Protein AF-A0AA39IAA6-F1 (afdb_monomer_lite)

Secondary structure (DSSP, 8-state):
-----HHHHHHHHHHHHH-GGGGGS---HHHHHHHHHHHHHHHHSTTTS-GGG--B-TTS-B-HHHHHHHT--HHHHHHHHHTT--S-HHHHHHHS-HHHHHHHHHHHHH-SSSHHHHHHHHHTT----TT-HHHHHHHHHHHHTT-HHHHHHHHHHHHTTGGGS-GGG-HHHHHHHHHHHHHHHHHHHHHHHHTT------------------------------------PPS-PPPPP---TTSS-TTS---PPPPPHHHHHHHHHHHHH---PPTTEEEEEEEEE--TT----EEEEE-TTS-EEEEEE-TTSTTTTT--TTPEEEEETTEE---HHHHHHHHHHHHHHTSEEEEEEEEE-SHHHHHHHHHHHHS------S------HHHHHHHHHHHHHHHHHHHHHHHHHT-

Sequence (4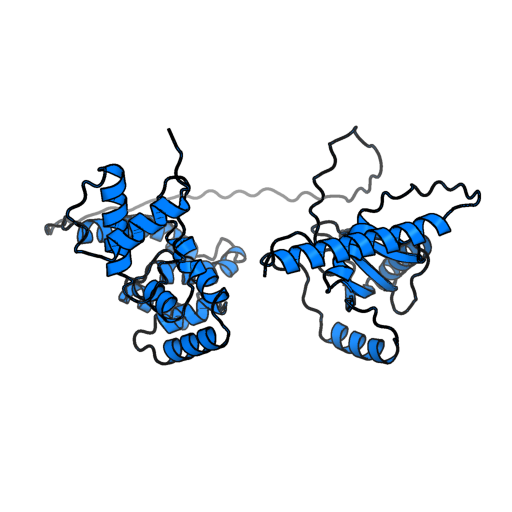19 aa):
MATFPQTLINTCLIKIALNPECHRYCIPPALKKRLDALRAFFKACAGIVDVNKILFHSDGSIDVEQSLISNASVKLLVYVIEQDLDIDRKAMFDRLSVEEKLEFRELAKKDREGLLRICWNLLVGYRYSFSSRTFLDTMQLCSALDASQTFLSVLDKSSAKMARLPKETSYVYRLGRSLRPIQTVLRATVLRQSLGLLKSSDDRSDAMTEDAKSATADIAKSDCSVSTSLQGGDPADPPPAQDSVYGRPEGARSHLTRPTPEETAALEARMKTFKQCQAGFSYHLCTIVWRKGAKLGLMIRPTPDDKIIVTRVAPGSLAYDKLLSGDRIIELQGKPCVNRDETKEDIKQFFSKLRKCSFFIERPESAEAKLWAEIAVNRPGGRSTKDNTGAPAKANKAEMKDAVRRQVQMARHQHALNH

Structure (mmCIF, N/CA/C/O backbone):
data_AF-A0AA39IAA6-F1
#
_entry.id   AF-A0AA39IAA6-F1
#
loop_
_atom_site.group_PDB
_atom_site.id
_atom_site.type_symbol
_atom_site.label_atom_id
_atom_site.label_alt_id
_atom_site.label_comp_id
_atom_site.label_asym_id
_atom_site.label_entity_id
_atom_site.label_seq_id
_atom_site.pdbx_PDB_ins_code
_atom_site.Cartn_x
_atom_site.Cartn_y
_atom_site.Cartn_z
_atom_site.occupancy
_atom_site.B_iso_or_equiv
_atom_site.auth_seq_id
_atom_site.auth_comp_id
_atom_site.auth_asym_id
_atom_site.auth_atom_id
_atom_site.pdbx_PDB_model_num
ATOM 1 N N . MET A 1 1 ? 16.376 -24.028 -41.986 1.00 36.78 1 MET A N 1
ATOM 2 C CA . MET A 1 1 ? 15.552 -22.839 -42.298 1.00 36.78 1 MET A CA 1
ATOM 3 C C . MET A 1 1 ? 15.841 -21.786 -41.244 1.00 36.78 1 MET A C 1
ATOM 5 O O . MET A 1 1 ? 15.715 -22.101 -40.070 1.00 36.78 1 MET A O 1
ATOM 9 N N . ALA A 1 2 ? 16.312 -20.600 -41.632 1.00 33.09 2 ALA A N 1
ATOM 10 C CA . ALA A 1 2 ? 16.636 -19.540 -40.679 1.00 33.09 2 ALA A CA 1
ATOM 11 C C . ALA A 1 2 ? 15.343 -18.961 -40.081 1.00 33.09 2 ALA A C 1
ATOM 13 O O . ALA A 1 2 ? 14.495 -18.449 -40.811 1.00 33.09 2 ALA A O 1
ATOM 14 N N . THR A 1 3 ? 15.173 -19.065 -38.764 1.00 36.12 3 THR A N 1
ATOM 15 C CA . THR A 1 3 ? 14.091 -18.395 -38.036 1.00 36.12 3 THR A CA 1
ATOM 16 C C . THR A 1 3 ? 14.431 -16.915 -37.930 1.00 36.12 3 THR A C 1
ATOM 18 O O . THR A 1 3 ? 15.329 -16.533 -37.180 1.00 36.12 3 THR A O 1
ATOM 21 N N . PHE A 1 4 ? 13.743 -16.076 -38.704 1.00 46.84 4 PHE A N 1
ATOM 22 C CA . PHE A 1 4 ? 13.840 -14.629 -38.538 1.00 46.84 4 PHE A CA 1
ATOM 23 C C . PHE A 1 4 ? 13.325 -14.229 -37.146 1.00 46.84 4 PHE A C 1
ATOM 25 O O . PHE A 1 4 ? 12.324 -14.790 -36.692 1.00 46.84 4 PHE A O 1
ATOM 32 N N . PRO A 1 5 ? 13.957 -13.254 -36.470 1.00 65.81 5 PRO A N 1
ATOM 33 C CA . PRO A 1 5 ? 13.439 -12.727 -35.215 1.00 65.81 5 PRO A CA 1
ATOM 34 C C . PRO A 1 5 ? 12.019 -12.187 -35.418 1.00 65.81 5 PRO A C 1
ATOM 36 O O . PRO A 1 5 ? 11.778 -11.386 -36.324 1.00 65.81 5 PRO A O 1
ATOM 39 N N . GLN A 1 6 ? 11.082 -12.600 -34.562 1.00 62.78 6 GLN A N 1
ATOM 40 C CA . GLN A 1 6 ? 9.669 -12.200 -34.617 1.00 62.78 6 GLN A CA 1
ATOM 41 C C . GLN A 1 6 ? 9.487 -10.668 -34.649 1.00 62.78 6 GLN A C 1
ATOM 43 O O . GLN A 1 6 ? 8.572 -10.144 -35.283 1.00 62.78 6 GLN A O 1
ATOM 48 N N . THR A 1 7 ? 10.411 -9.939 -34.023 1.00 65.50 7 THR A N 1
ATOM 49 C CA . THR A 1 7 ? 10.481 -8.473 -34.009 1.00 65.50 7 THR A CA 1
ATOM 50 C C . THR A 1 7 ? 10.682 -7.869 -35.402 1.00 65.50 7 THR A C 1
ATOM 52 O O . THR A 1 7 ? 10.059 -6.857 -35.729 1.00 65.50 7 THR A O 1
ATOM 55 N N . LEU A 1 8 ? 11.483 -8.505 -36.261 1.00 69.12 8 LEU A N 1
ATOM 56 C CA . LEU A 1 8 ? 11.749 -8.040 -37.624 1.00 69.12 8 LEU A CA 1
ATOM 57 C C . LEU A 1 8 ? 10.512 -8.213 -38.520 1.00 69.12 8 LEU A C 1
ATOM 59 O O . LEU A 1 8 ? 10.142 -7.298 -39.252 1.00 69.12 8 LEU A O 1
ATOM 63 N N . ILE A 1 9 ? 9.829 -9.358 -38.399 1.00 70.44 9 ILE A N 1
ATOM 64 C CA . ILE A 1 9 ? 8.587 -9.660 -39.128 1.00 70.44 9 ILE A CA 1
ATOM 65 C C . ILE A 1 9 ? 7.500 -8.640 -38.772 1.00 70.44 9 ILE A C 1
ATOM 67 O O . ILE A 1 9 ? 6.871 -8.073 -39.665 1.00 70.44 9 ILE A O 1
ATOM 71 N N . ASN A 1 10 ? 7.321 -8.353 -37.482 1.00 68.62 10 ASN A N 1
ATOM 72 C CA . ASN A 1 10 ? 6.329 -7.386 -37.014 1.00 68.62 10 ASN A CA 1
ATOM 73 C C . ASN A 1 10 ? 6.646 -5.961 -37.492 1.00 68.62 10 ASN A C 1
ATOM 75 O O . ASN A 1 10 ? 5.754 -5.257 -37.964 1.00 68.62 10 ASN A O 1
ATOM 79 N N . THR A 1 11 ? 7.923 -5.567 -37.475 1.00 72.50 11 THR A N 1
ATOM 80 C CA . THR A 1 11 ? 8.375 -4.261 -37.985 1.00 72.50 11 THR A CA 1
ATOM 81 C C . THR A 1 11 ? 8.117 -4.123 -39.490 1.00 72.50 11 THR A C 1
ATOM 83 O O . THR A 1 11 ? 7.666 -3.076 -39.957 1.00 72.50 11 THR A O 1
ATOM 86 N N . CYS A 1 12 ? 8.358 -5.181 -40.269 1.00 70.75 12 CYS A N 1
ATOM 87 C CA . CYS A 1 12 ? 8.069 -5.204 -41.703 1.00 70.75 12 CYS A CA 1
ATOM 88 C C . CYS A 1 12 ? 6.562 -5.142 -41.990 1.00 70.75 12 CYS A C 1
ATOM 90 O O . CYS A 1 12 ? 6.148 -4.364 -42.847 1.00 70.75 12 CYS A O 1
ATOM 92 N N . LEU A 1 13 ? 5.734 -5.898 -41.261 1.00 71.19 13 LEU A N 1
ATOM 93 C CA . LEU A 1 13 ? 4.273 -5.866 -41.416 1.00 71.19 13 LEU A CA 1
ATOM 94 C C . LEU A 1 13 ? 3.696 -4.486 -41.106 1.00 71.19 13 LEU A C 1
ATOM 96 O O . LEU A 1 13 ? 2.845 -4.001 -41.844 1.00 71.19 13 LEU A O 1
ATOM 100 N N . ILE A 1 14 ? 4.205 -3.837 -40.063 1.00 68.75 14 ILE A N 1
ATOM 101 C CA . ILE A 1 14 ? 3.863 -2.464 -39.704 1.00 68.75 14 ILE A CA 1
ATOM 102 C C . ILE A 1 14 ? 4.212 -1.489 -40.839 1.00 68.75 14 ILE A C 1
ATOM 104 O O . ILE A 1 14 ? 3.360 -0.714 -41.270 1.00 68.75 14 ILE A O 1
ATOM 108 N N . LYS A 1 15 ? 5.438 -1.551 -41.376 1.00 74.88 15 LYS A N 1
ATOM 109 C CA . LYS A 1 15 ? 5.865 -0.672 -42.480 1.00 74.88 15 LYS A CA 1
ATOM 110 C C . LYS A 1 15 ? 5.017 -0.877 -43.741 1.00 74.88 15 LYS A C 1
ATOM 112 O O . LYS A 1 15 ? 4.680 0.093 -44.411 1.00 74.88 15 LYS A O 1
ATOM 117 N N . ILE A 1 16 ? 4.621 -2.119 -44.027 1.00 74.88 16 ILE A N 1
ATOM 118 C CA . ILE A 1 16 ? 3.724 -2.468 -45.143 1.00 74.88 16 ILE A CA 1
ATOM 119 C C . ILE A 1 16 ? 2.273 -2.019 -44.871 1.00 74.88 16 ILE A C 1
ATOM 121 O O . ILE A 1 16 ? 1.536 -1.693 -45.804 1.00 74.88 16 ILE A O 1
ATOM 125 N N . ALA A 1 17 ? 1.833 -1.992 -43.608 1.00 69.25 17 ALA A N 1
ATOM 126 C CA . ALA A 1 17 ? 0.497 -1.522 -43.233 1.00 69.25 17 ALA A CA 1
ATOM 127 C C . ALA A 1 17 ? 0.346 -0.020 -43.474 1.00 69.25 17 ALA A C 1
ATOM 129 O O . ALA A 1 17 ? -0.685 0.408 -43.993 1.00 69.25 17 ALA A O 1
ATOM 130 N N . LEU A 1 18 ? 1.384 0.742 -43.123 1.00 71.12 18 LEU A N 1
ATOM 131 C CA . LEU A 1 18 ? 1.416 2.201 -43.203 1.00 71.12 18 LEU A CA 1
ATOM 132 C C . LEU A 1 18 ? 1.690 2.737 -44.613 1.00 71.12 18 LEU A C 1
ATOM 134 O O . LEU A 1 18 ? 1.322 3.873 -44.897 1.00 71.12 18 LEU A O 1
ATOM 138 N N . ASN A 1 19 ? 2.322 1.950 -45.491 1.00 77.94 19 ASN A N 1
ATOM 139 C CA . ASN A 1 19 ? 2.594 2.357 -46.867 1.00 77.94 19 ASN A CA 1
ATOM 140 C C . ASN A 1 19 ? 1.643 1.652 -47.857 1.00 77.94 19 ASN A C 1
ATOM 142 O O . ASN A 1 19 ? 1.837 0.467 -48.157 1.00 77.94 19 ASN A O 1
ATOM 146 N N . PRO A 1 20 ? 0.623 2.349 -48.394 1.00 68.69 20 PRO A N 1
ATOM 147 C CA . PRO A 1 20 ? -0.292 1.765 -49.368 1.00 68.69 20 PRO A CA 1
ATOM 148 C C . PRO A 1 20 ? 0.419 1.367 -50.672 1.00 68.69 20 PRO A C 1
ATOM 150 O O . PRO A 1 20 ? -0.019 0.449 -51.346 1.00 68.69 20 PRO A O 1
ATOM 153 N N . GLU A 1 21 ? 1.574 1.927 -51.032 1.00 75.12 21 GLU A N 1
ATOM 154 C CA . GLU A 1 21 ? 2.242 1.535 -52.284 1.00 75.12 21 GLU A CA 1
ATOM 155 C C . GLU A 1 21 ? 2.864 0.125 -52.246 1.00 75.12 21 GLU A C 1
ATOM 157 O O . GLU A 1 21 ? 3.150 -0.474 -53.285 1.00 75.12 21 GLU A O 1
ATOM 162 N N . CYS A 1 22 ? 2.987 -0.483 -51.061 1.00 66.62 22 CYS A N 1
ATOM 163 C CA . CYS A 1 22 ? 3.508 -1.841 -50.891 1.00 66.62 22 CYS A CA 1
ATOM 164 C C . CYS A 1 22 ? 2.524 -2.961 -51.303 1.00 66.62 22 CYS A C 1
ATOM 166 O O . CYS A 1 22 ? 2.804 -4.137 -51.075 1.00 66.62 22 CYS A O 1
ATOM 168 N N . HIS A 1 23 ? 1.386 -2.656 -51.939 1.00 59.25 23 HIS A N 1
ATOM 169 C CA . HIS A 1 23 ? 0.412 -3.665 -52.392 1.00 59.25 23 HIS A CA 1
ATOM 170 C C . HIS A 1 23 ? 0.942 -4.660 -53.444 1.00 59.25 23 HIS A C 1
ATOM 172 O O . HIS A 1 23 ? 0.292 -5.673 -53.692 1.00 59.25 23 HIS A O 1
ATOM 178 N N . ARG A 1 24 ? 2.104 -4.402 -54.061 1.00 63.81 24 ARG A N 1
ATOM 179 C CA . ARG A 1 24 ? 2.676 -5.257 -55.120 1.00 63.81 24 ARG A CA 1
ATOM 180 C C . ARG A 1 24 ? 3.409 -6.503 -54.611 1.00 63.81 24 ARG A C 1
ATOM 182 O O . ARG A 1 24 ? 3.746 -7.368 -55.413 1.00 63.81 24 ARG A O 1
ATOM 189 N N . TYR A 1 25 ? 3.664 -6.619 -53.309 1.00 69.62 25 TYR A N 1
ATOM 190 C CA . TYR A 1 25 ? 4.344 -7.793 -52.761 1.00 69.62 25 TYR A CA 1
ATOM 191 C C . TYR A 1 25 ? 3.367 -8.965 -52.581 1.00 69.62 25 TYR A C 1
ATOM 193 O O . TYR A 1 25 ? 2.268 -8.796 -52.053 1.00 69.62 25 TYR A O 1
ATOM 201 N N . CYS A 1 26 ? 3.777 -10.174 -52.983 1.00 73.31 26 CYS A N 1
ATOM 202 C CA . CYS A 1 26 ? 3.050 -11.407 -52.672 1.00 73.31 26 CYS A CA 1
ATOM 203 C C . CYS A 1 26 ? 3.144 -11.697 -51.167 1.00 73.31 26 CYS A C 1
ATOM 205 O O . CYS A 1 26 ? 4.069 -12.358 -50.699 1.00 73.31 26 CYS A O 1
ATOM 207 N N . ILE A 1 27 ? 2.189 -11.172 -50.399 1.00 79.12 27 ILE A N 1
ATOM 208 C CA . ILE A 1 27 ? 2.074 -11.419 -48.961 1.00 79.12 27 ILE A CA 1
ATOM 209 C C . ILE A 1 27 ? 1.345 -12.756 -48.754 1.00 79.12 27 ILE A C 1
ATOM 211 O O . ILE A 1 27 ? 0.231 -12.915 -49.261 1.00 79.12 27 ILE A O 1
ATOM 215 N N . PRO A 1 28 ? 1.917 -13.709 -47.992 1.00 80.25 28 PRO A N 1
ATOM 216 C CA . PRO A 1 28 ? 1.241 -14.956 -47.648 1.00 80.25 28 PRO A CA 1
ATOM 217 C C . PRO A 1 28 ? -0.165 -14.713 -47.062 1.00 80.25 28 PRO A C 1
ATOM 219 O O . PRO A 1 28 ? -0.325 -13.797 -46.248 1.00 80.25 28 PRO A O 1
ATOM 222 N N . PRO A 1 29 ? -1.184 -15.536 -47.385 1.00 73.50 29 PRO A N 1
ATOM 223 C CA . PRO A 1 29 ? -2.564 -15.325 -46.927 1.00 73.50 29 PRO A CA 1
ATOM 224 C C . PRO A 1 29 ? -2.710 -15.157 -45.405 1.00 73.50 29 PRO A C 1
ATOM 226 O O . PRO A 1 29 ? -3.490 -14.324 -44.943 1.00 73.50 29 PRO A O 1
ATOM 229 N N . ALA A 1 30 ? -1.902 -15.881 -44.621 1.00 70.62 30 ALA A N 1
ATOM 230 C CA . ALA A 1 30 ? -1.867 -15.771 -43.161 1.00 70.62 30 ALA A CA 1
ATOM 231 C C . ALA A 1 30 ? -1.418 -14.380 -42.666 1.00 70.62 30 ALA A C 1
ATOM 233 O O . ALA A 1 30 ? -1.906 -13.893 -41.648 1.00 70.62 30 ALA A O 1
ATOM 234 N N . LEU A 1 31 ? -0.523 -13.714 -43.401 1.00 74.62 31 LEU A N 1
ATOM 235 C CA . LEU A 1 31 ? -0.041 -12.366 -43.094 1.00 74.62 31 LEU A CA 1
ATOM 236 C C . LEU A 1 31 ? -0.970 -11.275 -43.641 1.00 74.62 31 LEU A C 1
ATOM 238 O O . LEU A 1 31 ? -1.068 -10.209 -43.039 1.00 74.62 31 LEU A O 1
ATOM 242 N N . LYS A 1 32 ? -1.707 -11.550 -44.725 1.00 76.88 32 LYS A N 1
ATOM 243 C CA . LYS A 1 32 ? -2.696 -10.620 -45.291 1.00 76.88 32 LYS A CA 1
ATOM 244 C C . LYS A 1 32 ? -3.821 -10.312 -44.299 1.00 76.88 32 LYS A C 1
ATOM 246 O O . LYS A 1 32 ? -4.107 -9.147 -44.050 1.00 76.88 32 LYS A O 1
ATOM 251 N N . LYS A 1 33 ? -4.372 -11.338 -43.637 1.00 73.50 33 LYS A N 1
ATOM 252 C CA . LYS A 1 33 ? -5.397 -11.151 -42.592 1.00 73.50 33 LYS A CA 1
ATOM 253 C C . LYS A 1 33 ? -4.899 -10.267 -41.437 1.00 73.50 33 LYS A C 1
ATOM 255 O O . LYS A 1 33 ? -5.647 -9.429 -40.942 1.00 73.50 33 LYS A O 1
ATOM 260 N N . ARG A 1 34 ? -3.631 -10.421 -41.033 1.00 70.19 34 ARG A N 1
ATOM 261 C CA . ARG A 1 34 ? -2.997 -9.579 -39.999 1.00 70.19 34 ARG A CA 1
ATOM 262 C C . ARG A 1 34 ? -2.816 -8.134 -40.462 1.00 70.19 34 ARG A C 1
ATOM 264 O O . ARG A 1 34 ? -3.054 -7.209 -39.694 1.00 70.19 34 ARG A O 1
ATOM 271 N N . LEU A 1 35 ? -2.416 -7.947 -41.716 1.00 74.62 35 LEU A N 1
ATOM 272 C CA . LEU A 1 35 ? -2.229 -6.635 -42.323 1.00 74.62 35 LEU A CA 1
ATOM 273 C C . LEU A 1 35 ? -3.544 -5.851 -42.428 1.00 74.62 35 LEU A C 1
ATOM 275 O O . LEU A 1 35 ? -3.569 -4.659 -42.138 1.00 74.62 35 LEU A O 1
ATOM 279 N N . ASP A 1 36 ? -4.634 -6.517 -42.805 1.00 74.81 36 ASP A N 1
ATOM 280 C CA . ASP A 1 36 ? -5.950 -5.885 -42.920 1.00 74.81 36 ASP A CA 1
ATOM 281 C C . ASP A 1 36 ? -6.505 -5.486 -41.540 1.00 74.81 36 ASP A C 1
ATOM 283 O O . ASP A 1 36 ? -7.050 -4.392 -41.392 1.00 74.81 36 ASP A O 1
ATOM 287 N N . ALA A 1 37 ? -6.273 -6.304 -40.505 1.00 68.88 37 ALA A N 1
ATOM 288 C CA . ALA A 1 37 ? -6.593 -5.952 -39.120 1.00 68.88 37 ALA A CA 1
ATOM 289 C C . ALA A 1 37 ? -5.767 -4.751 -38.617 1.00 68.88 37 ALA A C 1
ATOM 291 O O . ALA A 1 37 ? -6.330 -3.821 -38.041 1.00 68.88 37 ALA A O 1
ATOM 292 N N . LEU A 1 38 ? -4.455 -4.724 -38.897 1.00 69.81 38 LEU A N 1
ATOM 293 C CA . LEU A 1 38 ? -3.589 -3.574 -38.603 1.00 69.81 38 LEU A CA 1
ATOM 294 C C . LEU A 1 38 ? -4.082 -2.309 -39.307 1.00 69.81 38 LEU A C 1
ATOM 296 O O . LEU A 1 38 ? -4.132 -1.252 -38.693 1.00 69.81 38 LEU A O 1
ATOM 300 N N . ARG A 1 39 ? -4.473 -2.397 -40.581 1.00 75.50 39 ARG A N 1
ATOM 301 C CA . ARG A 1 39 ? -4.986 -1.249 -41.340 1.00 75.50 39 ARG A CA 1
ATOM 302 C C . ARG A 1 39 ? -6.312 -0.741 -40.804 1.00 75.50 39 ARG A C 1
ATOM 304 O O . ARG A 1 39 ? -6.479 0.468 -40.713 1.00 75.50 39 ARG A O 1
ATOM 311 N N . ALA A 1 40 ? -7.234 -1.627 -40.436 1.00 75.06 40 ALA A N 1
ATOM 312 C CA . ALA A 1 40 ? -8.485 -1.229 -39.797 1.00 75.06 40 ALA A CA 1
ATOM 313 C C . ALA A 1 40 ? -8.216 -0.511 -38.464 1.00 75.06 40 ALA A C 1
ATOM 315 O O . ALA A 1 40 ? -8.765 0.562 -38.225 1.00 75.06 40 ALA A O 1
ATOM 316 N N . PHE A 1 41 ? -7.300 -1.050 -37.654 1.00 72.69 41 PHE A N 1
ATOM 317 C CA . PHE A 1 41 ? -6.872 -0.448 -36.393 1.00 72.69 41 PHE A CA 1
ATOM 318 C C . PHE A 1 41 ? -6.188 0.913 -36.592 1.00 72.69 41 PHE A C 1
ATOM 320 O O . PHE A 1 41 ? -6.568 1.892 -35.960 1.00 72.69 41 PHE A O 1
ATOM 327 N N . PHE A 1 42 ? -5.228 1.021 -37.514 1.00 76.38 42 PHE A N 1
ATOM 328 C CA . PHE A 1 42 ? -4.557 2.289 -37.812 1.00 76.38 42 PHE A CA 1
ATOM 329 C C . PHE A 1 42 ? -5.484 3.312 -38.445 1.00 76.38 42 PHE A C 1
ATOM 331 O O . PHE A 1 42 ? -5.328 4.493 -38.176 1.00 76.38 42 PHE A O 1
ATOM 338 N N . LYS A 1 43 ? -6.451 2.889 -39.262 1.00 79.94 43 LYS A N 1
ATOM 339 C CA . LYS A 1 43 ? -7.464 3.786 -39.821 1.00 79.94 43 LYS A CA 1
ATOM 340 C C . LYS A 1 43 ? -8.363 4.353 -38.721 1.00 79.94 43 LYS A C 1
ATOM 342 O O . LYS A 1 43 ? -8.726 5.520 -38.797 1.00 79.94 43 LYS A O 1
ATOM 347 N N . ALA A 1 44 ? -8.686 3.547 -37.711 1.00 72.25 44 ALA A N 1
ATOM 348 C CA . ALA A 1 44 ? -9.466 3.967 -36.550 1.00 72.25 44 ALA A CA 1
ATOM 349 C C . ALA A 1 44 ? -8.662 4.882 -35.603 1.00 72.25 44 ALA A C 1
ATOM 351 O O . ALA A 1 44 ? -9.185 5.867 -35.098 1.00 72.25 44 ALA A O 1
ATOM 352 N N . CYS A 1 45 ? -7.371 4.601 -35.416 1.00 72.06 45 CYS A N 1
ATOM 353 C CA . CYS A 1 45 ? -6.502 5.284 -34.452 1.00 72.06 45 CYS A CA 1
ATOM 354 C C . CYS A 1 45 ? -5.498 6.261 -35.100 1.00 72.06 45 CYS A C 1
ATOM 356 O O . CYS A 1 45 ? -4.463 6.568 -34.497 1.00 72.06 45 CYS A O 1
ATOM 358 N N . ALA A 1 46 ? -5.743 6.691 -36.344 1.00 72.31 46 ALA A N 1
ATOM 359 C CA . ALA A 1 46 ? -4.748 7.346 -37.195 1.00 72.31 46 ALA A CA 1
ATOM 360 C C . ALA A 1 46 ? -4.153 8.596 -36.525 1.00 72.31 46 ALA A C 1
ATOM 362 O O . ALA A 1 46 ? -4.830 9.602 -36.334 1.00 72.31 46 ALA A O 1
ATOM 363 N N . GLY A 1 47 ? -2.865 8.522 -36.178 1.00 72.81 47 GLY A N 1
ATOM 364 C CA . GLY A 1 47 ? -2.109 9.620 -35.568 1.00 72.81 47 GLY A CA 1
ATOM 365 C C . GLY A 1 47 ? -2.123 9.672 -34.037 1.00 72.81 47 GLY A C 1
ATOM 366 O O . GLY A 1 47 ? -1.485 10.557 -33.473 1.00 72.81 47 GLY A O 1
ATOM 367 N N . ILE A 1 48 ? -2.810 8.745 -33.358 1.00 78.38 48 ILE A N 1
ATOM 368 C CA . ILE A 1 48 ? -2.885 8.718 -31.885 1.00 78.38 48 ILE A CA 1
ATOM 369 C C . ILE A 1 48 ? -1.906 7.698 -31.281 1.00 78.38 48 ILE A C 1
ATOM 371 O O . ILE A 1 48 ? -1.346 7.940 -30.214 1.00 78.38 48 ILE A O 1
ATOM 375 N N . VAL A 1 49 ? -1.681 6.563 -31.952 1.00 79.50 49 VAL A N 1
ATOM 376 C CA . VAL A 1 49 ? -0.866 5.458 -31.419 1.00 79.50 49 VAL A CA 1
ATOM 377 C C . VAL A 1 49 ? 0.532 5.462 -32.034 1.00 79.50 49 VAL A C 1
ATOM 379 O O . VAL A 1 49 ? 0.676 5.447 -33.258 1.00 79.50 49 VAL A O 1
ATOM 382 N N . ASP A 1 50 ? 1.562 5.419 -31.184 1.00 79.56 50 ASP A N 1
ATOM 383 C CA . ASP A 1 50 ? 2.932 5.160 -31.625 1.00 79.56 50 ASP A CA 1
ATOM 384 C C . ASP A 1 50 ? 3.057 3.701 -32.069 1.00 79.56 50 ASP A C 1
ATOM 386 O O . ASP A 1 50 ? 2.997 2.740 -31.296 1.00 79.56 50 ASP A O 1
ATOM 390 N N . VAL A 1 51 ? 3.240 3.574 -33.371 1.00 75.56 51 VAL A N 1
ATOM 391 C CA . VAL A 1 51 ? 3.363 2.340 -34.127 1.00 75.56 51 VAL A CA 1
ATOM 392 C C . VAL A 1 51 ? 4.462 1.423 -33.565 1.00 75.56 51 VAL A C 1
ATOM 394 O O . VAL A 1 51 ? 4.331 0.201 -33.613 1.00 75.56 51 VAL A O 1
ATOM 397 N N . ASN A 1 52 ? 5.526 1.991 -32.988 1.00 74.00 52 ASN A N 1
ATOM 398 C CA . ASN A 1 52 ? 6.664 1.225 -32.465 1.00 74.00 52 ASN A CA 1
ATOM 399 C C . ASN A 1 52 ? 6.357 0.485 -31.159 1.00 74.00 52 ASN A C 1
ATOM 401 O O . ASN A 1 52 ? 7.125 -0.377 -30.739 1.00 74.00 52 ASN A O 1
ATOM 405 N N . LYS A 1 53 ? 5.243 0.819 -30.508 1.00 76.75 53 LYS A N 1
ATOM 406 C CA . LYS A 1 53 ? 4.849 0.276 -29.205 1.00 76.75 53 LYS A CA 1
ATOM 407 C C . LYS A 1 53 ? 3.680 -0.711 -29.303 1.00 76.75 53 LYS A C 1
ATOM 409 O O . LYS A 1 53 ? 3.095 -1.076 -28.283 1.00 76.75 53 LYS A O 1
ATOM 414 N N . ILE A 1 54 ? 3.349 -1.153 -30.519 1.00 77.44 54 ILE A N 1
ATOM 415 C CA . ILE A 1 54 ? 2.360 -2.207 -30.756 1.00 77.44 54 ILE A CA 1
ATOM 416 C C . ILE A 1 54 ? 2.952 -3.553 -30.347 1.00 77.44 54 ILE A C 1
ATOM 418 O O . ILE A 1 54 ? 3.982 -3.994 -30.860 1.00 77.44 54 ILE A O 1
ATOM 422 N N . LEU A 1 55 ? 2.269 -4.203 -29.417 1.00 77.00 55 LEU A N 1
ATOM 423 C CA . LEU A 1 55 ? 2.608 -5.506 -28.886 1.00 77.00 55 LEU A CA 1
ATOM 424 C C . LEU A 1 55 ? 1.862 -6.586 -29.667 1.00 77.00 55 LEU A C 1
ATOM 426 O O . LEU A 1 55 ? 0.672 -6.479 -29.963 1.00 77.00 55 LEU A O 1
ATOM 430 N N . PHE A 1 56 ? 2.591 -7.643 -30.002 1.00 76.38 56 PHE A N 1
ATOM 431 C CA . PHE A 1 56 ? 2.055 -8.813 -30.680 1.00 76.38 56 PHE A CA 1
ATOM 432 C C . PHE A 1 56 ? 2.174 -10.012 -29.751 1.00 76.38 56 PHE A C 1
ATOM 434 O O . PHE A 1 56 ? 3.214 -10.214 -29.120 1.00 76.38 56 PHE A O 1
ATOM 441 N N . HIS A 1 57 ? 1.136 -10.835 -29.710 1.00 73.81 57 HIS A N 1
ATOM 442 C CA . HIS A 1 57 ? 1.199 -12.145 -29.083 1.00 73.81 57 HIS A CA 1
ATOM 443 C C . HIS A 1 57 ? 2.132 -13.088 -29.866 1.00 73.81 57 HIS A C 1
ATOM 445 O O . HIS A 1 57 ? 2.538 -12.818 -31.003 1.00 73.81 57 HIS A O 1
ATOM 451 N N . SER A 1 58 ? 2.472 -14.231 -29.266 1.00 72.69 58 SER A N 1
ATOM 452 C CA . SER A 1 58 ? 3.293 -15.274 -29.904 1.00 72.69 58 SER A CA 1
ATOM 453 C C . SER A 1 58 ? 2.641 -15.857 -31.163 1.00 72.69 58 SER A C 1
ATOM 455 O O . SER A 1 58 ? 3.339 -16.276 -32.085 1.00 72.69 58 SER A O 1
ATOM 457 N N . ASP A 1 59 ? 1.311 -15.817 -31.243 1.00 73.31 59 ASP A N 1
ATOM 458 C CA . ASP A 1 59 ? 0.524 -16.192 -32.418 1.00 73.31 59 ASP A CA 1
ATOM 459 C C . ASP A 1 59 ? 0.448 -15.077 -33.478 1.00 73.31 59 ASP A C 1
ATOM 461 O O . ASP A 1 59 ? -0.232 -15.233 -34.493 1.00 73.31 59 ASP A O 1
ATOM 465 N N . GLY A 1 60 ? 1.131 -13.949 -33.248 1.00 66.31 60 GLY A N 1
ATOM 466 C CA . GLY A 1 60 ? 1.195 -12.767 -34.101 1.00 66.31 60 GLY A CA 1
ATOM 467 C C . GLY A 1 60 ? -0.113 -11.989 -34.255 1.00 66.31 60 GLY A C 1
ATOM 468 O O . GLY A 1 60 ? -0.194 -11.151 -35.157 1.00 66.31 60 GLY A O 1
ATOM 469 N N . SER A 1 61 ? -1.126 -12.253 -33.428 1.00 73.19 61 SER A N 1
ATOM 470 C CA . SER A 1 61 ? -2.235 -11.319 -33.230 1.00 73.19 61 SER A CA 1
ATOM 471 C C . SER A 1 61 ? -1.751 -10.086 -32.454 1.00 73.19 61 SER A C 1
ATOM 473 O O . SER A 1 61 ? -0.746 -10.140 -31.743 1.00 73.19 61 SER A O 1
ATOM 475 N N . ILE A 1 62 ? -2.412 -8.944 -32.646 1.00 72.69 62 ILE A N 1
ATOM 476 C CA . ILE A 1 62 ? -2.099 -7.726 -31.891 1.00 72.69 62 ILE A CA 1
ATOM 477 C C . ILE A 1 62 ? -2.742 -7.861 -30.519 1.00 72.69 62 ILE A C 1
ATOM 479 O O . ILE A 1 62 ? -3.952 -8.072 -30.432 1.00 72.69 62 ILE A O 1
ATOM 483 N N . ASP A 1 63 ? -1.954 -7.666 -29.469 1.00 82.56 63 ASP A N 1
ATOM 484 C CA . ASP A 1 63 ? -2.492 -7.449 -28.133 1.00 82.56 63 ASP A CA 1
ATOM 485 C C . ASP A 1 63 ? -2.999 -6.004 -28.073 1.00 82.56 63 ASP A C 1
ATOM 487 O O . ASP A 1 63 ? -2.254 -5.076 -27.745 1.00 82.56 63 ASP A O 1
ATOM 491 N N . VAL A 1 64 ? -4.236 -5.786 -28.528 1.00 77.25 64 VAL A N 1
ATOM 492 C CA . VAL A 1 64 ? -4.827 -4.443 -28.654 1.00 77.25 64 V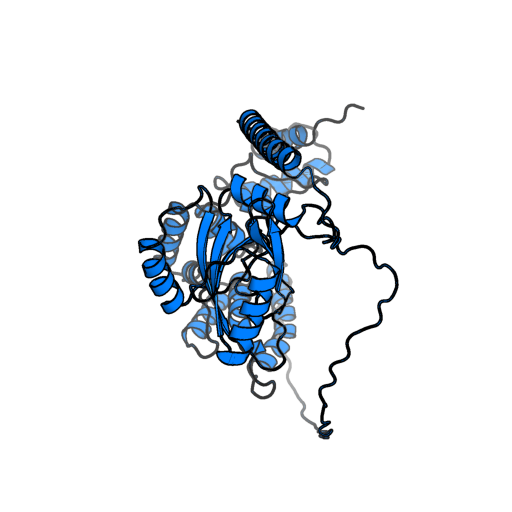AL A CA 1
ATOM 493 C C . VAL A 1 64 ? -4.856 -3.752 -27.294 1.00 77.25 64 VAL A C 1
ATOM 495 O O . VAL A 1 64 ? -4.525 -2.573 -27.198 1.00 77.25 64 VAL A O 1
ATOM 498 N N . GLU A 1 65 ? -5.171 -4.494 -26.236 1.00 80.50 65 GLU A N 1
ATOM 499 C CA . GLU A 1 65 ? -5.246 -3.967 -24.881 1.00 80.50 65 GLU A CA 1
ATOM 500 C C . GLU A 1 65 ? -3.867 -3.508 -24.388 1.00 80.50 65 GLU A C 1
ATOM 502 O O . GLU A 1 65 ? -3.691 -2.330 -24.067 1.00 80.50 65 GLU A O 1
ATOM 507 N N . GLN A 1 66 ? -2.848 -4.373 -24.411 1.00 83.50 66 GLN A N 1
ATOM 508 C CA . GLN A 1 66 ? -1.510 -3.982 -23.953 1.00 83.50 66 GLN A CA 1
ATOM 509 C C . GLN A 1 66 ? -0.862 -2.925 -24.852 1.00 83.50 66 GLN A C 1
ATOM 511 O O . GLN A 1 66 ? -0.155 -2.054 -24.345 1.00 83.50 66 GLN A O 1
ATOM 516 N N . SER A 1 67 ? -1.118 -2.958 -26.164 1.00 82.50 67 SER A N 1
ATOM 517 C CA . SER A 1 67 ? -0.605 -1.961 -27.118 1.00 82.50 67 SER A CA 1
ATOM 518 C C . SER A 1 67 ? -1.171 -0.566 -26.868 1.00 82.50 67 SER A C 1
ATOM 520 O O . SER A 1 67 ? -0.477 0.433 -27.061 1.00 82.50 67 SER A O 1
ATOM 522 N N . LEU A 1 68 ? -2.437 -0.477 -26.457 1.00 82.19 68 LEU A N 1
ATOM 523 C CA . LEU A 1 68 ? -3.080 0.792 -26.129 1.00 82.19 68 LEU A CA 1
ATOM 524 C C . LEU A 1 68 ? -2.669 1.269 -24.732 1.00 82.19 68 LEU A C 1
ATOM 526 O O . LEU A 1 68 ? -2.393 2.451 -24.543 1.00 82.19 68 LEU A O 1
ATOM 530 N N . ILE A 1 69 ? -2.537 0.354 -23.767 1.00 83.62 69 ILE A N 1
ATOM 531 C CA . ILE A 1 69 ? -2.106 0.674 -22.400 1.00 83.62 69 ILE A CA 1
ATOM 532 C C . ILE A 1 69 ? -0.617 1.082 -22.353 1.00 83.62 69 ILE A C 1
ATOM 534 O O . ILE A 1 69 ? -0.232 1.929 -21.547 1.00 83.62 69 ILE A O 1
ATOM 538 N N . SER A 1 70 ? 0.258 0.527 -23.198 1.00 81.81 70 SER A N 1
ATOM 539 C CA . SER A 1 70 ? 1.672 0.948 -23.311 1.00 81.81 70 SER A CA 1
ATOM 540 C C . SER A 1 70 ? 1.842 2.343 -23.927 1.00 81.81 70 SER A C 1
ATOM 542 O O . SER A 1 70 ? 2.844 3.014 -23.673 1.00 81.81 70 SER A O 1
ATOM 544 N N . ASN A 1 71 ? 0.841 2.787 -24.689 1.00 83.25 71 ASN A N 1
ATOM 545 C CA . ASN A 1 71 ? 0.760 4.071 -25.381 1.00 83.25 71 ASN A CA 1
ATOM 546 C C . ASN A 1 71 ? -0.290 5.006 -24.781 1.00 83.25 71 ASN A C 1
ATOM 548 O O . ASN A 1 71 ? -0.864 5.828 -25.499 1.00 83.25 71 ASN A O 1
ATOM 552 N N . ALA A 1 72 ? -0.589 4.852 -23.491 1.00 90.12 72 ALA A N 1
ATOM 553 C CA . ALA A 1 72 ? -1.618 5.653 -22.854 1.00 90.12 72 ALA A CA 1
ATOM 554 C C . ALA A 1 72 ? -1.325 7.148 -23.064 1.00 90.12 72 ALA A C 1
ATOM 556 O O . ALA A 1 72 ? -0.275 7.644 -22.671 1.00 90.12 72 ALA A O 1
ATOM 557 N N . SER A 1 73 ? -2.266 7.831 -23.710 1.00 94.56 73 SER A N 1
ATOM 558 C CA . SER A 1 73 ? -2.297 9.281 -23.867 1.00 94.56 73 SER A CA 1
ATOM 559 C C . SER A 1 73 ? -3.723 9.765 -23.648 1.00 94.56 73 SER A C 1
ATOM 561 O O . SER A 1 73 ? -4.679 8.990 -23.782 1.00 94.56 73 SER A O 1
ATOM 563 N N . VAL A 1 74 ? -3.894 11.048 -23.330 1.00 95.56 74 VAL A N 1
ATOM 564 C CA . VAL A 1 74 ? -5.228 11.634 -23.098 1.00 95.56 74 VAL A CA 1
ATOM 565 C C . VAL A 1 74 ? -6.136 11.441 -24.305 1.00 95.56 74 VAL A C 1
ATOM 567 O O . VAL A 1 74 ? -7.270 10.995 -24.157 1.00 95.56 74 VAL A O 1
ATOM 570 N N . LYS A 1 75 ? -5.621 11.718 -25.507 1.00 94.00 75 LYS A N 1
ATOM 571 C CA . LYS A 1 75 ? -6.367 11.581 -26.765 1.00 94.00 75 LYS A CA 1
ATOM 572 C C . LYS A 1 75 ? -6.847 10.151 -26.981 1.00 94.00 75 LYS A C 1
ATOM 574 O O . LYS A 1 75 ? -7.987 9.941 -27.382 1.00 94.00 75 LYS A O 1
ATOM 579 N N . LEU A 1 76 ? -5.992 9.174 -26.680 1.00 91.12 76 LEU A N 1
ATOM 580 C CA . LEU A 1 76 ? -6.340 7.768 -26.819 1.00 91.12 76 LEU A CA 1
ATOM 581 C C . LEU A 1 76 ? -7.380 7.336 -25.787 1.00 91.12 76 LEU A C 1
ATOM 583 O O . LEU A 1 76 ? -8.317 6.628 -26.135 1.00 91.12 76 LEU A O 1
ATOM 587 N N . LEU A 1 77 ? -7.247 7.785 -24.536 1.00 94.06 77 LEU A N 1
ATOM 588 C CA . LEU A 1 77 ? -8.230 7.499 -23.493 1.00 94.06 77 LEU A CA 1
ATOM 589 C C . LEU A 1 77 ? -9.602 8.102 -23.830 1.00 94.06 77 LEU A C 1
ATOM 591 O O . LEU A 1 77 ? -10.613 7.431 -23.649 1.00 94.06 77 LEU A O 1
ATOM 595 N N . VAL A 1 78 ? -9.638 9.338 -24.337 1.00 95.12 78 VAL A N 1
ATOM 596 C CA . VAL A 1 78 ? -10.871 9.991 -24.807 1.00 95.12 78 VAL A CA 1
ATOM 597 C C . VAL A 1 78 ? -11.502 9.175 -25.930 1.00 95.12 78 VAL A C 1
ATOM 599 O O . VAL A 1 78 ? -12.661 8.796 -25.810 1.00 95.12 78 VAL A O 1
ATOM 602 N N . TYR A 1 79 ? -10.722 8.799 -26.945 1.00 91.44 79 TYR A N 1
ATOM 603 C CA . TYR A 1 79 ? -11.201 7.969 -28.050 1.00 91.44 79 TYR A CA 1
ATOM 604 C C . TYR A 1 79 ? -11.766 6.619 -27.574 1.00 91.44 79 TYR A C 1
ATOM 606 O O . TYR A 1 79 ? -12.848 6.213 -27.987 1.00 91.44 79 TYR A O 1
ATOM 614 N N . VAL A 1 80 ? -11.070 5.939 -26.656 1.00 89.19 80 VAL A N 1
ATOM 615 C CA . VAL A 1 80 ? -11.524 4.673 -26.051 1.00 89.19 80 VAL A CA 1
ATOM 616 C C . VAL A 1 80 ? -12.862 4.837 -25.325 1.00 89.19 80 VAL A C 1
ATOM 618 O O . VAL A 1 80 ? -13.689 3.928 -25.364 1.00 89.19 80 VAL A O 1
ATOM 621 N N . ILE A 1 81 ? -13.081 5.975 -24.662 1.00 92.56 81 ILE A N 1
ATOM 622 C CA . ILE A 1 81 ? -14.335 6.268 -23.960 1.00 92.56 81 ILE A CA 1
ATOM 623 C C . ILE A 1 81 ? -15.458 6.591 -24.949 1.00 92.56 81 ILE A C 1
ATOM 625 O O . ILE A 1 81 ? -16.540 6.030 -24.820 1.00 92.56 81 ILE A O 1
ATOM 629 N N . GLU A 1 82 ? -15.205 7.466 -25.922 1.00 91.06 82 GLU A N 1
ATOM 630 C CA . GLU A 1 82 ? -16.199 7.905 -26.911 1.00 91.06 82 GLU A CA 1
ATOM 631 C C . GLU A 1 82 ? -16.672 6.760 -27.809 1.00 91.06 82 GLU A C 1
ATOM 633 O O . GLU A 1 82 ? -17.846 6.687 -28.148 1.00 91.06 82 GLU A O 1
ATOM 638 N N . GLN A 1 83 ? -15.772 5.840 -28.164 1.00 88.00 83 GLN A N 1
ATOM 639 C CA . GLN A 1 83 ? -16.099 4.650 -28.956 1.00 88.00 83 GLN A CA 1
ATOM 640 C C . GLN A 1 83 ? -16.552 3.456 -28.097 1.00 88.00 83 GLN A C 1
ATOM 642 O O . GLN A 1 83 ? -16.693 2.348 -28.611 1.00 88.00 83 GLN A O 1
ATOM 647 N N . ASP A 1 84 ? -16.720 3.663 -26.786 1.00 89.00 84 ASP A N 1
ATOM 648 C CA . ASP A 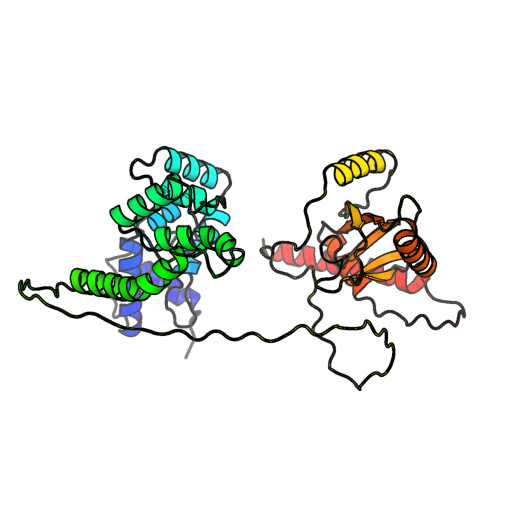1 84 ? -17.103 2.659 -25.788 1.00 89.00 84 ASP A CA 1
ATOM 649 C C . ASP A 1 84 ? -16.321 1.333 -25.888 1.00 89.00 84 ASP A C 1
ATOM 651 O O . ASP A 1 84 ? -16.860 0.244 -25.690 1.00 89.00 84 ASP A O 1
ATOM 655 N N . LEU A 1 85 ? -15.018 1.412 -26.177 1.00 84.75 85 LEU A N 1
ATOM 656 C CA . LEU A 1 85 ? -14.186 0.224 -26.355 1.00 84.75 85 LEU A CA 1
ATOM 657 C C . LEU A 1 85 ? -14.008 -0.525 -25.023 1.00 84.75 85 LEU A C 1
ATOM 659 O O . LEU A 1 85 ? -13.860 0.085 -23.954 1.00 84.75 85 LEU A O 1
ATOM 663 N N . ASP A 1 86 ? -13.993 -1.857 -25.107 1.00 85.25 86 ASP A N 1
ATOM 664 C CA . ASP A 1 86 ? -13.816 -2.782 -23.978 1.00 85.25 86 ASP A CA 1
ATOM 665 C C . ASP A 1 86 ? -12.329 -2.940 -23.621 1.00 85.25 86 ASP A C 1
ATOM 667 O O . ASP A 1 86 ? -11.696 -3.955 -23.897 1.00 85.25 86 ASP A O 1
ATOM 671 N N . ILE A 1 87 ? -11.741 -1.866 -23.095 1.00 88.75 87 ILE A N 1
ATOM 672 C CA . ILE A 1 87 ? -10.337 -1.783 -22.669 1.00 88.75 87 ILE A CA 1
ATOM 673 C C . ILE A 1 87 ? -10.309 -1.316 -21.215 1.00 88.75 87 ILE A C 1
ATOM 675 O O . ILE A 1 87 ? -11.144 -0.494 -20.821 1.00 88.75 87 ILE A O 1
ATOM 679 N N . ASP A 1 88 ? -9.337 -1.768 -20.415 1.00 89.06 88 ASP A N 1
ATOM 680 C CA . ASP A 1 88 ? -9.161 -1.270 -19.047 1.00 89.06 88 ASP A CA 1
ATOM 681 C C . ASP A 1 88 ? -8.762 0.222 -19.020 1.00 89.06 88 ASP A C 1
ATOM 683 O O . ASP A 1 88 ? -7.593 0.623 -18.966 1.00 89.06 88 ASP A O 1
ATOM 687 N N . ARG A 1 89 ? -9.791 1.074 -18.994 1.00 93.50 89 ARG A N 1
ATOM 688 C CA . ARG A 1 89 ? -9.690 2.537 -18.897 1.00 93.50 89 ARG A CA 1
ATOM 689 C C . ARG A 1 89 ? -8.927 2.974 -17.648 1.00 93.50 89 ARG A C 1
ATOM 691 O O . ARG A 1 89 ? -8.306 4.035 -17.663 1.00 93.50 89 ARG A O 1
ATOM 698 N N . LYS A 1 90 ? -8.974 2.196 -16.555 1.00 93.81 90 LYS A N 1
ATOM 699 C CA . LYS A 1 90 ? -8.280 2.538 -15.307 1.00 93.81 90 LYS A CA 1
ATOM 700 C C . LYS A 1 90 ? -6.783 2.318 -15.447 1.00 93.81 90 LYS A C 1
ATOM 702 O O . LYS A 1 90 ? -6.027 3.202 -15.051 1.00 93.81 90 LYS A O 1
ATOM 707 N N . ALA A 1 91 ? -6.374 1.201 -16.044 1.00 90.94 91 ALA A N 1
ATOM 708 C CA . ALA A 1 91 ? -4.974 0.938 -16.352 1.00 90.94 91 ALA A CA 1
ATOM 709 C C . ALA A 1 91 ? -4.395 1.995 -17.306 1.00 90.94 91 ALA A C 1
ATOM 711 O O . ALA A 1 91 ? -3.301 2.504 -17.056 1.00 90.94 91 ALA A O 1
ATOM 712 N N . MET A 1 92 ? -5.149 2.388 -18.344 1.00 92.69 92 MET A N 1
ATOM 713 C CA . MET A 1 92 ? -4.751 3.488 -19.233 1.00 92.69 92 MET A CA 1
ATOM 714 C C . MET A 1 92 ? -4.598 4.806 -18.471 1.00 92.69 92 MET A C 1
ATOM 716 O O . MET A 1 92 ? -3.551 5.444 -18.546 1.00 92.69 92 MET A O 1
ATOM 720 N N . PHE A 1 93 ? -5.613 5.197 -17.695 1.00 95.62 93 PHE A N 1
ATOM 721 C CA . PHE A 1 93 ? -5.583 6.438 -16.923 1.00 95.62 93 PHE A CA 1
ATOM 722 C C . PHE A 1 93 ? -4.428 6.479 -15.917 1.00 95.62 93 PHE A C 1
ATOM 724 O O . PHE A 1 93 ? -3.801 7.520 -15.748 1.00 95.62 93 PHE A O 1
ATOM 731 N N . ASP A 1 94 ? -4.116 5.366 -15.252 1.00 94.00 94 ASP A N 1
ATOM 732 C CA . ASP A 1 94 ? -3.043 5.318 -14.256 1.00 94.00 94 ASP A CA 1
ATOM 733 C C . ASP A 1 94 ? -1.659 5.555 -14.854 1.00 94.00 94 ASP A C 1
ATOM 735 O O . ASP A 1 94 ? -0.820 6.162 -14.182 1.00 94.00 94 ASP A O 1
ATOM 739 N N . ARG A 1 95 ? -1.458 5.161 -16.114 1.00 92.94 95 ARG A N 1
ATOM 740 C CA . ARG A 1 95 ? -0.209 5.367 -16.854 1.00 92.94 95 ARG A CA 1
ATOM 741 C C . ARG A 1 95 ? -0.035 6.772 -17.426 1.00 92.94 95 ARG A C 1
ATOM 743 O O . ARG A 1 95 ? 1.091 7.117 -17.764 1.00 92.94 95 ARG A O 1
ATOM 750 N N . LEU A 1 96 ? -1.098 7.574 -17.496 1.00 94.56 96 LEU A N 1
ATOM 751 C CA . LEU A 1 96 ? -0.994 8.970 -17.925 1.00 94.56 96 LEU A CA 1
ATOM 752 C C . LEU A 1 96 ? -0.084 9.775 -16.989 1.00 94.56 96 LEU A C 1
ATOM 754 O O . LEU A 1 96 ? -0.088 9.571 -15.761 1.00 94.56 96 LEU A O 1
ATOM 758 N N . SER A 1 97 ? 0.642 10.733 -17.567 1.00 94.31 97 SER A N 1
ATOM 759 C CA . SER A 1 97 ? 1.420 11.711 -16.804 1.00 94.31 97 SER A CA 1
ATOM 760 C C . SER A 1 97 ? 0.512 12.585 -15.922 1.00 94.31 97 SER A C 1
ATOM 762 O O . SER A 1 97 ? -0.719 12.573 -16.032 1.00 94.31 97 SER A O 1
ATOM 764 N N . VAL A 1 98 ? 1.096 13.349 -14.995 1.00 95.19 98 VAL A N 1
ATOM 765 C CA . VAL A 1 98 ? 0.316 14.245 -14.122 1.00 95.19 98 VAL A CA 1
ATOM 766 C C . VAL A 1 98 ? -0.347 15.358 -14.942 1.00 95.19 98 VAL A C 1
ATOM 768 O O . VAL A 1 98 ? -1.506 15.697 -14.699 1.00 95.19 98 VAL A O 1
ATOM 771 N N . GLU A 1 99 ? 0.364 15.878 -15.941 1.00 96.69 99 GLU A N 1
ATOM 772 C CA . GLU A 1 99 ? -0.096 16.905 -16.877 1.00 96.69 99 GLU A CA 1
ATOM 773 C C . GLU A 1 99 ? -1.249 16.377 -17.735 1.00 96.69 99 GLU A C 1
ATOM 775 O O . GLU A 1 99 ? -2.287 17.024 -17.848 1.00 96.69 99 GLU A O 1
ATOM 780 N N . GLU A 1 100 ? -1.115 15.158 -18.254 1.00 96.44 100 GLU A N 1
ATOM 781 C CA . GLU A 1 100 ? -2.149 14.481 -19.036 1.00 96.44 100 GLU A CA 1
ATOM 782 C C . GLU A 1 100 ? -3.412 14.192 -18.211 1.00 96.44 100 GLU A C 1
ATOM 784 O O . GLU A 1 100 ? -4.539 14.412 -18.660 1.00 96.44 100 GLU A O 1
ATOM 789 N N . LYS A 1 101 ? -3.259 13.753 -16.956 1.00 96.81 101 LYS A N 1
ATOM 790 C CA . LYS A 1 101 ? -4.398 13.575 -16.037 1.00 96.81 101 LYS A CA 1
ATOM 791 C C . LYS A 1 101 ? -5.131 14.893 -15.789 1.00 96.81 101 LYS A C 1
ATOM 793 O O . LYS A 1 101 ? -6.358 14.893 -15.650 1.00 96.81 101 LYS A O 1
ATOM 798 N N . LEU A 1 102 ? -4.399 16.006 -15.722 1.00 96.00 102 LEU A N 1
ATOM 799 C CA . LEU A 1 102 ? -4.976 17.339 -15.577 1.00 96.00 102 LEU A CA 1
ATOM 800 C C . LEU A 1 102 ? -5.690 17.785 -16.860 1.00 96.00 102 LEU A C 1
ATOM 802 O O . LEU A 1 102 ? -6.807 18.289 -16.780 1.00 96.00 102 LEU A O 1
ATOM 806 N N . GLU A 1 103 ? -5.099 17.548 -18.029 1.00 97.25 103 GLU A N 1
ATOM 807 C CA . GLU A 1 103 ? -5.727 17.825 -19.324 1.00 97.25 103 GLU A CA 1
ATOM 808 C C . GLU A 1 103 ? -7.042 17.049 -19.479 1.00 97.25 103 GLU A C 1
ATOM 810 O O . GLU A 1 103 ? -8.082 17.641 -19.774 1.00 97.25 103 GLU A O 1
ATOM 815 N N . PHE A 1 104 ? -7.039 15.747 -19.176 1.00 97.50 104 PHE A N 1
ATOM 816 C CA . PHE A 1 104 ? -8.245 14.921 -19.211 1.00 97.50 104 PHE A CA 1
ATOM 817 C C . PHE A 1 104 ? -9.333 15.438 -18.257 1.00 97.50 104 PHE A C 1
ATOM 819 O O . PHE A 1 104 ? -10.513 15.458 -18.605 1.00 97.50 104 PHE A O 1
ATOM 826 N N . ARG A 1 105 ? -8.951 15.928 -17.069 1.00 97.19 105 ARG A N 1
ATOM 827 C CA . ARG A 1 105 ? -9.885 16.568 -16.130 1.00 97.19 105 ARG A CA 1
ATOM 828 C C . ARG A 1 105 ? -10.529 17.818 -16.728 1.00 97.19 105 ARG A C 1
ATOM 830 O O . ARG A 1 105 ? -11.723 18.033 -16.529 1.00 97.19 105 ARG A O 1
ATOM 837 N N . GLU A 1 106 ? -9.760 18.659 -17.414 1.00 97.44 106 GLU A N 1
ATOM 838 C CA . GLU A 1 106 ? -10.291 19.868 -18.049 1.00 97.44 106 GLU A CA 1
ATOM 839 C C . GLU A 1 106 ? -11.203 19.538 -19.238 1.00 97.44 106 GLU A C 1
ATOM 841 O O . GLU A 1 106 ? -12.250 20.170 -19.390 1.00 97.44 106 GLU A O 1
ATOM 846 N N . LEU A 1 107 ? -10.877 18.506 -20.022 1.00 97.12 107 LEU A N 1
ATOM 847 C CA . LEU A 1 107 ? -11.765 17.980 -21.066 1.00 97.12 107 LEU A CA 1
ATOM 848 C C . LEU A 1 107 ? -13.079 17.460 -20.469 1.00 97.12 107 LEU A C 1
ATOM 850 O O . LEU A 1 107 ? -14.153 17.862 -20.907 1.00 97.12 107 LEU A O 1
ATOM 854 N N . ALA A 1 108 ? -13.009 16.672 -19.395 1.00 96.56 108 ALA A N 1
ATOM 855 C CA . ALA A 1 108 ? -14.182 16.143 -18.703 1.00 96.56 108 ALA A CA 1
ATOM 856 C C . ALA A 1 108 ? -15.086 17.234 -18.093 1.00 96.56 108 ALA A C 1
ATOM 858 O O . ALA A 1 108 ? -16.283 17.017 -17.918 1.00 96.56 108 ALA A O 1
ATOM 859 N N . LYS A 1 109 ? -14.546 18.417 -17.763 1.00 95.69 109 LYS A N 1
ATOM 860 C CA . LYS A 1 109 ? -15.349 19.576 -17.326 1.00 95.69 109 LYS A CA 1
ATOM 861 C C . LYS A 1 109 ? -16.066 20.274 -18.481 1.00 95.69 109 LYS A C 1
ATOM 863 O O . LYS A 1 109 ? -17.138 20.831 -18.265 1.00 95.69 109 LYS A O 1
ATOM 868 N N . LYS A 1 110 ? -15.445 20.303 -19.663 1.00 96.50 110 LYS A N 1
ATOM 869 C CA . LYS A 1 110 ? -15.966 20.968 -20.870 1.00 96.50 110 LYS A CA 1
ATOM 870 C C . LYS A 1 110 ? -16.903 20.080 -21.686 1.00 96.50 110 LYS A C 1
ATOM 872 O O . LYS A 1 110 ? -17.589 20.584 -22.572 1.00 96.50 110 LYS A O 1
ATOM 877 N N . ASP A 1 111 ? -16.910 18.787 -21.392 1.00 96.00 111 ASP A N 1
ATOM 878 C CA . ASP A 1 111 ? -17.736 17.794 -22.053 1.00 96.00 111 ASP A CA 1
ATOM 879 C C . ASP A 1 111 ? -19.234 18.123 -21.934 1.00 96.00 111 ASP A C 1
ATOM 881 O O . ASP A 1 111 ? -19.804 18.161 -20.839 1.00 96.00 111 ASP A O 1
ATOM 885 N N . ARG A 1 112 ? -19.857 18.378 -23.090 1.00 91.81 112 ARG A N 1
ATOM 886 C CA . ARG A 1 112 ? -21.280 18.720 -23.204 1.00 91.81 112 ARG A CA 1
ATOM 887 C C . ARG A 1 112 ? -22.175 17.494 -23.083 1.00 91.81 112 ARG A C 1
ATOM 889 O O . ARG A 1 112 ? -23.280 17.616 -22.564 1.00 91.81 112 ARG A O 1
ATOM 896 N N . GLU A 1 113 ? -21.702 16.343 -23.552 1.00 90.19 113 GLU A N 1
ATOM 897 C CA . GLU A 1 113 ? -22.451 15.084 -23.526 1.00 90.19 113 GLU A CA 1
ATOM 898 C C . GLU A 1 113 ? -22.396 14.447 -22.134 1.00 90.19 113 GLU A C 1
ATOM 900 O O . GLU A 1 113 ? -23.289 13.707 -21.738 1.00 90.19 113 GLU A O 1
ATOM 905 N N . GLY A 1 114 ? -21.381 14.795 -21.341 1.00 93.19 114 GLY A N 1
ATOM 906 C CA . GLY A 1 114 ? -21.236 14.393 -19.945 1.00 93.19 114 GLY A CA 1
ATOM 907 C C . GLY A 1 114 ? -20.664 12.987 -19.751 1.00 93.19 114 GLY A C 1
ATOM 908 O O . GLY A 1 114 ? -20.462 12.583 -18.601 1.00 93.19 114 GLY A O 1
ATOM 909 N N . LEU A 1 115 ? -20.371 12.260 -20.832 1.00 94.31 115 LEU A N 1
ATOM 910 C CA . LEU A 1 115 ? -19.765 10.931 -20.814 1.00 94.31 115 LEU A CA 1
ATOM 911 C C . LEU A 1 115 ? -18.354 10.944 -20.206 1.00 94.31 115 LEU A C 1
ATOM 913 O O . LEU A 1 115 ? -18.072 10.187 -19.272 1.00 94.31 115 LEU A O 1
ATOM 917 N N . LEU A 1 116 ? -17.485 11.857 -20.650 1.00 95.94 116 LEU A N 1
ATOM 918 C CA . LEU A 1 116 ? -16.133 12.033 -20.113 1.00 95.94 116 LEU A CA 1
ATOM 919 C C . LEU A 1 116 ? -16.181 12.432 -18.639 1.00 95.94 116 LEU A C 1
ATOM 921 O O . LEU A 1 116 ? -15.379 11.951 -17.836 1.00 95.94 116 LEU A O 1
ATOM 925 N N . ARG A 1 117 ? -17.161 13.255 -18.248 1.00 96.12 117 ARG A N 1
ATOM 926 C CA . ARG A 1 117 ? -17.382 13.634 -16.843 1.00 96.12 117 ARG A CA 1
ATOM 927 C C . ARG A 1 117 ? -17.713 12.424 -15.969 1.00 96.12 117 ARG A C 1
ATOM 929 O O . ARG A 1 117 ? -17.186 12.297 -14.861 1.00 96.12 117 ARG A O 1
ATOM 936 N N . ILE A 1 118 ? -18.579 11.534 -16.453 1.00 95.00 118 ILE A N 1
ATOM 937 C CA . ILE A 1 118 ? -18.935 10.292 -15.756 1.00 95.00 118 ILE A CA 1
ATOM 938 C C . ILE A 1 118 ? -17.704 9.389 -15.641 1.00 95.00 118 ILE A C 1
ATOM 940 O O . ILE A 1 118 ? -17.369 8.943 -14.540 1.00 95.00 118 ILE A O 1
ATOM 944 N N . CYS A 1 119 ? -16.985 9.167 -16.744 1.00 93.50 119 CYS A N 1
ATOM 945 C CA . CYS A 1 119 ? -15.774 8.352 -16.748 1.00 93.50 119 CYS A CA 1
ATOM 946 C C . CYS A 1 119 ? -14.691 8.908 -15.819 1.00 93.50 119 CYS A C 1
ATOM 948 O O . CYS A 1 119 ? -14.106 8.141 -15.056 1.00 93.50 119 CYS A O 1
ATOM 950 N N . TRP A 1 120 ? -14.472 10.224 -15.795 1.00 96.06 120 TRP A N 1
ATOM 951 C CA . TRP A 1 120 ? -13.554 10.872 -14.858 1.00 96.06 120 TRP A CA 1
ATOM 952 C C . TRP A 1 120 ? -13.891 10.539 -13.401 1.00 96.06 120 TRP A C 1
ATOM 954 O O . TRP A 1 120 ? -13.027 10.081 -12.649 1.00 96.06 120 TRP A O 1
ATOM 964 N N . ASN A 1 121 ? -15.157 10.703 -13.005 1.00 94.56 121 ASN A N 1
ATOM 965 C CA . ASN A 1 121 ? -15.601 10.393 -11.647 1.00 94.56 121 ASN A CA 1
ATOM 966 C C . ASN A 1 121 ? -15.315 8.930 -11.291 1.00 94.56 121 ASN A C 1
ATOM 968 O O . ASN A 1 121 ? -14.772 8.641 -10.222 1.00 94.56 121 ASN A O 1
ATOM 972 N N . LEU A 1 122 ? -15.615 8.004 -12.204 1.00 92.94 122 LEU A N 1
ATOM 973 C CA . LEU A 1 122 ? -15.293 6.595 -12.010 1.00 92.94 122 LEU A CA 1
ATOM 974 C C . LEU A 1 122 ? -13.783 6.393 -11.852 1.00 92.94 122 LEU A C 1
ATOM 976 O O . LEU A 1 122 ? -13.375 5.692 -10.925 1.00 92.94 122 LEU A O 1
ATOM 980 N N . LEU A 1 123 ? -12.952 6.978 -12.712 1.00 93.88 123 LEU A N 1
ATOM 981 C CA . LEU A 1 123 ? -11.497 6.796 -12.705 1.00 93.88 123 LEU A CA 1
ATOM 982 C C . LEU A 1 123 ? -10.845 7.309 -11.413 1.00 93.88 123 LEU A C 1
ATOM 984 O O . LEU A 1 123 ? -9.994 6.620 -10.852 1.00 93.88 123 LEU A O 1
ATOM 988 N N . VAL A 1 124 ? -11.321 8.430 -10.863 1.00 93.12 124 VAL A N 1
ATOM 989 C CA . VAL A 1 124 ? -10.864 8.978 -9.567 1.00 93.12 124 VAL A CA 1
ATOM 990 C C . VAL A 1 124 ? -11.391 8.170 -8.366 1.00 93.12 124 VAL A C 1
ATOM 992 O O . VAL A 1 124 ? -10.977 8.370 -7.225 1.00 93.12 124 VAL A O 1
ATOM 995 N N . GLY A 1 125 ? -12.265 7.190 -8.605 1.00 92.31 125 GLY A N 1
ATOM 996 C CA . GLY A 1 125 ? -12.796 6.306 -7.569 1.00 92.31 125 GLY A CA 1
ATOM 997 C C . GLY A 1 125 ? -14.028 6.862 -6.860 1.00 92.31 125 GLY A C 1
ATOM 998 O O . GLY A 1 125 ? -14.352 6.405 -5.760 1.00 92.31 125 GLY A O 1
ATOM 999 N N . TYR A 1 126 ? -14.728 7.815 -7.481 1.00 91.88 126 TYR A N 1
ATOM 1000 C CA . TYR A 1 126 ? -16.028 8.262 -7.006 1.00 91.88 126 TYR A CA 1
ATOM 1001 C C . TYR A 1 126 ? -17.002 7.082 -6.973 1.00 91.88 126 TYR A C 1
ATOM 1003 O O . TYR A 1 126 ? -17.026 6.232 -7.868 1.00 91.88 126 TYR A O 1
ATOM 1011 N N . ARG A 1 127 ? -17.805 7.023 -5.912 1.00 89.38 127 ARG A N 1
ATOM 1012 C CA . ARG A 1 127 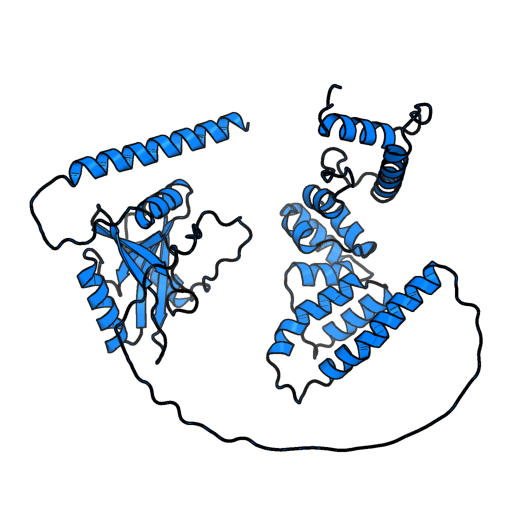? -18.811 5.980 -5.720 1.00 89.38 127 ARG A CA 1
ATOM 1013 C C . ARG A 1 127 ? -20.185 6.604 -5.792 1.00 89.38 127 ARG A C 1
ATOM 1015 O O . ARG A 1 127 ? -20.487 7.527 -5.039 1.00 89.38 127 ARG A O 1
ATOM 1022 N N . TYR A 1 128 ? -21.022 6.056 -6.657 1.00 87.31 128 TYR A N 1
ATOM 1023 C CA . TYR A 1 128 ? -22.409 6.462 -6.753 1.00 87.31 128 TYR A CA 1
ATOM 1024 C C . TYR A 1 128 ? -23.239 5.724 -5.698 1.00 87.31 128 TYR A C 1
ATOM 1026 O O . TYR A 1 128 ? -23.048 4.537 -5.430 1.00 87.31 128 TYR A O 1
ATOM 1034 N N . SER A 1 129 ? -24.155 6.450 -5.062 1.00 88.56 129 SER A N 1
ATOM 1035 C CA . SER A 1 129 ? -25.182 5.854 -4.209 1.00 88.56 129 SER A CA 1
ATOM 1036 C C . SER A 1 129 ? -26.411 5.567 -5.064 1.00 88.56 129 SER A C 1
ATOM 1038 O O . SER A 1 129 ? -26.874 6.473 -5.750 1.00 88.56 129 SER A O 1
ATOM 1040 N N . PHE A 1 130 ? -26.976 4.359 -4.986 1.00 85.69 130 PHE A N 1
ATOM 1041 C CA . PHE A 1 130 ? -28.186 3.988 -5.740 1.00 85.69 130 PHE A CA 1
ATOM 1042 C C . PHE A 1 130 ? -29.379 4.911 -5.474 1.00 85.69 130 PHE A C 1
ATOM 1044 O O . PHE A 1 130 ? -30.209 5.113 -6.351 1.00 85.69 130 PHE A O 1
ATOM 1051 N N . SER A 1 131 ? -29.458 5.484 -4.273 1.00 87.50 131 SER A N 1
ATOM 1052 C CA . SER A 1 131 ? -30.525 6.416 -3.890 1.00 87.50 131 SER A CA 1
ATOM 1053 C C . SER A 1 131 ? -30.272 7.851 -4.363 1.00 87.50 131 SER A C 1
ATOM 1055 O O . SER A 1 131 ? -31.102 8.723 -4.134 1.00 87.50 131 SER A O 1
ATOM 1057 N N . SER A 1 132 ? -29.109 8.135 -4.957 1.00 91.38 132 SER A N 1
ATOM 1058 C CA . SER A 1 132 ? -28.778 9.479 -5.423 1.00 91.38 132 SER A CA 1
ATOM 1059 C C . SER A 1 132 ? -29.431 9.754 -6.770 1.00 91.38 132 SER A C 1
ATOM 1061 O O . SER A 1 132 ? -29.319 8.954 -7.699 1.00 91.38 132 SER A O 1
ATOM 1063 N N . ARG A 1 133 ? -30.029 10.941 -6.912 1.00 90.44 133 ARG A N 1
ATOM 1064 C CA . ARG A 1 133 ? -30.525 11.428 -8.202 1.00 90.44 133 ARG A CA 1
ATOM 1065 C C . ARG A 1 133 ? -29.419 11.451 -9.264 1.00 90.44 133 ARG A C 1
ATOM 1067 O O . ARG A 1 133 ? -29.649 11.025 -10.387 1.00 90.44 133 ARG A O 1
ATOM 1074 N N . THR A 1 134 ? -28.193 11.794 -8.864 1.00 89.56 134 THR A N 1
ATOM 1075 C CA . THR A 1 134 ? -27.009 11.787 -9.732 1.00 89.56 134 THR A CA 1
ATOM 1076 C C . THR A 1 134 ? -26.727 10.411 -10.336 1.00 89.56 134 THR A C 1
ATOM 1078 O O . THR A 1 134 ? -26.286 10.337 -11.478 1.00 89.56 134 THR A O 1
ATOM 1081 N N . PHE A 1 135 ? -26.974 9.319 -9.601 1.00 91.88 135 PHE A N 1
ATOM 1082 C CA . PHE A 1 135 ? -26.817 7.965 -10.140 1.00 91.88 135 PHE A CA 1
ATOM 1083 C C . PHE A 1 135 ? -27.849 7.691 -11.235 1.00 91.88 135 PHE A C 1
ATOM 1085 O O . PHE A 1 135 ? -27.477 7.236 -12.310 1.00 91.88 135 PHE A O 1
ATOM 1092 N N . LEU A 1 136 ? -29.122 8.014 -10.997 1.00 90.25 136 LEU A N 1
ATOM 1093 C CA . LEU A 1 136 ? -30.183 7.816 -11.988 1.00 90.25 136 LEU A CA 1
ATOM 1094 C C . LEU A 1 136 ? -29.944 8.645 -13.253 1.00 90.25 136 LEU A C 1
ATOM 1096 O O . LEU A 1 136 ? -30.005 8.091 -14.347 1.00 90.25 136 LEU A O 1
ATOM 1100 N N . ASP A 1 137 ? -29.597 9.926 -13.105 1.00 91.12 137 ASP A N 1
ATOM 1101 C CA . ASP A 1 137 ? -29.299 10.799 -14.245 1.00 91.12 137 ASP A CA 1
ATOM 1102 C C . ASP A 1 137 ? -28.074 10.285 -15.030 1.00 91.12 137 ASP A C 1
ATOM 1104 O O . ASP A 1 137 ? -28.071 10.284 -16.258 1.00 91.12 137 ASP A O 1
ATOM 1108 N N . THR A 1 138 ? -27.053 9.765 -14.332 1.00 91.69 138 THR A N 1
ATOM 1109 C CA . THR A 1 138 ? -25.874 9.132 -14.957 1.00 91.69 138 THR A CA 1
ATOM 1110 C C . THR A 1 138 ? -26.265 7.891 -15.763 1.00 91.69 138 THR A C 1
ATOM 1112 O O . THR A 1 138 ? -25.805 7.712 -16.885 1.00 91.69 138 THR A O 1
ATOM 1115 N N . MET A 1 139 ? -27.127 7.036 -15.211 1.00 92.19 139 MET A N 1
ATOM 1116 C CA . MET A 1 139 ? -27.571 5.806 -15.874 1.00 92.19 139 MET A CA 1
ATOM 1117 C C . MET A 1 139 ? -28.436 6.097 -17.103 1.00 92.19 139 MET A C 1
ATOM 1119 O O . MET A 1 139 ? -28.278 5.437 -18.128 1.00 92.19 139 MET A O 1
ATOM 1123 N N . GLN A 1 140 ? -29.315 7.100 -17.017 1.00 91.38 140 GLN A N 1
ATOM 1124 C CA . GLN A 1 140 ? -30.104 7.577 -18.153 1.00 91.38 140 GLN A CA 1
ATOM 1125 C C . GLN A 1 140 ? -29.209 8.137 -19.257 1.00 91.38 140 GLN A C 1
ATOM 1127 O O . GLN A 1 140 ? -29.407 7.803 -20.421 1.00 91.38 140 GLN A O 1
ATOM 1132 N N . LEU A 1 141 ? -28.191 8.921 -18.893 1.00 91.44 141 LEU A N 1
ATOM 1133 C CA . LEU A 1 141 ? -27.250 9.483 -19.856 1.00 91.44 141 LEU A CA 1
ATOM 1134 C C . LEU A 1 141 ? -26.432 8.394 -20.563 1.00 91.44 141 LEU A C 1
ATOM 1136 O O . LEU A 1 141 ? -26.365 8.391 -21.787 1.00 91.44 141 LEU A O 1
ATOM 1140 N N . CYS A 1 142 ? -25.885 7.422 -19.823 1.00 91.00 142 CYS A N 1
ATOM 1141 C CA . CYS A 1 142 ? -25.173 6.294 -20.434 1.00 91.00 142 CYS A CA 1
ATOM 1142 C C . CYS A 1 142 ? -26.072 5.494 -21.388 1.00 91.00 142 CYS A C 1
ATOM 1144 O O . CYS A 1 142 ? -25.607 5.054 -22.432 1.00 91.00 142 CYS A O 1
ATOM 1146 N N . SER A 1 143 ? -27.354 5.318 -21.044 1.00 90.38 143 SER A N 1
ATOM 1147 C CA . SER A 1 143 ? -28.316 4.638 -21.916 1.00 90.38 143 SER A CA 1
ATOM 1148 C C . SER A 1 143 ? -28.654 5.449 -23.168 1.00 90.38 143 SER A C 1
ATOM 1150 O O . SER A 1 143 ? -28.891 4.852 -24.210 1.00 90.38 143 SER A O 1
ATOM 1152 N N . ALA A 1 144 ? -28.708 6.779 -23.074 1.00 90.81 144 ALA A N 1
ATOM 1153 C CA . ALA A 1 144 ? -28.998 7.652 -24.210 1.00 90.81 144 ALA A CA 1
ATOM 1154 C C . ALA A 1 144 ? -27.834 7.716 -25.214 1.00 90.81 144 ALA A C 1
ATOM 1156 O O . ALA A 1 144 ? -28.069 7.890 -26.405 1.00 90.81 144 ALA A O 1
ATOM 1157 N N . LEU A 1 145 ? -26.599 7.556 -24.731 1.00 89.69 145 LEU A N 1
ATOM 1158 C CA . LEU A 1 145 ? -25.372 7.583 -25.535 1.00 89.69 145 LEU A CA 1
ATOM 1159 C C . LEU A 1 145 ? -24.913 6.192 -26.008 1.00 89.69 145 LEU A C 1
ATOM 1161 O O . LEU A 1 145 ? -23.823 6.074 -26.552 1.00 89.69 145 LEU A O 1
ATOM 1165 N N . ASP A 1 146 ? -25.698 5.140 -25.751 1.00 90.25 146 ASP A N 1
ATOM 1166 C CA . ASP A 1 146 ? -25.331 3.735 -26.012 1.00 90.25 146 ASP A CA 1
ATOM 1167 C C . ASP A 1 146 ? -23.961 3.322 -25.415 1.00 90.25 146 ASP A C 1
ATOM 1169 O O . ASP A 1 146 ? -23.252 2.452 -25.915 1.00 90.25 146 ASP A O 1
ATOM 1173 N N . ALA A 1 147 ? -23.576 3.947 -24.295 1.00 90.81 147 ALA A N 1
ATOM 1174 C CA . ALA A 1 147 ? -22.280 3.758 -23.642 1.00 90.81 147 ALA A CA 1
ATOM 1175 C C . ALA A 1 147 ? -22.316 2.577 -22.654 1.00 90.81 147 ALA A C 1
ATOM 1177 O O . ALA A 1 147 ? -22.266 2.737 -21.424 1.00 90.81 147 ALA A O 1
ATOM 1178 N N . SER A 1 148 ? -22.448 1.373 -23.203 1.00 88.31 148 SER A N 1
ATOM 1179 C CA . SER A 1 148 ? -22.628 0.110 -22.485 1.00 88.31 148 SER A CA 1
ATOM 1180 C C . SER A 1 148 ? -21.526 -0.213 -21.459 1.00 88.31 148 SER A C 1
ATOM 1182 O O . SER A 1 148 ? -21.834 -0.606 -20.328 1.00 88.31 148 SER A O 1
ATOM 1184 N N . GLN A 1 149 ? -20.249 -0.000 -21.779 1.00 88.06 149 GLN A N 1
ATOM 1185 C CA . GLN A 1 149 ? -19.134 -0.302 -20.873 1.00 88.06 149 GLN A CA 1
ATOM 1186 C C . GLN A 1 149 ? -19.036 0.728 -19.749 1.00 88.06 149 GLN A C 1
ATOM 1188 O O . GLN A 1 149 ? -18.760 0.392 -18.588 1.00 88.06 149 GLN A O 1
ATOM 1193 N N . THR A 1 150 ? -19.343 1.992 -20.054 1.00 87.81 150 THR A N 1
ATOM 1194 C CA . THR A 1 150 ? -19.468 3.037 -19.029 1.00 87.81 150 THR A CA 1
ATOM 1195 C C . THR A 1 150 ? -20.593 2.702 -18.054 1.00 87.81 150 THR A C 1
ATOM 1197 O O . THR A 1 150 ? -20.397 2.759 -16.839 1.00 87.81 150 THR A O 1
ATOM 1200 N N . PHE A 1 151 ? -21.749 2.280 -18.567 1.00 89.12 151 PHE A N 1
ATOM 1201 C CA . PHE A 1 151 ? -22.893 1.851 -17.765 1.00 89.12 151 PHE A CA 1
ATOM 1202 C C . PHE A 1 151 ? -22.537 0.696 -16.815 1.00 89.12 151 PHE A C 1
ATOM 1204 O O . PHE A 1 151 ? -22.809 0.768 -15.612 1.00 89.12 151 PHE A O 1
ATOM 1211 N N . LEU A 1 152 ? -21.870 -0.348 -17.322 1.00 87.50 152 LEU A N 1
ATOM 1212 C CA . LEU A 1 152 ? -21.422 -1.481 -16.505 1.00 87.50 152 LEU A CA 1
ATOM 1213 C C . LEU A 1 152 ? -20.439 -1.046 -15.411 1.00 87.50 152 LEU A C 1
ATOM 1215 O O . LEU A 1 152 ? -20.574 -1.456 -14.256 1.00 87.50 152 LEU A O 1
ATOM 1219 N N . SER A 1 153 ? -19.510 -0.149 -15.741 1.00 85.81 153 SER A N 1
ATOM 1220 C CA . SER A 1 153 ? -18.546 0.400 -14.782 1.00 85.81 153 SER A CA 1
ATOM 1221 C C . SER A 1 153 ? -19.218 1.191 -13.649 1.00 85.81 153 SER A C 1
ATOM 1223 O O . SER A 1 153 ? -18.795 1.105 -12.491 1.00 85.81 153 SER A O 1
ATOM 1225 N N . VAL A 1 154 ? -20.280 1.950 -13.950 1.00 87.88 154 VAL A N 1
ATOM 1226 C CA . VAL A 1 154 ? -21.079 2.667 -12.937 1.00 87.88 154 VAL A CA 1
ATOM 1227 C C . VAL A 1 154 ? -21.780 1.680 -11.997 1.00 87.88 154 VAL A C 1
ATOM 1229 O O . VAL A 1 154 ? -21.765 1.869 -10.773 1.00 87.88 154 VAL A O 1
ATOM 1232 N N . LEU A 1 155 ? -22.364 0.610 -12.543 1.00 87.88 155 LEU A N 1
ATOM 1233 C CA . LEU A 1 155 ? -23.042 -0.425 -11.760 1.00 87.88 155 LEU A CA 1
ATOM 1234 C C . LEU A 1 155 ? -22.091 -1.158 -10.814 1.00 87.88 155 LEU A C 1
ATOM 1236 O O . LEU A 1 155 ? -22.399 -1.293 -9.625 1.00 87.88 155 LEU A O 1
ATOM 1240 N N . ASP A 1 156 ? -20.932 -1.584 -11.313 1.00 87.44 156 ASP A N 1
ATOM 1241 C CA . ASP A 1 156 ? -19.955 -2.336 -10.529 1.00 87.44 156 ASP A CA 1
ATOM 1242 C C . ASP A 1 156 ? -19.474 -1.533 -9.310 1.00 87.44 156 ASP A C 1
ATOM 1244 O O . ASP A 1 156 ? -19.555 -1.999 -8.168 1.00 87.44 156 ASP A O 1
ATOM 1248 N N . LYS A 1 157 ? -19.125 -0.253 -9.506 1.00 83.38 157 LYS A N 1
ATOM 1249 C CA . LYS A 1 157 ? -18.665 0.621 -8.408 1.00 83.38 157 LYS A CA 1
ATOM 1250 C C . LYS A 1 157 ? -19.750 0.980 -7.399 1.00 83.38 157 LYS A C 1
ATOM 1252 O O . LYS A 1 157 ? -19.432 1.291 -6.247 1.00 83.38 157 LYS A O 1
ATOM 1257 N N . SER A 1 158 ? -21.013 0.912 -7.801 1.00 83.44 158 SER A N 1
ATOM 1258 C CA . SER A 1 158 ? -22.157 1.120 -6.908 1.00 83.44 158 SER A CA 1
ATOM 1259 C C . SER A 1 158 ? -22.466 -0.149 -6.091 1.00 83.44 158 SER A C 1
ATOM 1261 O O . SER A 1 158 ? -22.854 -0.072 -4.919 1.00 83.44 158 SER A O 1
ATOM 1263 N N . SER A 1 159 ? -22.226 -1.336 -6.665 1.00 72.75 159 SER A N 1
ATOM 1264 C CA . SER A 1 159 ? -22.572 -2.647 -6.091 1.00 72.75 159 SER A CA 1
ATOM 1265 C C . SER A 1 159 ? -21.817 -3.017 -4.805 1.00 72.75 159 SER A C 1
ATOM 1267 O O . SER A 1 159 ? -22.354 -3.749 -3.971 1.00 72.75 159 SER A O 1
ATOM 1269 N N . ALA A 1 160 ? -20.631 -2.445 -4.562 1.00 63.88 160 ALA A N 1
ATOM 1270 C CA . ALA A 1 160 ? -19.823 -2.728 -3.369 1.00 63.88 160 ALA A CA 1
ATOM 1271 C C . ALA A 1 160 ? -20.550 -2.421 -2.038 1.00 63.88 160 ALA A C 1
ATOM 1273 O O . ALA A 1 160 ? -20.173 -2.937 -0.983 1.00 63.88 160 ALA A O 1
ATOM 1274 N N . LYS A 1 161 ? -21.610 -1.598 -2.070 1.00 58.22 161 LYS A N 1
ATOM 1275 C CA . LYS A 1 161 ? -22.490 -1.331 -0.920 1.00 58.22 161 LYS A CA 1
ATOM 1276 C C . LYS A 1 161 ? -23.690 -2.290 -0.847 1.00 58.22 161 LYS A C 1
ATOM 1278 O O . LYS A 1 161 ? -24.180 -2.546 0.249 1.00 58.22 161 LYS A O 1
ATOM 1283 N N . MET A 1 162 ? -24.123 -2.866 -1.975 1.00 54.94 162 MET A N 1
ATOM 1284 C CA . MET A 1 162 ? -25.226 -3.839 -2.027 1.00 54.94 162 MET A CA 1
ATOM 1285 C C . MET A 1 162 ? -24.881 -5.169 -1.356 1.00 54.94 162 MET A C 1
ATOM 1287 O O . MET A 1 162 ? -25.755 -5.764 -0.737 1.00 54.94 162 MET A O 1
ATOM 1291 N N . ALA A 1 163 ? -23.616 -5.600 -1.380 1.00 56.69 163 ALA A N 1
ATOM 1292 C CA . ALA A 1 163 ? -23.176 -6.816 -0.683 1.00 56.69 163 ALA A CA 1
ATOM 1293 C C . ALA A 1 163 ? -23.327 -6.749 0.855 1.00 56.69 163 ALA A C 1
ATOM 1295 O O . ALA A 1 163 ? -23.148 -7.755 1.535 1.00 56.69 163 ALA A O 1
ATOM 1296 N N . ARG A 1 164 ? -23.640 -5.569 1.411 1.00 54.69 164 ARG A N 1
ATOM 1297 C CA . ARG A 1 164 ? -23.814 -5.334 2.853 1.00 54.69 164 ARG A CA 1
ATOM 1298 C C . ARG A 1 164 ? -25.264 -5.071 3.267 1.00 54.69 164 ARG A C 1
ATOM 1300 O O . ARG A 1 164 ? -25.506 -4.873 4.454 1.00 54.69 164 ARG A O 1
ATOM 1307 N N . LEU A 1 165 ? -26.211 -5.027 2.327 1.00 51.34 165 LEU A N 1
ATOM 1308 C CA . LEU A 1 165 ? -27.625 -4.826 2.646 1.00 51.34 165 LEU A CA 1
ATOM 1309 C C . LEU A 1 165 ? -28.315 -6.179 2.905 1.00 51.34 165 LEU A C 1
ATOM 1311 O O . LEU A 1 165 ? -27.995 -7.157 2.224 1.00 51.34 165 LEU A O 1
ATOM 1315 N N . PRO A 1 166 ? -29.253 -6.258 3.870 1.00 53.97 166 PRO A N 1
ATOM 1316 C CA . PRO A 1 166 ? -30.053 -7.458 4.105 1.00 53.97 166 PRO A CA 1
ATOM 1317 C C . PRO A 1 166 ? -30.748 -7.909 2.816 1.00 53.97 166 PRO A C 1
ATOM 1319 O O . PRO A 1 166 ? -31.271 -7.084 2.066 1.00 53.97 166 PRO A O 1
ATOM 1322 N N . LYS A 1 167 ? -30.771 -9.223 2.557 1.00 53.41 167 LYS A N 1
ATOM 1323 C CA . LYS A 1 167 ? -31.313 -9.817 1.316 1.00 53.41 167 LYS A CA 1
ATOM 1324 C C . LYS A 1 167 ? -32.778 -9.434 1.032 1.00 53.41 167 LYS A C 1
ATOM 1326 O O . LYS A 1 167 ? -33.214 -9.524 -0.111 1.00 53.41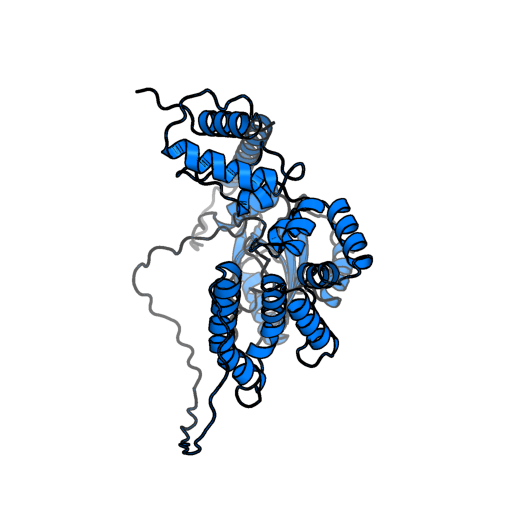 167 LYS A O 1
ATOM 1331 N N . GLU A 1 168 ? -33.513 -8.981 2.042 1.00 44.00 168 GLU A N 1
ATOM 1332 C CA . GLU A 1 168 ? -34.958 -8.740 1.996 1.00 44.00 168 GLU A CA 1
ATOM 1333 C C . GLU A 1 168 ? -35.361 -7.368 1.422 1.00 44.00 168 GLU A C 1
ATOM 1335 O O . GLU A 1 168 ? -36.475 -7.227 0.926 1.00 44.00 168 GLU A O 1
ATOM 1340 N N . THR A 1 169 ? -34.469 -6.369 1.377 1.00 46.44 169 THR A N 1
ATOM 1341 C CA . THR A 1 169 ? -34.807 -5.005 0.899 1.00 46.44 169 THR A CA 1
ATOM 1342 C C . THR A 1 169 ? -34.415 -4.712 -0.552 1.00 46.44 169 THR A C 1
ATOM 1344 O O . THR A 1 169 ? -34.588 -3.593 -1.037 1.00 46.44 169 THR A O 1
ATOM 1347 N N . SER A 1 170 ? -33.910 -5.692 -1.304 1.00 49.69 170 SER A N 1
ATOM 1348 C CA . SER A 1 170 ? -33.311 -5.413 -2.611 1.00 49.69 170 SER A CA 1
ATOM 1349 C C . SER A 1 170 ? -34.279 -5.594 -3.787 1.00 49.69 170 SER A C 1
ATOM 1351 O O . SER A 1 170 ? -34.228 -6.562 -4.548 1.00 49.69 170 SER A O 1
ATOM 1353 N N . TYR A 1 171 ? -35.137 -4.589 -3.986 1.00 45.88 171 TYR A N 1
ATOM 1354 C CA . TYR A 1 171 ? -35.859 -4.361 -5.249 1.00 45.88 171 TYR A CA 1
ATOM 1355 C C . TYR A 1 171 ? -34.876 -4.249 -6.441 1.00 45.88 171 TYR A C 1
ATOM 1357 O O . TYR A 1 171 ? -35.164 -4.671 -7.559 1.00 45.88 171 TYR A O 1
ATOM 1365 N N . VAL A 1 172 ? -33.649 -3.787 -6.166 1.00 48.41 172 VAL A N 1
ATOM 1366 C CA . VAL A 1 172 ? -32.538 -3.653 -7.122 1.00 48.41 172 VAL A CA 1
ATOM 1367 C C . VAL A 1 172 ? -31.896 -5.002 -7.481 1.00 48.41 172 VAL A C 1
ATOM 1369 O O . VAL A 1 172 ? -31.489 -5.178 -8.624 1.00 48.41 172 VAL A O 1
ATOM 1372 N N . TYR A 1 173 ? -31.868 -6.002 -6.587 1.00 45.09 173 TYR A N 1
ATOM 1373 C CA . TYR A 1 173 ? -31.447 -7.374 -6.941 1.00 45.09 173 TYR A CA 1
ATOM 1374 C C . TYR A 1 173 ? -32.452 -8.039 -7.887 1.00 45.09 173 TYR A C 1
ATOM 1376 O O . TYR A 1 173 ? -32.056 -8.794 -8.776 1.00 45.09 173 TYR A O 1
ATOM 1384 N N . ARG A 1 174 ? -33.749 -7.740 -7.717 1.00 48.06 174 ARG A N 1
ATOM 1385 C CA . ARG A 1 174 ? -34.814 -8.186 -8.627 1.00 48.06 174 ARG A CA 1
ATOM 1386 C C . ARG A 1 174 ? -34.702 -7.514 -9.995 1.00 48.06 174 ARG A C 1
ATOM 1388 O O . ARG A 1 174 ? -34.750 -8.221 -10.995 1.00 48.06 174 ARG A O 1
ATOM 1395 N N . LEU A 1 175 ? -34.434 -6.207 -10.047 1.00 49.06 175 LEU A N 1
ATOM 1396 C CA . LEU A 1 175 ? -34.110 -5.502 -11.294 1.00 49.06 175 LEU A CA 1
ATOM 1397 C C . LEU A 1 175 ? -32.819 -6.028 -11.937 1.00 49.06 175 LEU A C 1
ATOM 1399 O O . LEU A 1 175 ? -32.828 -6.323 -13.117 1.00 49.06 175 LEU A O 1
ATOM 1403 N N . GLY A 1 176 ? -31.742 -6.263 -11.185 1.00 47.97 176 GLY A N 1
ATOM 1404 C CA . GLY A 1 176 ? -30.481 -6.798 -11.718 1.00 47.97 176 GLY A CA 1
ATOM 1405 C C . GLY A 1 176 ? -30.565 -8.239 -12.244 1.00 47.97 176 GLY A C 1
ATOM 1406 O O . GLY A 1 176 ? -29.884 -8.576 -13.210 1.00 47.97 176 GLY A O 1
ATOM 1407 N N . ARG A 1 177 ? -31.413 -9.101 -11.657 1.00 48.44 177 ARG A N 1
ATOM 1408 C CA . ARG A 1 177 ? -31.706 -10.446 -12.199 1.00 48.44 177 ARG A CA 1
ATOM 1409 C C . ARG A 1 177 ? -32.689 -10.409 -13.371 1.00 48.44 177 ARG A C 1
ATOM 1411 O O . ARG A 1 177 ? -32.475 -11.149 -14.324 1.00 48.44 177 ARG A O 1
ATOM 1418 N N . SER A 1 178 ? -33.704 -9.543 -13.324 1.00 48.19 178 SER A N 1
ATOM 1419 C CA . SER A 1 178 ? -34.641 -9.291 -14.435 1.00 48.19 178 SER A CA 1
ATOM 1420 C C . SER A 1 178 ? -33.946 -8.640 -15.641 1.00 48.19 178 SER A C 1
ATOM 1422 O O . SER A 1 178 ? -34.295 -8.887 -16.793 1.00 48.19 178 SER A O 1
ATOM 1424 N N . LEU A 1 179 ? -32.872 -7.887 -15.389 1.00 46.69 179 LEU A N 1
ATOM 1425 C CA . LEU A 1 179 ? -32.058 -7.259 -16.419 1.00 46.69 179 LEU A CA 1
ATOM 1426 C C . LEU A 1 179 ? -31.065 -8.214 -17.090 1.00 46.69 179 LEU A C 1
ATOM 1428 O O . LEU A 1 179 ? -30.498 -7.829 -18.099 1.00 46.69 179 LEU A O 1
ATOM 1432 N N . ARG A 1 180 ? -30.848 -9.449 -16.609 1.00 49.28 180 ARG A N 1
ATOM 1433 C CA . ARG A 1 180 ? -30.012 -10.429 -17.337 1.00 49.28 180 ARG A CA 1
ATOM 1434 C C . ARG A 1 180 ? -30.680 -10.918 -18.631 1.00 49.28 180 ARG A C 1
ATOM 1436 O O . ARG A 1 180 ? -30.019 -10.877 -19.663 1.00 49.28 180 ARG A O 1
ATOM 1443 N N . PRO A 1 181 ? -31.974 -11.297 -18.633 1.00 45.66 181 PRO A N 1
ATOM 1444 C CA . PRO A 1 181 ? -32.733 -11.485 -19.867 1.00 45.66 181 PRO A CA 1
ATOM 1445 C C . PRO A 1 181 ? -32.712 -10.238 -20.755 1.00 45.66 181 PRO A C 1
ATOM 1447 O O . PRO A 1 181 ? -32.477 -10.349 -21.951 1.00 45.66 181 PRO A O 1
ATOM 1450 N N . ILE A 1 182 ? -32.863 -9.045 -20.168 1.00 46.31 182 ILE A N 1
ATOM 1451 C CA . ILE A 1 182 ? -32.820 -7.771 -20.901 1.00 46.31 182 ILE A CA 1
ATOM 1452 C C . ILE A 1 182 ? -31.407 -7.465 -21.431 1.00 46.31 182 ILE A C 1
ATOM 1454 O O . ILE A 1 182 ? -31.301 -6.896 -22.500 1.00 46.31 182 ILE A O 1
ATOM 1458 N N . GLN A 1 183 ? -30.322 -7.901 -20.781 1.00 50.88 183 GLN A N 1
ATOM 1459 C CA . GLN A 1 183 ? -28.941 -7.839 -21.286 1.00 50.88 183 GLN A CA 1
ATOM 1460 C C . GLN A 1 183 ? -28.737 -8.779 -22.473 1.00 50.88 183 GLN A C 1
ATOM 1462 O O . GLN A 1 183 ? -28.035 -8.421 -23.414 1.00 50.88 183 GLN A O 1
ATOM 1467 N N . THR A 1 184 ? -29.340 -9.970 -22.453 1.00 48.31 184 THR A N 1
ATOM 1468 C CA . THR A 1 184 ? -29.338 -10.885 -23.601 1.00 48.31 184 THR A CA 1
ATOM 1469 C C . THR A 1 184 ? -30.175 -10.323 -24.746 1.00 48.31 184 THR A C 1
ATOM 1471 O O . THR A 1 184 ? -29.746 -10.402 -25.891 1.00 48.31 184 THR A O 1
ATOM 1474 N N . VAL A 1 185 ? -31.315 -9.695 -24.446 1.00 48.50 185 VAL A N 1
ATOM 1475 C CA . VAL A 1 185 ? -32.182 -9.043 -25.434 1.00 48.50 185 VAL A CA 1
ATOM 1476 C C . VAL A 1 185 ? -31.534 -7.774 -25.989 1.00 48.50 185 VAL A C 1
ATOM 1478 O O . VAL A 1 185 ? -31.483 -7.646 -27.196 1.00 48.50 185 VAL A O 1
ATOM 1481 N N . LEU A 1 186 ? -30.946 -6.883 -25.188 1.00 46.28 186 LEU A N 1
ATOM 1482 C CA . LEU A 1 186 ? -30.211 -5.704 -25.672 1.00 46.28 186 LEU A CA 1
ATOM 1483 C C . LEU A 1 186 ? -28.980 -6.111 -26.479 1.00 46.28 186 LEU A C 1
ATOM 1485 O O . LEU A 1 186 ? -28.802 -5.603 -27.578 1.00 46.28 186 LEU A O 1
ATOM 1489 N N . ARG A 1 187 ? -28.185 -7.087 -26.015 1.00 45.84 187 ARG A N 1
ATOM 1490 C CA . ARG A 1 187 ? -27.071 -7.622 -26.815 1.00 45.84 187 ARG A CA 1
ATOM 1491 C C . ARG A 1 187 ? -27.562 -8.227 -28.128 1.00 45.84 187 ARG A C 1
ATOM 1493 O O . ARG A 1 187 ? -26.942 -7.976 -29.149 1.00 45.84 187 ARG A O 1
ATOM 1500 N N . ALA A 1 188 ? -28.667 -8.976 -28.128 1.00 43.12 188 ALA A N 1
ATOM 1501 C CA . ALA A 1 188 ? -29.232 -9.584 -29.334 1.00 43.12 188 ALA A CA 1
ATOM 1502 C C . ALA A 1 188 ? -29.903 -8.569 -30.274 1.00 43.12 188 ALA A C 1
ATOM 1504 O O . ALA A 1 188 ? -29.828 -8.733 -31.487 1.00 43.12 188 ALA A O 1
ATOM 1505 N N . THR A 1 189 ? -30.536 -7.522 -29.748 1.00 45.50 189 THR A N 1
ATOM 1506 C CA . THR A 1 189 ? -31.209 -6.474 -30.525 1.00 45.50 189 THR A CA 1
ATOM 1507 C C . THR A 1 189 ? -30.193 -5.514 -31.133 1.00 45.50 189 THR A C 1
ATOM 1509 O O . THR A 1 189 ? -30.302 -5.214 -32.317 1.00 45.50 189 THR A O 1
ATOM 1512 N N . VAL A 1 190 ? -29.145 -5.138 -30.390 1.00 49.50 190 VAL A N 1
ATOM 1513 C CA . VAL A 1 190 ? -28.010 -4.357 -30.911 1.00 49.50 190 VAL A CA 1
ATOM 1514 C C . VAL A 1 190 ? -27.227 -5.167 -31.953 1.00 49.50 190 VAL A C 1
ATOM 1516 O O . VAL A 1 190 ? -26.912 -4.633 -33.016 1.00 49.50 190 VAL A O 1
ATOM 1519 N N . LEU A 1 191 ? -27.010 -6.479 -31.751 1.00 40.75 191 LEU A N 1
ATOM 1520 C CA . LEU A 1 191 ? -26.440 -7.370 -32.783 1.00 40.75 191 LEU A CA 1
ATOM 1521 C C . LEU A 1 191 ? -27.342 -7.509 -34.020 1.00 40.75 191 LEU A C 1
ATOM 1523 O O . LEU A 1 191 ? -26.849 -7.550 -35.141 1.00 40.75 191 LEU A O 1
ATOM 1527 N N . ARG A 1 192 ? -28.667 -7.583 -33.854 1.00 42.72 192 ARG A N 1
ATOM 1528 C CA . ARG A 1 192 ? -29.610 -7.691 -34.983 1.00 42.72 192 ARG A CA 1
ATOM 1529 C C . ARG A 1 192 ? -29.754 -6.386 -35.763 1.00 42.72 192 ARG A C 1
ATOM 1531 O O . ARG A 1 192 ? -29.919 -6.448 -36.978 1.00 42.72 192 ARG A O 1
ATOM 1538 N N . GLN A 1 193 ? -29.673 -5.233 -35.100 1.00 45.31 193 GLN A N 1
ATOM 1539 C CA . GLN A 1 193 ? -29.664 -3.920 -35.752 1.00 45.31 193 GLN A CA 1
ATOM 1540 C C . GLN A 1 193 ? -28.350 -3.672 -36.499 1.00 45.31 193 GLN A C 1
ATOM 1542 O O . GLN A 1 193 ? -28.387 -3.250 -37.651 1.00 45.31 193 GLN A O 1
ATOM 1547 N N . SER A 1 194 ? -27.205 -4.025 -35.910 1.00 41.09 194 SER A N 1
ATOM 1548 C CA . SER A 1 194 ? -25.896 -3.921 -36.577 1.00 41.09 194 SER A CA 1
ATOM 1549 C C . SER A 1 194 ? -25.705 -4.921 -37.729 1.00 41.09 194 SER A C 1
ATOM 1551 O O . SER A 1 194 ? -24.931 -4.650 -38.643 1.00 41.09 194 SER A O 1
ATOM 1553 N N . LEU A 1 195 ? -26.452 -6.034 -37.747 1.00 46.09 195 LEU A N 1
ATOM 1554 C CA . LEU A 1 195 ? -26.495 -6.994 -38.862 1.00 46.09 195 LEU A CA 1
ATOM 1555 C C . LEU A 1 195 ? -27.640 -6.749 -39.870 1.00 46.09 195 LEU A C 1
ATOM 1557 O O . LEU A 1 195 ? -27.754 -7.497 -40.838 1.00 46.09 195 LEU A O 1
ATOM 1561 N N . GLY A 1 196 ? -28.489 -5.732 -39.673 1.00 40.44 196 GLY A N 1
ATOM 1562 C CA . GLY A 1 196 ? -29.574 -5.378 -40.603 1.00 40.44 196 GLY A CA 1
ATOM 1563 C C . GLY A 1 196 ? -30.742 -6.379 -40.678 1.00 40.44 196 GLY A C 1
ATOM 1564 O O . GLY A 1 196 ? -31.407 -6.468 -41.706 1.00 40.44 196 GLY A O 1
ATOM 1565 N N . LEU A 1 197 ? -31.002 -7.151 -39.616 1.00 42.31 197 LEU A N 1
ATOM 1566 C CA . LEU A 1 197 ? -31.886 -8.331 -39.646 1.00 42.31 197 LEU A CA 1
ATOM 1567 C C . LEU A 1 197 ? -33.300 -8.141 -39.059 1.00 42.31 197 LEU A C 1
ATOM 1569 O O . LEU A 1 197 ? -33.963 -9.131 -38.752 1.00 42.31 197 LEU A O 1
ATOM 1573 N N . LEU A 1 198 ? -33.813 -6.917 -38.909 1.00 36.44 198 LEU A N 1
ATOM 1574 C CA . LEU A 1 198 ? -35.195 -6.701 -38.450 1.00 36.44 198 LEU A CA 1
ATOM 1575 C C . LEU A 1 198 ? -36.079 -6.130 -39.564 1.00 36.44 198 LEU A C 1
ATOM 1577 O O . LEU A 1 198 ? -35.973 -4.959 -39.919 1.00 36.44 198 LEU A O 1
ATOM 1581 N N . LYS A 1 199 ? -36.983 -6.972 -40.083 1.00 38.78 199 LYS A N 1
ATOM 1582 C CA . LYS A 1 199 ? -38.215 -6.533 -40.753 1.00 38.78 199 LYS A CA 1
ATOM 1583 C C . LYS A 1 199 ? -39.316 -6.375 -39.707 1.00 38.78 199 LYS A C 1
ATOM 1585 O O . LYS A 1 199 ? -39.430 -7.202 -38.806 1.00 38.78 199 LYS A O 1
ATOM 1590 N N . SER A 1 200 ? -40.097 -5.310 -39.845 1.00 37.56 200 SER A N 1
ATOM 1591 C CA . SER A 1 200 ? -41.243 -4.991 -39.000 1.00 37.56 200 SER A CA 1
ATOM 1592 C C . SER A 1 200 ? -42.362 -6.016 -39.169 1.00 37.56 200 SER A C 1
ATOM 1594 O O . SER A 1 200 ? -42.768 -6.313 -40.293 1.00 37.56 200 SER A O 1
ATOM 1596 N N . SER A 1 201 ? -42.904 -6.492 -38.056 1.00 35.84 201 SER A N 1
ATOM 1597 C CA . SER A 1 201 ? -44.236 -7.085 -38.020 1.00 35.84 201 SER A CA 1
ATOM 1598 C C . SER A 1 201 ? -44.891 -6.737 -36.691 1.00 35.84 201 SER A C 1
ATOM 1600 O O . SER A 1 201 ? -44.405 -7.144 -35.633 1.00 35.84 201 SER A O 1
ATOM 1602 N N . ASP A 1 202 ? -45.961 -5.960 -36.797 1.00 38.03 202 ASP A N 1
ATOM 1603 C CA . ASP A 1 202 ? -46.986 -5.761 -35.784 1.00 38.03 202 ASP A CA 1
ATOM 1604 C C . ASP A 1 202 ? -47.751 -7.070 -35.491 1.00 38.03 202 ASP A C 1
ATOM 1606 O O . ASP A 1 202 ? -47.648 -8.047 -36.235 1.00 38.03 202 ASP A O 1
ATOM 1610 N N . ASP A 1 203 ? -48.548 -7.019 -34.419 1.00 35.50 203 ASP A N 1
ATOM 1611 C CA . ASP A 1 203 ? -49.586 -7.964 -33.976 1.00 35.50 203 ASP A CA 1
ATOM 1612 C C . ASP A 1 203 ? -49.158 -9.204 -33.165 1.00 35.50 203 ASP A C 1
ATOM 1614 O O . ASP A 1 203 ? -48.769 -10.237 -33.706 1.00 35.50 203 ASP A O 1
ATOM 1618 N N . ARG A 1 204 ? -49.396 -9.169 -31.842 1.00 31.38 204 ARG A N 1
ATOM 1619 C CA . ARG A 1 204 ? -50.508 -9.904 -31.186 1.00 31.38 204 ARG A CA 1
ATOM 1620 C C . ARG A 1 204 ? -50.444 -9.867 -29.656 1.00 31.38 204 ARG A C 1
ATOM 1622 O O . ARG A 1 204 ? -49.384 -9.834 -29.039 1.00 31.38 204 ARG A O 1
ATOM 1629 N N . SER A 1 205 ? -51.645 -9.868 -29.100 1.00 34.28 205 SER A N 1
ATOM 1630 C CA . SER A 1 205 ? -52.062 -9.735 -27.713 1.00 34.28 205 SER A CA 1
ATOM 1631 C C . SER A 1 205 ? -52.090 -11.061 -26.926 1.00 34.28 205 SER A C 1
ATOM 1633 O O . SER A 1 205 ? -52.006 -12.143 -27.499 1.00 34.28 205 SER A O 1
ATOM 1635 N N . ASP A 1 206 ? -52.303 -10.899 -25.612 1.00 31.81 206 ASP A N 1
ATOM 1636 C CA . ASP A 1 206 ? -53.038 -11.780 -24.681 1.00 31.81 206 ASP A CA 1
ATOM 1637 C C . ASP A 1 206 ? -52.318 -12.859 -23.828 1.00 31.81 206 ASP A C 1
ATOM 1639 O O . ASP A 1 206 ? -51.927 -13.924 -24.290 1.00 31.81 206 ASP A O 1
ATOM 1643 N N . ALA A 1 207 ? -52.333 -12.569 -22.512 1.00 32.72 207 ALA A N 1
ATOM 1644 C CA . ALA A 1 207 ? -52.965 -13.344 -21.424 1.00 32.72 207 ALA A CA 1
ATOM 1645 C C . ALA A 1 207 ? -52.179 -14.322 -20.502 1.00 32.72 207 ALA A C 1
ATOM 1647 O O . ALA A 1 207 ? -51.383 -15.151 -20.927 1.00 32.72 207 ALA A O 1
ATOM 1648 N N . MET A 1 208 ? -52.615 -14.243 -19.225 1.00 33.31 208 MET A N 1
ATOM 1649 C CA . MET A 1 208 ? -52.550 -15.155 -18.052 1.00 33.31 208 MET A CA 1
ATOM 1650 C C . MET A 1 208 ? -51.326 -15.052 -17.115 1.00 33.31 208 MET A C 1
ATOM 1652 O O . MET A 1 208 ? -50.198 -15.197 -17.568 1.00 33.31 208 MET A O 1
ATOM 1656 N N . THR A 1 209 ? -51.391 -14.631 -15.833 1.00 33.97 209 THR A N 1
ATOM 1657 C CA . THR A 1 209 ? -52.178 -14.932 -14.590 1.00 33.97 209 THR A CA 1
ATOM 1658 C C . THR A 1 209 ? -51.740 -16.179 -13.804 1.00 33.97 209 THR A C 1
ATOM 1660 O O . THR A 1 209 ? -51.868 -17.281 -14.322 1.00 33.97 209 THR A O 1
ATOM 1663 N N . GLU A 1 210 ? -51.349 -15.924 -12.533 1.00 37.12 210 GLU A N 1
ATOM 1664 C CA . GLU A 1 210 ? -51.399 -16.780 -11.312 1.00 37.12 210 GLU A CA 1
ATOM 1665 C C . GLU A 1 210 ? -50.492 -18.039 -11.282 1.00 37.12 210 GLU A C 1
ATOM 1667 O O . GLU A 1 210 ? -50.163 -18.597 -12.315 1.00 37.12 210 GLU A O 1
ATOM 1672 N N . ASP A 1 211 ? -49.956 -18.586 -10.181 1.00 34.66 211 ASP A N 1
ATOM 1673 C CA . ASP A 1 211 ? -50.111 -18.464 -8.720 1.00 34.66 211 ASP A CA 1
ATOM 1674 C C . ASP A 1 211 ? -48.924 -19.270 -8.088 1.00 34.66 211 ASP A C 1
ATOM 1676 O O . ASP A 1 211 ? -48.478 -20.250 -8.678 1.00 34.66 211 ASP A O 1
ATOM 1680 N N . ALA A 1 212 ? -48.235 -18.881 -7.002 1.00 36.25 212 ALA A N 1
ATOM 1681 C CA . ALA A 1 212 ? -48.522 -19.196 -5.586 1.00 36.25 212 ALA A CA 1
ATOM 1682 C C . ALA A 1 212 ? -47.393 -19.997 -4.863 1.00 36.25 212 ALA A C 1
ATOM 1684 O O . ALA A 1 212 ? -46.752 -20.869 -5.440 1.00 36.25 212 ALA A O 1
ATOM 1685 N N . LYS A 1 213 ? -47.287 -19.734 -3.542 1.00 35.06 213 LYS A N 1
ATOM 1686 C CA . LYS A 1 213 ? -46.750 -20.542 -2.404 1.00 35.06 213 LYS A CA 1
ATOM 1687 C C . LYS A 1 213 ? -45.218 -20.633 -2.222 1.00 35.06 213 LYS A C 1
ATOM 1689 O O . LYS A 1 213 ? -44.503 -21.140 -3.069 1.00 35.06 213 LYS A O 1
ATOM 1694 N N . SER A 1 214 ? -44.620 -20.037 -1.179 1.00 37.62 214 SER A N 1
ATOM 1695 C CA . SER A 1 214 ? -44.746 -20.242 0.289 1.00 37.62 214 SER A CA 1
ATOM 1696 C C . SER A 1 214 ? -44.113 -21.547 0.793 1.00 37.62 214 SER A C 1
ATOM 1698 O O . SER A 1 214 ? -44.673 -22.616 0.578 1.00 37.62 214 SER A O 1
ATOM 1700 N N . ALA A 1 215 ? -42.988 -21.427 1.513 1.00 35.25 215 ALA A N 1
ATOM 1701 C CA . ALA A 1 215 ? -42.583 -22.342 2.584 1.00 35.25 215 ALA A CA 1
ATOM 1702 C C . ALA A 1 215 ? -41.517 -21.682 3.485 1.00 35.25 215 ALA A C 1
ATOM 1704 O O . ALA A 1 215 ? -40.385 -21.424 3.078 1.00 35.25 215 ALA A O 1
ATOM 1705 N N . THR A 1 216 ? -41.930 -21.399 4.715 1.00 34.47 216 THR A N 1
ATOM 1706 C CA . THR A 1 216 ? -41.145 -21.088 5.917 1.00 34.47 216 THR A CA 1
ATOM 1707 C C . THR A 1 216 ? -40.644 -22.374 6.581 1.00 34.47 216 THR A C 1
ATOM 1709 O O . THR A 1 216 ? -41.411 -23.332 6.620 1.00 34.47 216 THR A O 1
ATOM 1712 N N . ALA A 1 217 ? -39.450 -22.373 7.188 1.00 36.09 217 ALA A N 1
ATOM 1713 C CA . ALA A 1 217 ? -39.198 -23.054 8.470 1.00 36.09 217 ALA A CA 1
ATOM 1714 C C . ALA A 1 217 ? -37.812 -22.727 9.055 1.00 36.09 217 ALA A C 1
ATOM 1716 O O . ALA A 1 217 ? -36.793 -22.726 8.363 1.00 36.09 217 ALA A O 1
ATOM 1717 N N . ASP A 1 218 ? -37.846 -22.482 10.361 1.00 35.81 218 ASP A N 1
ATOM 1718 C CA . ASP A 1 218 ? -36.783 -22.224 11.326 1.00 35.81 218 ASP A CA 1
ATOM 1719 C C . ASP A 1 218 ? -35.807 -23.390 11.528 1.00 35.81 218 ASP A C 1
ATOM 1721 O O . ASP A 1 218 ? -36.237 -24.540 11.561 1.00 35.81 218 ASP A O 1
ATOM 1725 N N . ILE A 1 219 ? -34.529 -23.095 11.824 1.00 38.38 219 ILE A N 1
ATOM 1726 C CA . ILE A 1 219 ? -33.661 -23.992 12.610 1.00 38.38 219 ILE A CA 1
ATOM 1727 C C . ILE A 1 219 ? -32.808 -23.185 13.600 1.00 38.38 219 ILE A C 1
ATOM 1729 O O . ILE A 1 219 ? -32.255 -22.127 13.301 1.00 38.38 219 ILE A O 1
ATOM 1733 N N . ALA A 1 220 ? -32.777 -23.740 14.807 1.00 37.62 220 ALA A N 1
ATOM 1734 C CA . ALA A 1 220 ? -32.381 -23.203 16.090 1.00 37.62 220 ALA A CA 1
ATOM 1735 C C . ALA A 1 220 ? -30.879 -22.937 16.310 1.00 37.62 220 ALA A C 1
ATOM 1737 O O . ALA A 1 220 ? -29.989 -23.418 15.614 1.00 37.62 220 ALA A O 1
ATOM 1738 N N . LYS A 1 221 ? -30.666 -22.169 17.382 1.00 41.81 221 LYS A N 1
ATOM 1739 C CA . LYS A 1 221 ? -29.422 -21.789 18.054 1.00 41.81 221 LYS A CA 1
ATOM 1740 C C . LYS A 1 221 ? -28.612 -23.011 18.514 1.00 41.81 221 LYS A C 1
ATOM 1742 O O . LYS A 1 221 ? -29.175 -23.928 19.102 1.00 41.81 221 LYS A O 1
ATOM 1747 N N . SER A 1 222 ? -27.290 -22.947 18.359 1.00 37.84 222 SER A N 1
ATOM 1748 C CA . SER A 1 222 ? -26.342 -23.821 19.061 1.00 37.84 222 SER A CA 1
ATOM 1749 C C . SER A 1 222 ? -25.218 -22.992 19.687 1.00 37.84 222 SER A C 1
ATOM 1751 O O . SER A 1 222 ? -24.503 -22.270 18.986 1.00 37.84 222 SER A O 1
ATOM 1753 N N . ASP A 1 223 ? -25.081 -23.111 21.005 1.00 34.34 223 ASP A N 1
ATOM 1754 C CA . ASP A 1 223 ? -24.023 -22.523 21.822 1.00 34.34 223 ASP A CA 1
ATOM 1755 C C . ASP A 1 223 ? -22.659 -23.151 21.509 1.00 34.34 223 ASP A C 1
ATOM 1757 O O . ASP A 1 223 ? -22.541 -24.366 21.360 1.00 34.34 223 ASP A O 1
ATOM 1761 N N . CYS A 1 224 ? -21.611 -22.325 21.424 1.00 33.06 224 CYS A N 1
ATOM 1762 C CA . CYS A 1 224 ? -20.252 -22.782 21.140 1.00 33.06 224 CYS A CA 1
ATOM 1763 C C . CYS A 1 224 ? -19.296 -22.336 22.256 1.00 33.06 224 CYS A C 1
ATOM 1765 O O . CYS A 1 224 ? -18.962 -21.156 22.397 1.00 33.06 224 CYS A O 1
ATOM 1767 N N . SER A 1 225 ? -18.887 -23.303 23.077 1.00 33.41 225 SER A N 1
ATOM 1768 C CA . SER A 1 225 ? -17.902 -23.189 24.153 1.00 33.41 225 SER A CA 1
ATOM 1769 C C . SER A 1 225 ? -16.474 -23.086 23.607 1.00 33.41 225 SER A C 1
ATOM 1771 O O . SER A 1 225 ? -16.065 -23.857 22.741 1.00 33.41 225 SER A O 1
ATOM 1773 N N . VAL A 1 226 ? -15.692 -22.154 24.155 1.00 33.00 226 VAL A N 1
ATOM 1774 C CA . VAL A 1 226 ? -14.282 -21.920 23.808 1.00 33.00 226 VAL A CA 1
ATOM 1775 C C . VAL A 1 226 ? -13.397 -22.955 24.504 1.00 33.00 226 VAL A C 1
ATOM 1777 O O . VAL A 1 226 ? -13.256 -22.913 25.722 1.00 33.00 226 VAL A O 1
ATOM 1780 N N . SER A 1 227 ? -12.762 -23.840 23.731 1.00 30.64 227 SER A N 1
ATOM 1781 C CA . SER A 1 227 ? -11.694 -24.724 24.208 1.00 30.64 227 SER A CA 1
ATOM 1782 C C . SER A 1 227 ? -10.352 -24.296 23.614 1.00 30.64 227 SER A C 1
ATOM 1784 O O . SER A 1 227 ? -10.196 -24.163 22.399 1.00 30.64 227 SER A O 1
ATOM 1786 N N . THR A 1 228 ? -9.380 -24.035 24.485 1.00 38.28 228 THR A N 1
ATOM 1787 C CA . THR A 1 228 ? -7.974 -23.811 24.140 1.00 38.28 228 THR A CA 1
ATOM 1788 C C . THR A 1 228 ? -7.229 -25.133 24.261 1.00 38.28 228 THR A C 1
ATOM 1790 O O . THR A 1 228 ? -6.882 -25.528 25.371 1.00 38.28 228 THR A O 1
ATOM 1793 N N . SER A 1 229 ? -6.962 -25.792 23.132 1.00 33.47 229 SER A N 1
ATOM 1794 C CA . SER A 1 229 ? -6.044 -26.932 23.068 1.00 33.47 229 SER A CA 1
ATOM 1795 C C . SER A 1 229 ? -4.800 -26.570 22.256 1.00 33.47 229 SER A C 1
ATOM 1797 O O . SER A 1 229 ? -4.881 -26.061 21.136 1.00 33.47 229 SER A O 1
ATOM 1799 N N . LEU A 1 230 ? -3.653 -26.793 22.888 1.00 42.38 230 LEU A N 1
ATOM 1800 C CA . LEU A 1 230 ? -2.288 -26.699 22.387 1.00 42.38 230 LEU A CA 1
ATOM 1801 C C . LEU A 1 230 ? -1.738 -28.133 22.401 1.00 42.38 230 LEU A C 1
ATOM 1803 O O . LEU A 1 230 ? -1.696 -28.704 23.483 1.00 42.38 230 LEU A O 1
ATOM 1807 N N . GLN A 1 231 ? -1.273 -28.631 21.244 1.00 38.91 231 GLN A N 1
ATOM 1808 C CA . GLN A 1 231 ? -0.321 -29.746 20.996 1.00 38.91 231 GLN A CA 1
ATOM 1809 C C . GLN A 1 231 ? -0.829 -30.868 20.076 1.00 38.91 231 GLN A C 1
ATOM 1811 O O . GLN A 1 231 ? -1.966 -31.310 20.173 1.00 38.91 231 GLN A O 1
ATOM 1816 N N . GLY A 1 232 ? 0.093 -31.339 19.222 1.00 34.25 232 GLY A N 1
ATOM 1817 C CA . GLY A 1 232 ? -0.023 -32.519 18.359 1.00 34.25 232 GLY A CA 1
ATOM 1818 C C . GLY A 1 232 ? 0.269 -32.190 16.896 1.00 34.25 232 GLY A C 1
ATOM 1819 O O . GLY A 1 232 ? -0.631 -31.772 16.184 1.00 34.25 232 GLY A O 1
ATOM 1820 N N . GLY A 1 233 ? 1.535 -32.283 16.476 1.00 35.44 233 GLY A N 1
ATOM 1821 C CA . GLY A 1 233 ? 1.965 -32.010 15.103 1.00 35.44 233 GLY A CA 1
ATOM 1822 C C . GLY A 1 233 ? 1.979 -33.272 14.245 1.00 35.44 233 GLY A C 1
ATOM 1823 O O . GLY A 1 233 ? 2.602 -34.258 14.634 1.00 35.44 233 GLY A O 1
ATOM 1824 N N . ASP A 1 234 ? 1.339 -33.189 13.081 1.00 42.12 234 ASP A N 1
ATOM 1825 C CA . ASP A 1 234 ? 1.444 -34.151 11.981 1.00 42.12 234 ASP A CA 1
ATOM 1826 C C . ASP A 1 234 ? 2.683 -33.870 11.101 1.00 42.12 234 ASP A C 1
ATOM 1828 O O . ASP A 1 234 ? 3.217 -32.750 11.108 1.00 42.12 234 ASP A O 1
ATOM 1832 N N . PRO A 1 235 ? 3.195 -34.874 10.364 1.00 53.75 235 PRO A N 1
ATOM 1833 C CA . PRO A 1 235 ? 4.486 -34.794 9.698 1.00 53.75 235 PRO A CA 1
ATOM 1834 C C . PRO A 1 235 ? 4.417 -34.078 8.338 1.00 53.75 235 PRO A C 1
ATOM 1836 O O . PRO A 1 235 ? 3.713 -34.494 7.429 1.00 53.75 235 PRO A O 1
ATOM 1839 N N . ALA A 1 236 ? 5.247 -33.036 8.223 1.00 52.72 236 ALA A N 1
ATOM 1840 C CA . ALA A 1 236 ? 5.877 -32.487 7.016 1.00 52.72 236 ALA A CA 1
ATOM 1841 C C . ALA A 1 236 ? 5.008 -32.274 5.758 1.00 52.72 236 ALA A C 1
ATOM 1843 O O . ALA A 1 236 ? 5.261 -32.867 4.709 1.00 52.72 236 ALA A O 1
ATOM 1844 N N . ASP A 1 237 ? 4.116 -31.283 5.812 1.00 43.53 237 ASP A N 1
ATOM 1845 C CA . ASP A 1 237 ? 3.773 -30.523 4.608 1.00 43.53 237 ASP A CA 1
ATOM 1846 C C . ASP A 1 237 ? 5.013 -29.756 4.100 1.00 43.53 237 ASP A C 1
ATOM 1848 O O . ASP A 1 237 ? 5.764 -29.187 4.910 1.00 43.53 237 ASP A O 1
ATOM 1852 N N . PRO A 1 238 ? 5.255 -29.698 2.775 1.00 44.47 238 PRO A N 1
ATOM 1853 C CA . PRO A 1 238 ? 6.300 -28.853 2.212 1.00 44.47 238 PRO A CA 1
ATOM 1854 C C . PRO A 1 238 ? 6.061 -27.394 2.633 1.00 44.47 238 PRO A C 1
ATOM 1856 O O . PRO A 1 238 ? 4.912 -26.943 2.675 1.00 44.47 238 PRO A O 1
ATOM 1859 N N . PRO A 1 239 ? 7.119 -26.632 2.974 1.00 45.25 239 PRO A N 1
ATOM 1860 C CA . PRO A 1 239 ? 6.951 -25.269 3.450 1.00 45.25 239 PRO A CA 1
ATOM 1861 C C . PRO A 1 239 ? 6.197 -24.454 2.388 1.00 45.25 239 PRO A C 1
ATOM 1863 O O . PRO A 1 239 ? 6.616 -24.452 1.228 1.00 45.25 239 PRO A O 1
ATOM 1866 N N . PRO A 1 240 ? 5.098 -23.765 2.750 1.00 47.25 240 PRO A N 1
ATOM 1867 C CA . PRO A 1 240 ? 4.384 -22.916 1.809 1.00 47.25 240 PRO A CA 1
ATOM 1868 C C . PRO A 1 240 ? 5.362 -21.895 1.229 1.00 47.25 240 PRO A C 1
ATOM 1870 O O . PRO A 1 240 ? 6.163 -21.321 1.978 1.00 47.25 240 PRO A O 1
ATOM 1873 N N . ALA A 1 241 ? 5.306 -21.702 -0.092 1.00 45.31 241 ALA A N 1
ATOM 1874 C CA . ALA A 1 241 ? 6.143 -20.745 -0.803 1.00 45.31 241 ALA A CA 1
ATOM 1875 C C . ALA A 1 241 ? 6.104 -19.399 -0.066 1.00 45.31 241 ALA A C 1
ATOM 1877 O O . ALA A 1 241 ? 5.037 -18.833 0.182 1.00 45.31 241 ALA A O 1
ATOM 1878 N N . GLN A 1 242 ? 7.271 -18.945 0.388 1.00 50.31 242 GLN A N 1
ATOM 1879 C CA . GLN A 1 242 ? 7.384 -17.685 1.103 1.00 50.31 242 GLN A CA 1
ATOM 1880 C C . GLN A 1 242 ? 7.291 -16.562 0.076 1.00 50.31 242 GLN A C 1
ATOM 1882 O O . GLN A 1 242 ? 8.273 -16.251 -0.592 1.00 50.31 242 GLN A O 1
ATOM 1887 N N . ASP A 1 243 ? 6.105 -15.971 -0.061 1.00 52.47 243 ASP A N 1
ATOM 1888 C CA . ASP A 1 243 ? 5.925 -14.744 -0.830 1.00 52.47 243 ASP A CA 1
ATOM 1889 C C . ASP A 1 243 ? 6.823 -13.660 -0.221 1.00 52.47 243 ASP A C 1
ATOM 1891 O O . ASP A 1 243 ? 6.569 -13.176 0.891 1.00 52.47 243 ASP A O 1
ATOM 1895 N N . SER A 1 244 ? 7.899 -13.284 -0.920 1.00 57.66 244 SER A N 1
ATOM 1896 C CA . SER A 1 244 ? 8.711 -12.152 -0.490 1.00 57.66 244 SER A CA 1
ATOM 1897 C C . SER A 1 244 ? 7.835 -10.901 -0.581 1.00 57.66 244 SER A C 1
ATOM 1899 O O . SER A 1 244 ? 7.396 -10.469 -1.647 1.00 57.66 244 SER A O 1
ATOM 1901 N N . VAL A 1 245 ? 7.513 -10.328 0.581 1.00 59.53 245 VAL A N 1
ATOM 1902 C CA . VAL A 1 245 ? 6.598 -9.177 0.696 1.00 59.53 245 VAL A CA 1
ATOM 1903 C C . VAL A 1 245 ? 7.096 -7.980 -0.129 1.00 59.53 245 VAL A C 1
ATOM 1905 O O . VAL A 1 245 ? 6.295 -7.155 -0.563 1.00 59.53 245 VAL A O 1
ATOM 1908 N N . TYR A 1 246 ? 8.404 -7.920 -0.397 1.00 62.22 246 TYR A N 1
ATOM 1909 C CA . TYR A 1 246 ? 9.066 -6.858 -1.153 1.00 62.22 246 TYR A CA 1
ATOM 1910 C C . TYR A 1 246 ? 9.262 -7.159 -2.649 1.00 62.22 246 TYR A C 1
ATOM 1912 O O . TYR A 1 246 ? 9.610 -6.242 -3.386 1.00 62.22 246 TYR A O 1
ATOM 1920 N N . GLY A 1 247 ? 9.012 -8.391 -3.110 1.00 50.84 247 GLY A N 1
ATOM 1921 C CA . GLY A 1 247 ? 9.094 -8.776 -4.526 1.00 50.84 247 GLY A CA 1
ATOM 1922 C C . GLY A 1 247 ? 7.767 -8.683 -5.286 1.00 50.84 247 GLY A C 1
ATOM 1923 O O . GLY A 1 247 ? 7.691 -9.073 -6.450 1.00 50.84 247 GLY A O 1
ATOM 1924 N N . ARG A 1 248 ? 6.695 -8.202 -4.642 1.00 57.81 248 ARG A N 1
ATOM 1925 C CA . ARG A 1 248 ? 5.371 -8.095 -5.267 1.00 57.81 248 ARG A CA 1
ATOM 1926 C C . ARG A 1 248 ? 5.351 -6.917 -6.259 1.00 57.81 248 ARG A C 1
ATOM 1928 O O . ARG A 1 248 ? 5.799 -5.834 -5.883 1.00 57.81 248 ARG A O 1
ATOM 1935 N N . PRO A 1 249 ? 4.821 -7.084 -7.488 1.00 49.25 249 PRO A N 1
ATOM 1936 C CA . PRO A 1 249 ? 4.750 -6.005 -8.476 1.00 49.25 249 PRO A CA 1
ATOM 1937 C C . PRO A 1 249 ? 4.024 -4.778 -7.906 1.00 49.25 249 PRO A C 1
ATOM 1939 O O . PRO A 1 249 ? 3.033 -4.926 -7.183 1.00 49.25 249 PRO A O 1
ATOM 1942 N N . GLU A 1 250 ? 4.506 -3.579 -8.251 1.00 46.47 250 GLU A N 1
ATOM 1943 C CA . GLU A 1 250 ? 4.168 -2.261 -7.665 1.00 46.47 250 GLU A CA 1
ATOM 1944 C C . GLU A 1 250 ? 2.672 -1.847 -7.677 1.00 46.47 250 GLU A C 1
ATOM 1946 O O . GLU A 1 250 ? 2.326 -0.753 -7.245 1.00 46.47 250 GLU A O 1
ATOM 1951 N N . GLY A 1 251 ? 1.742 -2.710 -8.096 1.00 50.12 251 GLY A N 1
ATOM 1952 C CA . GLY A 1 251 ? 0.296 -2.450 -8.108 1.00 50.12 251 GLY A CA 1
ATOM 1953 C C . GLY A 1 251 ? -0.507 -3.078 -6.959 1.00 50.12 251 GLY A C 1
ATOM 1954 O O . GLY A 1 251 ? -1.694 -2.778 -6.799 1.00 50.12 251 GLY A O 1
ATOM 1955 N N . ALA A 1 252 ? 0.084 -3.957 -6.144 1.00 57.84 252 ALA A N 1
ATOM 1956 C CA . ALA A 1 252 ? -0.642 -4.586 -5.044 1.00 57.84 252 ALA A CA 1
ATOM 1957 C C . ALA A 1 252 ? -0.830 -3.597 -3.881 1.00 57.84 252 ALA A C 1
ATOM 1959 O O . ALA A 1 252 ? 0.099 -3.340 -3.117 1.00 57.84 252 ALA A O 1
ATOM 1960 N N . ARG A 1 253 ? -2.048 -3.054 -3.729 1.00 57.72 253 ARG A N 1
ATOM 1961 C CA . ARG A 1 253 ? -2.414 -2.165 -2.610 1.00 57.72 253 ARG A CA 1
ATOM 1962 C C . ARG A 1 253 ? -1.958 -2.769 -1.281 1.00 57.72 253 ARG A C 1
ATOM 1964 O O . ARG A 1 253 ? -2.313 -3.908 -0.970 1.00 57.72 253 ARG A O 1
ATOM 1971 N N . SER A 1 254 ? -1.184 -2.009 -0.503 1.00 75.81 254 SER A N 1
ATOM 1972 C CA . SER A 1 254 ? -0.794 -2.443 0.835 1.00 75.81 254 SER A CA 1
ATOM 1973 C C . SER A 1 254 ? -2.060 -2.661 1.668 1.00 75.81 254 SER A C 1
ATOM 1975 O O . SER A 1 254 ? -3.003 -1.872 1.630 1.00 75.81 254 SER A O 1
ATOM 1977 N N . HIS A 1 255 ? -2.104 -3.767 2.405 1.00 87.00 255 HIS A N 1
ATOM 1978 C CA . HIS A 1 255 ? -3.203 -4.090 3.319 1.00 87.00 255 HIS A CA 1
ATOM 1979 C C . HIS A 1 255 ? -3.160 -3.230 4.596 1.00 87.00 255 HIS A C 1
ATOM 1981 O O . HIS A 1 255 ? -3.963 -3.409 5.507 1.00 87.00 255 HIS A O 1
ATOM 1987 N N . LEU A 1 256 ? -2.218 -2.289 4.662 1.00 92.75 256 LEU A N 1
ATOM 1988 C CA . LEU A 1 256 ? -2.021 -1.420 5.799 1.00 92.75 256 LEU A CA 1
ATOM 1989 C C . LEU A 1 256 ? -3.135 -0.386 5.887 1.00 92.75 256 LEU A C 1
ATOM 1991 O O . LEU A 1 256 ? -3.441 0.346 4.944 1.00 92.75 256 LEU A O 1
ATOM 1995 N N . THR A 1 257 ? -3.709 -0.290 7.075 1.00 93.31 257 THR A N 1
ATOM 1996 C CA . THR A 1 257 ? -4.629 0.788 7.415 1.00 93.31 257 THR A CA 1
ATOM 1997 C C . THR A 1 257 ? -3.878 2.111 7.514 1.00 93.31 257 THR A C 1
ATOM 1999 O O . THR A 1 257 ? -2.748 2.173 8.001 1.00 93.31 257 THR A O 1
ATOM 2002 N N . ARG A 1 258 ? -4.520 3.193 7.062 1.00 93.75 258 ARG A N 1
ATOM 2003 C CA . ARG A 1 258 ? -3.960 4.544 7.168 1.00 93.75 258 ARG A CA 1
ATOM 2004 C C . ARG A 1 258 ? -3.717 4.898 8.650 1.00 93.75 258 ARG A C 1
ATOM 2006 O O . ARG A 1 258 ? -4.576 4.563 9.474 1.00 93.75 258 ARG A O 1
ATOM 2013 N N . PRO A 1 259 ? -2.601 5.576 8.987 1.00 95.25 259 PRO A N 1
ATOM 2014 C CA . PRO A 1 259 ? -2.361 6.066 10.340 1.00 95.25 259 PRO A CA 1
ATOM 2015 C C . PRO A 1 259 ? -3.496 6.974 10.815 1.00 95.25 259 PRO A C 1
ATOM 2017 O O . PRO A 1 259 ? -4.027 7.773 10.035 1.00 95.25 259 PRO A O 1
ATOM 2020 N N . THR A 1 260 ? -3.883 6.847 12.081 1.00 96.12 260 THR A N 1
ATOM 2021 C CA . THR A 1 260 ? -4.846 7.768 12.692 1.00 96.12 260 THR A CA 1
ATOM 2022 C C . THR A 1 260 ? -4.188 9.130 12.961 1.00 96.12 260 THR A C 1
ATOM 2024 O O . THR A 1 260 ? -2.968 9.199 13.111 1.00 96.12 260 THR A O 1
ATOM 2027 N N . PRO A 1 261 ? -4.961 10.228 13.068 1.00 96.81 261 PRO A N 1
ATOM 2028 C CA . PRO A 1 261 ? -4.408 11.546 13.404 1.00 96.81 261 PRO A CA 1
ATOM 2029 C C . PRO A 1 261 ? -3.645 11.569 14.740 1.00 96.81 261 PRO A C 1
ATOM 2031 O O . PRO A 1 261 ? -2.661 12.288 14.898 1.00 96.81 261 PRO A O 1
ATOM 2034 N N . GLU A 1 262 ? -4.080 10.749 15.702 1.00 95.88 262 GLU A N 1
ATOM 2035 C CA . GLU A 1 262 ? -3.382 10.560 16.978 1.00 95.88 262 GLU A CA 1
ATOM 2036 C C . GLU A 1 262 ? -2.019 9.888 16.781 1.00 95.88 262 GLU A C 1
ATOM 2038 O O . GLU A 1 262 ? -1.029 10.316 17.371 1.00 95.88 262 GLU A O 1
ATOM 2043 N N . GLU A 1 263 ? -1.954 8.857 15.929 1.00 96.38 263 GLU A N 1
ATOM 2044 C CA . GLU A 1 263 ? -0.706 8.169 15.590 1.00 96.38 263 GLU A CA 1
ATOM 2045 C C . GLU A 1 263 ? 0.277 9.122 14.899 1.00 96.38 263 GLU A C 1
ATOM 2047 O O . GLU A 1 263 ? 1.457 9.121 15.240 1.00 96.38 263 GLU A O 1
ATOM 2052 N N . THR A 1 264 ? -0.197 9.977 13.985 1.00 96.06 264 THR A N 1
ATOM 2053 C CA . THR A 1 264 ? 0.657 10.958 13.296 1.00 96.06 264 THR A CA 1
ATOM 2054 C C . THR A 1 264 ? 1.170 12.045 14.237 1.00 96.06 264 THR A C 1
ATOM 2056 O O . THR A 1 264 ? 2.360 12.345 14.220 1.00 96.06 264 THR A O 1
ATOM 2059 N N . ALA A 1 265 ? 0.320 12.586 15.115 1.00 96.62 265 ALA A N 1
ATOM 2060 C CA . ALA A 1 265 ? 0.744 13.599 16.083 1.00 96.62 265 ALA A CA 1
ATOM 2061 C C . ALA A 1 265 ? 1.757 13.033 17.096 1.00 96.62 265 ALA A C 1
ATOM 2063 O O . ALA A 1 265 ? 2.761 13.670 17.420 1.00 96.62 265 ALA A O 1
ATOM 2064 N N . ALA A 1 266 ? 1.529 11.806 17.576 1.00 95.88 266 ALA A N 1
ATOM 2065 C CA . ALA A 1 266 ? 2.451 11.136 18.485 1.00 95.88 266 ALA A CA 1
ATOM 2066 C C . ALA A 1 266 ? 3.771 10.741 17.797 1.00 95.88 266 ALA A C 1
ATOM 2068 O O . ALA A 1 266 ? 4.830 10.807 18.426 1.00 95.88 266 ALA A O 1
ATOM 2069 N N . L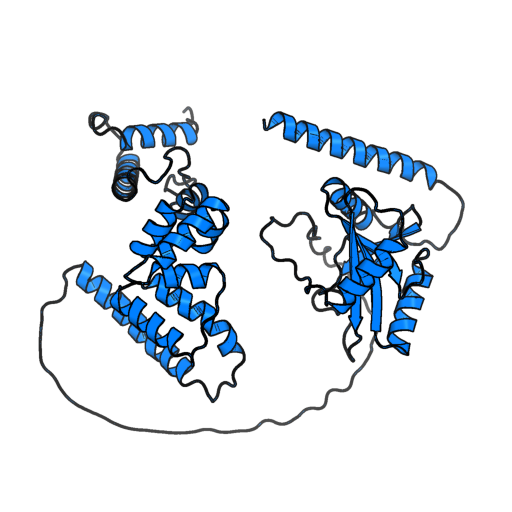EU A 1 267 ? 3.731 10.386 16.508 1.00 95.88 267 LEU A N 1
ATOM 2070 C CA . LEU A 1 267 ? 4.921 10.168 15.686 1.00 95.88 267 LEU A CA 1
ATOM 2071 C C . LEU A 1 267 ? 5.755 11.450 15.570 1.00 95.88 267 LEU A C 1
ATOM 2073 O O . LEU A 1 267 ? 6.947 11.418 15.866 1.00 95.88 267 LEU A O 1
ATOM 2077 N N . GLU A 1 268 ? 5.140 12.581 15.223 1.00 95.38 268 GLU A N 1
ATOM 2078 C CA . GLU A 1 268 ? 5.826 13.878 15.132 1.00 95.38 268 GLU A CA 1
ATOM 2079 C C . GLU A 1 268 ? 6.465 14.288 16.465 1.00 95.38 268 GLU A C 1
ATOM 2081 O O . GLU A 1 268 ? 7.610 14.745 16.499 1.00 95.38 268 GLU A O 1
ATOM 2086 N N . ALA A 1 269 ? 5.760 14.083 17.581 1.00 95.31 269 ALA A N 1
ATOM 2087 C CA . ALA A 1 269 ? 6.301 14.338 18.912 1.00 95.31 269 ALA A CA 1
ATOM 2088 C C . ALA A 1 269 ? 7.528 13.459 19.206 1.00 95.31 269 ALA A C 1
ATOM 2090 O O . ALA A 1 269 ? 8.529 13.949 19.729 1.00 95.31 269 ALA A O 1
ATOM 2091 N N . ARG A 1 270 ? 7.483 12.175 18.829 1.00 93.38 270 ARG A N 1
ATOM 2092 C CA . ARG A 1 270 ? 8.589 11.231 19.040 1.00 93.38 270 ARG A CA 1
ATOM 2093 C C . ARG A 1 270 ? 9.788 11.491 18.138 1.00 93.38 270 ARG A C 1
ATOM 2095 O O . ARG A 1 270 ? 10.922 11.389 18.603 1.00 93.38 270 ARG A O 1
ATOM 2102 N N . MET A 1 271 ? 9.560 11.893 16.892 1.00 93.44 271 MET A N 1
ATOM 2103 C CA . MET A 1 271 ? 10.631 12.245 15.957 1.00 93.44 271 MET A CA 1
ATOM 2104 C C . MET A 1 271 ? 11.466 13.439 16.435 1.00 93.44 271 MET A C 1
ATOM 2106 O O . MET A 1 271 ? 12.653 13.499 16.137 1.00 93.44 271 MET A O 1
ATOM 2110 N N . LYS A 1 272 ? 10.899 14.357 17.231 1.00 93.56 272 LYS A N 1
ATOM 2111 C CA . LYS A 1 272 ? 11.671 15.460 17.838 1.00 93.56 272 LYS A CA 1
ATOM 2112 C C . LYS A 1 272 ? 12.705 14.971 18.855 1.00 93.56 272 LYS A C 1
ATOM 2114 O O . LYS A 1 272 ? 13.751 15.593 19.015 1.00 93.56 272 LYS A O 1
ATOM 2119 N N . THR A 1 273 ? 12.417 13.874 19.552 1.00 91.31 273 THR A N 1
ATOM 2120 C CA . THR A 1 273 ? 13.314 13.301 20.566 1.00 91.31 273 THR A CA 1
ATOM 2121 C C . THR A 1 273 ? 14.331 12.338 19.949 1.00 91.31 273 THR A C 1
ATOM 2123 O O . THR A 1 273 ? 15.458 12.235 20.432 1.00 91.31 273 THR A O 1
ATOM 2126 N N . PHE A 1 274 ? 13.959 11.640 18.874 1.00 88.25 274 PHE A N 1
ATOM 2127 C CA . PHE A 1 274 ? 14.774 10.582 18.283 1.00 88.25 274 PHE A CA 1
ATOM 2128 C C . PHE A 1 274 ? 15.733 11.126 17.208 1.00 88.25 274 PHE A C 1
ATOM 2130 O O . PHE A 1 274 ? 15.309 11.559 16.142 1.00 88.25 274 PHE A O 1
ATOM 2137 N N . LYS A 1 275 ? 17.048 11.108 17.475 1.00 72.38 275 LYS A N 1
ATOM 2138 C CA . LYS A 1 275 ? 18.060 11.807 16.649 1.00 72.38 275 LYS A CA 1
ATOM 2139 C C . LYS A 1 275 ? 18.674 11.011 15.486 1.00 72.38 275 LYS A C 1
ATOM 2141 O O . LYS A 1 275 ? 19.471 11.582 14.749 1.00 72.38 275 LYS A O 1
ATOM 2146 N N . GLN A 1 276 ? 18.362 9.729 15.290 1.00 78.19 276 GLN A N 1
ATOM 2147 C CA . GLN A 1 276 ? 19.050 8.911 14.276 1.00 78.19 276 GLN A CA 1
ATOM 2148 C C . GLN A 1 276 ? 18.093 8.135 13.380 1.00 78.19 276 GLN A C 1
ATOM 2150 O O . GLN A 1 276 ? 17.844 6.963 13.631 1.00 78.19 276 GLN A O 1
ATOM 2155 N N . CYS A 1 277 ? 17.655 8.771 12.289 1.00 77.44 277 CYS A N 1
ATOM 2156 C CA . CYS A 1 277 ? 17.060 8.061 11.159 1.00 77.44 277 CYS A CA 1
ATOM 2157 C C . CYS A 1 277 ? 18.134 7.265 10.414 1.00 77.44 277 CYS A C 1
ATOM 2159 O O . CYS A 1 277 ? 19.113 7.843 9.935 1.00 77.44 277 CYS A O 1
ATOM 2161 N N . GLN A 1 278 ? 17.972 5.943 10.309 1.00 88.81 278 GLN A N 1
ATOM 2162 C CA . GLN A 1 278 ? 18.799 5.165 9.389 1.00 88.81 278 GLN A CA 1
ATOM 2163 C C . GLN A 1 278 ? 18.419 5.527 7.949 1.00 88.81 278 GLN A C 1
ATOM 2165 O O . GLN A 1 278 ? 17.241 5.548 7.596 1.00 88.81 278 GLN A O 1
ATOM 2170 N N . ALA A 1 279 ? 19.416 5.803 7.106 1.00 92.56 279 ALA A N 1
ATOM 2171 C CA . ALA A 1 279 ? 19.175 6.138 5.707 1.00 92.56 279 ALA A CA 1
ATOM 2172 C C . ALA A 1 279 ? 18.358 5.032 5.016 1.00 92.56 279 ALA A C 1
ATOM 2174 O O . ALA A 1 279 ? 18.706 3.853 5.091 1.00 92.56 279 ALA A O 1
ATOM 2175 N N . GLY A 1 280 ? 17.269 5.421 4.350 1.00 95.25 280 GLY A N 1
ATOM 2176 C CA . GLY A 1 280 ? 16.388 4.497 3.633 1.00 95.25 280 GLY A CA 1
ATOM 2177 C C . GLY A 1 280 ? 15.276 3.842 4.458 1.00 95.25 280 GLY A C 1
ATOM 2178 O O . GLY A 1 280 ? 14.537 3.027 3.904 1.00 95.25 280 GLY A O 1
ATOM 2179 N N . PHE A 1 281 ? 15.129 4.198 5.736 1.00 96.19 281 PHE A N 1
ATOM 2180 C CA . PHE A 1 281 ? 14.002 3.791 6.575 1.00 96.19 281 PHE A CA 1
ATOM 2181 C C . PHE A 1 281 ? 13.077 4.979 6.857 1.00 96.19 281 PHE A C 1
ATOM 2183 O O . PHE A 1 281 ? 13.532 6.118 6.948 1.00 96.19 281 PHE A O 1
ATOM 2190 N N . SER A 1 282 ? 11.785 4.705 7.035 1.00 95.69 282 SER A N 1
ATOM 2191 C CA . SER A 1 282 ? 10.803 5.670 7.528 1.00 95.69 282 SER A CA 1
ATOM 2192 C C . SER A 1 282 ? 10.229 5.240 8.873 1.00 95.69 282 SER A C 1
ATOM 2194 O O . SER A 1 282 ? 10.076 4.051 9.159 1.00 95.69 282 SER A O 1
ATOM 2196 N N . TYR A 1 283 ? 9.930 6.217 9.727 1.00 96.62 283 TYR A N 1
ATOM 2197 C CA . TYR A 1 283 ? 9.346 5.962 11.039 1.00 96.62 283 TYR A CA 1
ATOM 2198 C C . TYR A 1 283 ? 7.834 5.861 10.953 1.00 96.62 283 TYR A C 1
ATOM 2200 O O . TYR A 1 283 ? 7.182 6.691 10.324 1.00 96.62 283 TYR A O 1
ATOM 2208 N N . HIS A 1 284 ? 7.276 4.874 11.648 1.00 97.38 284 HIS A N 1
ATOM 2209 C CA . HIS A 1 284 ? 5.835 4.725 11.805 1.00 97.38 284 HIS A CA 1
ATOM 2210 C C . HIS A 1 284 ? 5.511 4.489 13.275 1.00 97.38 284 HIS A C 1
ATOM 2212 O O . HIS A 1 284 ? 6.236 3.793 13.990 1.00 97.38 284 HIS A O 1
ATOM 2218 N N . LEU A 1 285 ? 4.396 5.056 13.724 1.00 97.62 285 LEU A N 1
ATOM 2219 C CA . LEU A 1 285 ? 3.802 4.725 15.009 1.00 97.62 285 LEU A CA 1
ATOM 2220 C C . LEU A 1 285 ? 2.508 3.960 14.744 1.00 97.62 285 LEU A C 1
ATOM 2222 O O . LEU A 1 285 ? 1.569 4.493 14.156 1.00 97.62 285 LEU A O 1
ATOM 2226 N N . CYS A 1 286 ? 2.468 2.699 15.154 1.00 97.44 286 CYS A N 1
ATOM 2227 C CA . CYS A 1 286 ? 1.335 1.819 14.912 1.00 97.44 286 CYS A CA 1
ATOM 2228 C C . CYS A 1 286 ? 0.713 1.405 16.233 1.00 97.44 286 CYS A C 1
ATOM 2230 O O . CYS A 1 286 ? 1.399 0.883 17.108 1.00 97.44 286 CYS A O 1
ATOM 2232 N N . THR A 1 287 ? -0.596 1.568 16.369 1.00 98.00 287 THR A N 1
ATOM 2233 C CA . THR A 1 287 ? -1.301 1.182 17.583 1.00 98.00 287 THR A CA 1
ATOM 2234 C C . THR A 1 287 ? -2.264 0.037 17.324 1.00 98.00 287 THR A C 1
ATOM 2236 O O . THR A 1 287 ? -3.162 0.122 16.486 1.00 98.00 287 THR A O 1
ATOM 2239 N N . ILE A 1 288 ? -2.091 -1.047 18.077 1.00 98.00 288 ILE A N 1
ATOM 2240 C CA . ILE A 1 288 ? -2.924 -2.244 17.992 1.00 98.00 288 ILE A CA 1
ATOM 2241 C C . ILE A 1 288 ? -3.810 -2.313 19.235 1.00 98.00 288 ILE A C 1
ATOM 2243 O O . ILE A 1 288 ? -3.324 -2.267 20.366 1.00 98.00 288 ILE A O 1
ATOM 2247 N N . VAL A 1 289 ? -5.119 -2.453 19.026 1.00 97.75 289 VAL A N 1
ATOM 2248 C CA . VAL A 1 289 ? -6.113 -2.626 20.094 1.00 97.75 289 VAL A CA 1
ATOM 2249 C C . VAL A 1 289 ? -6.522 -4.096 20.163 1.00 97.75 289 VAL A C 1
ATOM 2251 O O . VAL A 1 289 ? -6.906 -4.694 19.158 1.00 97.75 289 VAL A O 1
ATOM 2254 N N . TRP A 1 290 ? -6.438 -4.685 21.354 1.00 97.50 290 TRP A N 1
ATOM 2255 C CA . TRP A 1 290 ? -6.806 -6.073 21.604 1.00 97.50 290 TRP A CA 1
ATOM 2256 C C . TRP A 1 290 ? -8.312 -6.285 21.464 1.00 97.50 290 TRP A C 1
ATOM 2258 O O . TRP A 1 290 ? -9.114 -5.524 22.005 1.00 97.50 290 TRP A O 1
ATOM 2268 N N . ARG A 1 291 ? -8.701 -7.378 20.803 1.00 96.44 291 ARG A N 1
ATOM 2269 C CA . ARG A 1 291 ? -10.096 -7.820 20.686 1.00 96.44 291 ARG A CA 1
ATOM 2270 C C . ARG A 1 291 ? -10.232 -9.234 21.241 1.00 96.44 291 ARG A C 1
ATOM 2272 O O . ARG A 1 291 ? -9.386 -10.087 20.982 1.00 96.44 291 ARG A O 1
ATOM 2279 N N . LYS A 1 292 ? -11.291 -9.493 22.016 1.00 95.31 292 LYS A N 1
ATOM 2280 C CA . LYS A 1 292 ? -11.551 -10.826 22.587 1.00 95.31 292 LYS A CA 1
ATOM 2281 C C . LYS A 1 292 ? -11.677 -11.852 21.452 1.00 95.31 292 LYS A C 1
ATOM 2283 O O . LYS A 1 292 ? -12.394 -11.609 20.489 1.00 95.31 292 LYS A O 1
ATOM 2288 N N . GLY A 1 293 ? -10.956 -12.967 21.563 1.00 94.31 293 GLY A N 1
ATOM 2289 C CA . GLY A 1 293 ? -10.936 -14.035 20.555 1.00 94.31 293 GLY A CA 1
ATOM 2290 C C . GLY A 1 293 ? -10.020 -13.786 19.350 1.00 94.31 293 GLY A C 1
ATOM 2291 O O . GLY A 1 293 ? -9.795 -14.707 18.570 1.00 94.31 293 GLY A O 1
ATOM 2292 N N . ALA A 1 294 ? -9.444 -12.590 19.198 1.00 95.12 294 ALA A N 1
ATOM 2293 C CA . ALA A 1 294 ? -8.516 -12.313 18.109 1.00 95.12 294 ALA A CA 1
ATOM 2294 C C . ALA A 1 294 ? -7.095 -12.798 18.441 1.00 95.12 294 ALA A C 1
ATOM 2296 O O . ALA A 1 294 ? -6.626 -12.691 19.574 1.00 95.12 294 ALA A O 1
ATOM 2297 N N . LYS A 1 295 ? -6.385 -13.310 17.431 1.00 96.88 295 LYS A N 1
ATOM 2298 C CA . LYS A 1 295 ? -4.964 -13.670 17.535 1.00 96.88 295 LYS A CA 1
ATOM 2299 C C . LYS A 1 295 ? -4.110 -12.457 17.152 1.00 96.88 295 LYS A C 1
ATOM 2301 O O . LYS A 1 295 ? -4.405 -11.786 16.163 1.00 96.88 295 LYS A O 1
ATOM 2306 N N . LEU A 1 296 ? -3.027 -12.197 17.893 1.00 96.88 296 LEU A N 1
ATOM 2307 C CA . LEU A 1 296 ? -2.077 -11.130 17.540 1.00 96.88 296 LEU A CA 1
ATOM 2308 C C . LEU A 1 296 ? -1.387 -11.413 16.200 1.00 96.88 296 LEU A C 1
ATOM 2310 O O . LEU A 1 296 ? -1.234 -10.503 15.398 1.00 96.88 296 LEU A O 1
ATOM 2314 N N . GLY A 1 297 ? -0.996 -12.673 15.968 1.00 96.75 297 GLY A N 1
ATOM 2315 C CA . GLY A 1 297 ? -0.411 -13.137 14.706 1.00 96.75 297 GLY A CA 1
ATOM 2316 C C . GLY A 1 297 ? 0.948 -12.533 14.351 1.00 96.75 297 GLY A C 1
ATOM 2317 O O . GLY A 1 297 ? 1.308 -12.531 13.181 1.00 96.75 297 GLY A O 1
ATOM 2318 N N . LEU A 1 298 ? 1.698 -12.033 15.334 1.00 97.69 298 LEU A N 1
ATOM 2319 C CA . LEU A 1 298 ? 2.992 -11.385 15.136 1.00 97.69 298 LEU A CA 1
ATOM 2320 C C . LEU A 1 298 ? 4.147 -12.321 15.518 1.00 97.69 298 LEU A C 1
ATOM 2322 O O . LEU A 1 298 ? 4.193 -12.824 16.642 1.00 97.69 298 LEU A O 1
ATOM 2326 N N . MET A 1 299 ? 5.103 -12.522 14.608 1.00 97.06 299 MET A N 1
ATOM 2327 C CA . MET A 1 299 ? 6.335 -13.270 14.866 1.00 97.06 299 MET A CA 1
ATOM 2328 C C . MET A 1 299 ? 7.552 -12.349 14.768 1.00 97.06 299 MET A C 1
ATOM 2330 O O . MET A 1 299 ? 7.818 -11.770 13.716 1.00 97.06 299 MET A O 1
ATOM 2334 N N . ILE A 1 300 ? 8.320 -12.256 15.855 1.00 97.25 300 ILE A N 1
ATOM 2335 C CA . ILE A 1 300 ? 9.517 -11.409 15.952 1.00 97.25 300 ILE A CA 1
ATOM 2336 C C . ILE A 1 300 ? 10.791 -12.228 16.173 1.00 97.25 300 ILE A C 1
ATOM 2338 O O . ILE A 1 300 ? 10.768 -13.270 16.841 1.00 97.25 300 ILE A O 1
ATOM 2342 N N . ARG A 1 301 ? 11.909 -11.734 15.637 1.00 95.19 301 ARG A N 1
ATOM 2343 C CA . ARG A 1 301 ? 13.244 -12.338 15.750 1.00 95.19 301 ARG A CA 1
ATOM 2344 C C . ARG A 1 301 ? 14.282 -11.269 16.127 1.00 95.19 301 ARG A C 1
ATOM 2346 O O . ARG A 1 301 ? 14.123 -10.128 15.699 1.00 95.19 301 ARG A O 1
ATOM 2353 N N . PRO A 1 302 ? 15.329 -11.608 16.902 1.00 95.81 302 PRO A N 1
ATOM 2354 C CA . PRO A 1 302 ? 16.437 -10.700 17.133 1.00 95.81 302 PRO A CA 1
ATOM 2355 C C . PRO A 1 302 ? 17.396 -10.759 15.939 1.00 95.81 302 PRO A C 1
ATOM 2357 O O . PRO A 1 302 ? 17.670 -11.830 15.391 1.00 95.81 302 PRO A O 1
ATOM 2360 N N . THR A 1 303 ? 17.901 -9.612 15.519 1.00 92.56 303 THR A N 1
ATOM 2361 C CA . THR A 1 303 ? 19.000 -9.515 14.561 1.00 92.56 303 THR A CA 1
ATOM 2362 C C . THR A 1 303 ? 20.340 -9.558 15.307 1.00 92.56 303 THR A C 1
ATOM 2364 O O . THR A 1 303 ? 20.369 -9.390 16.524 1.00 92.56 303 THR A O 1
ATOM 2367 N N . PRO A 1 304 ? 21.472 -9.761 14.610 1.00 88.00 304 PRO A N 1
ATOM 2368 C CA . PRO A 1 304 ? 22.804 -9.781 15.234 1.00 88.00 304 PRO A CA 1
ATOM 2369 C C . PRO A 1 304 ? 23.242 -8.457 15.860 1.00 88.00 304 PRO A C 1
ATOM 2371 O O . PRO A 1 304 ? 24.245 -8.421 16.560 1.00 88.00 304 PRO A O 1
ATOM 2374 N N . ASP A 1 305 ? 22.540 -7.372 15.542 1.00 89.19 305 ASP A N 1
ATOM 2375 C CA . ASP A 1 305 ? 22.790 -6.045 16.096 1.00 89.19 305 ASP A CA 1
ATOM 2376 C C . ASP A 1 305 ? 21.824 -5.737 17.259 1.00 89.19 305 ASP A C 1
ATOM 2378 O O . ASP A 1 305 ? 21.535 -4.570 17.507 1.00 89.19 305 ASP A O 1
ATOM 2382 N N . ASP A 1 306 ? 21.270 -6.772 17.907 1.00 91.25 306 ASP A N 1
ATOM 2383 C CA . ASP A 1 306 ? 20.297 -6.693 19.010 1.00 91.25 306 ASP A CA 1
ATOM 2384 C C . ASP A 1 306 ? 19.048 -5.860 18.677 1.00 91.25 306 ASP A C 1
ATOM 2386 O O . ASP A 1 306 ? 18.441 -5.206 19.524 1.00 91.25 306 ASP A O 1
ATOM 2390 N N . LYS A 1 307 ? 18.645 -5.869 17.401 1.00 94.12 307 LYS A N 1
ATOM 2391 C CA . LYS A 1 307 ? 17.420 -5.209 16.935 1.00 94.12 307 LYS A CA 1
ATOM 2392 C C . LYS A 1 307 ? 16.316 -6.242 16.799 1.00 94.12 307 LYS A C 1
ATOM 2394 O O . LYS A 1 307 ? 16.563 -7.363 16.362 1.00 94.12 307 LYS A O 1
ATOM 2399 N N . ILE A 1 308 ? 15.077 -5.861 17.078 1.00 97.12 308 ILE A N 1
ATOM 2400 C CA . ILE A 1 308 ? 13.930 -6.751 16.892 1.00 97.12 308 ILE A CA 1
ATOM 2401 C C . ILE A 1 308 ? 13.306 -6.503 15.521 1.00 97.12 308 ILE A C 1
ATOM 2403 O O . ILE A 1 308 ? 12.904 -5.384 15.215 1.00 97.12 308 ILE A O 1
ATOM 2407 N N . ILE A 1 309 ? 13.214 -7.546 14.697 1.00 97.25 309 ILE A N 1
ATOM 2408 C CA . ILE A 1 309 ? 12.576 -7.488 13.377 1.00 97.25 309 ILE A CA 1
ATOM 2409 C C . ILE A 1 309 ? 11.329 -8.368 13.336 1.00 97.25 309 ILE A C 1
ATOM 2411 O O . ILE A 1 309 ? 11.292 -9.470 13.899 1.00 97.25 309 ILE A O 1
ATOM 2415 N N . VAL A 1 310 ? 10.297 -7.884 12.655 1.00 97.88 310 VAL A N 1
ATOM 2416 C CA . VAL A 1 310 ? 9.096 -8.649 12.337 1.00 97.88 310 VAL A CA 1
ATOM 2417 C C . VAL A 1 310 ? 9.425 -9.614 11.203 1.00 97.88 310 VAL A C 1
ATOM 2419 O O . VAL A 1 310 ? 9.827 -9.209 10.123 1.00 97.88 310 VAL A O 1
ATOM 2422 N N . THR A 1 311 ? 9.260 -10.909 11.447 1.00 96.81 311 THR A N 1
ATOM 2423 C CA . THR A 1 311 ? 9.585 -11.967 10.469 1.00 96.81 311 THR A CA 1
ATOM 2424 C C . THR A 1 311 ? 8.367 -12.497 9.742 1.00 96.81 311 THR A C 1
ATOM 2426 O O . THR A 1 311 ? 8.446 -12.887 8.581 1.00 96.81 311 THR A O 1
ATOM 2429 N N . ARG A 1 312 ? 7.225 -12.542 10.427 1.00 96.50 312 ARG A N 1
ATOM 2430 C CA . ARG A 1 312 ? 5.971 -13.003 9.846 1.00 96.50 312 ARG A CA 1
ATOM 2431 C C . ARG A 1 312 ? 4.809 -12.321 10.538 1.00 96.50 312 ARG A C 1
ATOM 2433 O O . ARG A 1 312 ? 4.809 -12.162 11.760 1.00 96.50 312 ARG A O 1
ATOM 2440 N N . VAL A 1 313 ? 3.807 -11.987 9.739 1.00 97.56 313 VAL A N 1
ATOM 2441 C CA . VAL A 1 313 ? 2.516 -11.495 10.206 1.00 97.56 313 VAL A CA 1
ATOM 2442 C C . VAL A 1 313 ? 1.440 -12.409 9.630 1.00 97.56 313 VAL A C 1
ATOM 2444 O O . VAL A 1 313 ? 1.410 -12.656 8.426 1.00 97.56 313 VAL A O 1
ATOM 2447 N N . ALA A 1 314 ? 0.606 -12.993 10.486 1.00 96.88 314 ALA A N 1
ATOM 2448 C CA . ALA A 1 314 ? -0.432 -13.924 10.060 1.00 96.88 314 ALA A CA 1
ATOM 2449 C C . ALA A 1 314 ? -1.597 -13.164 9.389 1.00 96.88 314 ALA A C 1
ATOM 2451 O O . ALA A 1 314 ? -2.078 -12.188 9.974 1.00 96.88 314 ALA A O 1
ATOM 2452 N N . PRO A 1 315 ? -2.090 -13.600 8.213 1.00 95.88 315 PRO A N 1
ATOM 2453 C CA . PRO A 1 315 ? -3.269 -13.011 7.579 1.00 95.88 315 PRO A CA 1
ATOM 2454 C C . PRO A 1 315 ? -4.494 -13.021 8.500 1.00 95.88 315 PRO A C 1
ATOM 2456 O O . PRO A 1 315 ? -4.737 -14.001 9.205 1.00 95.88 315 PRO A O 1
ATOM 2459 N N . GLY A 1 316 ? -5.249 -11.920 8.515 1.00 94.94 316 GLY A N 1
ATOM 2460 C CA . GLY A 1 316 ? -6.444 -11.763 9.359 1.00 94.94 316 GLY A CA 1
ATOM 2461 C C . GLY A 1 316 ? -6.166 -11.591 10.860 1.00 94.94 316 GLY A C 1
ATOM 2462 O O . GLY A 1 316 ? -7.099 -11.587 11.663 1.00 94.94 316 GLY A O 1
ATOM 2463 N N . SER A 1 317 ? -4.899 -11.463 11.262 1.00 97.31 317 SER A N 1
ATOM 2464 C CA . SER A 1 317 ? -4.530 -11.158 12.646 1.00 97.31 317 SER A CA 1
ATOM 2465 C C . SER A 1 317 ? -4.614 -9.664 12.958 1.00 97.31 317 SER A C 1
ATOM 2467 O O . SER A 1 317 ? -4.639 -8.833 12.056 1.00 97.31 317 SER A O 1
ATOM 2469 N N . LEU A 1 318 ? -4.599 -9.306 14.247 1.00 96.62 318 LEU A N 1
ATOM 2470 C CA . LEU A 1 318 ? -4.614 -7.895 14.665 1.00 96.62 318 LEU A CA 1
ATOM 2471 C C . LEU A 1 318 ? -3.394 -7.107 14.165 1.00 96.62 318 LEU A C 1
ATOM 2473 O O . LEU A 1 318 ? -3.487 -5.898 13.974 1.00 96.62 318 LEU A O 1
ATOM 2477 N N . ALA A 1 319 ? -2.254 -7.779 13.985 1.00 97.69 319 ALA A N 1
ATOM 2478 C CA . ALA A 1 319 ? -1.042 -7.146 13.486 1.00 97.69 319 ALA A CA 1
ATOM 2479 C C . ALA A 1 319 ? -1.041 -6.969 11.963 1.00 97.69 319 ALA A C 1
ATOM 2481 O O . ALA A 1 319 ? -0.320 -6.103 11.481 1.00 97.69 319 ALA A O 1
ATOM 2482 N N . TYR A 1 320 ? -1.845 -7.743 11.224 1.00 97.12 320 TYR A N 1
ATOM 2483 C CA . TYR A 1 320 ? -1.854 -7.740 9.759 1.00 97.12 320 TYR A CA 1
ATOM 2484 C C . TYR A 1 320 ? -2.098 -6.339 9.198 1.00 97.12 320 TYR A C 1
ATOM 2486 O O . TYR A 1 320 ? -1.301 -5.827 8.430 1.00 97.12 320 TYR A O 1
ATOM 2494 N N . ASP A 1 321 ? -3.121 -5.649 9.687 1.00 95.31 321 ASP A N 1
ATOM 2495 C CA . ASP A 1 321 ? -3.525 -4.341 9.161 1.00 95.31 321 ASP A CA 1
ATOM 2496 C C . ASP A 1 321 ? -2.576 -3.182 9.528 1.00 95.31 321 ASP A C 1
ATOM 2498 O O . ASP A 1 321 ? -2.816 -2.035 9.135 1.00 95.31 321 ASP A O 1
ATOM 2502 N N . LYS A 1 322 ? -1.542 -3.436 10.339 1.00 97.38 322 LYS A N 1
ATOM 2503 C CA . LYS A 1 322 ? -0.688 -2.399 10.944 1.00 97.38 322 LYS A CA 1
ATOM 2504 C C . LYS A 1 322 ? 0.810 -2.630 10.725 1.00 97.38 322 LYS A C 1
ATOM 2506 O O . LYS A 1 322 ? 1.546 -1.657 10.563 1.00 97.38 322 LYS A O 1
ATOM 2511 N N . LEU A 1 323 ? 1.261 -3.881 10.705 1.00 97.88 323 LEU A N 1
ATOM 2512 C CA . LEU A 1 323 ? 2.671 -4.267 10.633 1.00 97.88 323 LEU A CA 1
ATOM 2513 C C . LEU A 1 323 ? 2.944 -5.125 9.395 1.00 97.88 323 LEU A C 1
ATOM 2515 O O . LEU A 1 323 ? 2.111 -5.930 8.988 1.00 97.88 323 LEU A O 1
ATOM 2519 N N . LEU A 1 324 ? 4.149 -4.996 8.844 1.00 97.25 324 LEU A N 1
ATOM 2520 C CA . LEU A 1 324 ? 4.652 -5.798 7.733 1.00 97.25 324 LEU A CA 1
ATOM 2521 C C . LEU A 1 324 ? 5.828 -6.673 8.166 1.00 97.25 324 LEU A C 1
ATOM 2523 O O . LEU A 1 324 ? 6.538 -6.383 9.130 1.00 97.25 324 LEU A O 1
ATOM 2527 N N . SER A 1 325 ? 6.065 -7.748 7.412 1.00 96.94 325 SER A N 1
ATOM 2528 C CA . SER A 1 325 ? 7.329 -8.479 7.519 1.00 96.94 325 SER A CA 1
ATOM 2529 C C . SER A 1 325 ? 8.486 -7.574 7.102 1.00 96.94 325 SER A C 1
ATOM 2531 O O . SER A 1 325 ? 8.391 -6.877 6.096 1.00 96.94 325 SER A O 1
ATOM 2533 N N . GLY A 1 326 ? 9.570 -7.572 7.868 1.00 97.25 326 GLY A N 1
ATOM 2534 C CA . GLY A 1 326 ? 10.724 -6.697 7.679 1.00 97.25 326 GLY A CA 1
ATOM 2535 C C . GLY A 1 326 ? 10.674 -5.389 8.474 1.00 97.25 326 GLY A C 1
ATOM 2536 O O . GLY A 1 326 ? 11.708 -4.734 8.582 1.00 97.25 326 GLY A O 1
ATOM 2537 N N . ASP A 1 327 ? 9.535 -5.032 9.081 1.00 98.25 327 ASP A N 1
ATOM 2538 C CA . ASP A 1 327 ? 9.471 -3.879 9.987 1.00 98.25 327 ASP A CA 1
ATOM 2539 C C . ASP A 1 327 ? 10.382 -4.116 11.203 1.00 98.25 327 ASP A C 1
ATOM 2541 O O . ASP A 1 327 ? 10.372 -5.187 11.821 1.00 98.25 327 ASP A O 1
ATOM 2545 N N . ARG A 1 328 ? 11.163 -3.104 11.578 1.00 97.38 328 ARG A N 1
ATOM 2546 C CA . ARG A 1 328 ? 12.019 -3.136 12.766 1.00 97.38 328 ARG A CA 1
ATOM 2547 C C . ARG A 1 328 ? 11.314 -2.449 13.930 1.00 97.38 328 ARG A C 1
ATOM 2549 O O . ARG A 1 328 ? 10.934 -1.292 13.823 1.00 97.38 328 ARG A O 1
ATOM 2556 N N . ILE A 1 329 ? 11.196 -3.134 15.063 1.00 97.81 329 ILE A N 1
ATOM 2557 C CA . ILE A 1 329 ? 10.601 -2.589 16.288 1.00 97.81 329 ILE A CA 1
ATOM 2558 C C . ILE A 1 329 ? 11.697 -1.915 17.113 1.00 97.81 329 ILE A C 1
ATOM 2560 O O . ILE A 1 329 ? 12.700 -2.548 17.444 1.00 97.81 329 ILE A O 1
ATOM 2564 N N . ILE A 1 330 ? 11.501 -0.636 17.436 1.00 96.81 330 ILE A N 1
ATOM 2565 C CA . ILE A 1 330 ? 12.433 0.156 18.251 1.00 96.81 330 ILE A CA 1
ATOM 2566 C C . ILE A 1 330 ? 11.911 0.269 19.675 1.00 96.81 330 ILE A C 1
ATOM 2568 O O . ILE A 1 330 ? 12.646 -0.009 20.617 1.00 96.81 330 ILE A O 1
ATOM 2572 N N . GLU A 1 331 ? 10.647 0.668 19.833 1.00 97.25 331 GLU A N 1
ATOM 2573 C CA . GLU A 1 331 ? 10.032 0.863 21.144 1.00 97.25 331 GLU A CA 1
ATOM 2574 C C . GLU A 1 331 ? 8.615 0.287 21.201 1.00 97.25 331 GLU A C 1
ATOM 2576 O O . GLU A 1 331 ? 7.870 0.285 20.216 1.00 97.25 331 GLU A O 1
ATOM 2581 N N . LEU A 1 332 ? 8.223 -0.137 22.400 1.00 97.75 332 LEU A N 1
ATOM 2582 C CA . LEU A 1 332 ? 6.872 -0.543 22.765 1.00 97.75 332 LEU A CA 1
ATOM 2583 C C . LEU A 1 332 ? 6.373 0.349 23.890 1.00 97.75 332 LEU A C 1
ATOM 2585 O O . LEU A 1 332 ? 6.945 0.353 24.976 1.00 97.75 332 LEU A O 1
ATOM 2589 N N . GLN A 1 333 ? 5.307 1.109 23.643 1.00 96.38 333 GLN A N 1
ATOM 2590 C CA . GLN A 1 333 ? 4.747 2.055 24.620 1.00 96.38 333 GLN A CA 1
ATOM 2591 C C . GLN A 1 333 ? 5.803 3.002 25.228 1.00 96.38 333 GLN A C 1
ATOM 2593 O O . GLN A 1 333 ? 5.749 3.348 26.405 1.00 96.38 333 GLN A O 1
ATOM 2598 N N . GLY A 1 334 ? 6.790 3.409 24.424 1.00 95.56 334 GLY A N 1
ATOM 2599 C CA . GLY A 1 334 ? 7.893 4.266 24.860 1.00 95.56 334 GLY A CA 1
ATOM 2600 C C . GLY A 1 334 ? 9.041 3.554 25.582 1.00 95.56 334 GLY A C 1
ATOM 2601 O O . GLY A 1 334 ? 9.989 4.226 25.979 1.00 95.56 334 GLY A O 1
ATOM 2602 N N . LYS A 1 335 ? 8.973 2.227 25.759 1.00 96.69 335 LYS A N 1
ATOM 2603 C CA . LYS A 1 335 ? 10.060 1.399 26.295 1.00 96.69 335 LYS A CA 1
ATOM 2604 C C . LYS A 1 335 ? 10.909 0.840 25.141 1.00 96.69 335 LYS A C 1
ATOM 2606 O O . LYS A 1 335 ? 10.340 0.219 24.241 1.00 96.69 335 LYS A O 1
ATOM 2611 N N . PRO A 1 336 ? 12.242 1.015 25.142 1.00 96.44 336 PRO A N 1
ATOM 2612 C CA . PRO A 1 336 ? 13.106 0.490 24.087 1.00 96.44 336 PRO A CA 1
ATOM 2613 C C . PRO A 1 336 ? 13.129 -1.043 24.078 1.00 96.44 336 PRO A C 1
ATOM 2615 O O . PRO A 1 336 ? 13.144 -1.686 25.126 1.00 96.44 336 PRO A O 1
ATOM 2618 N N . CYS A 1 337 ? 13.142 -1.624 22.881 1.00 96.12 337 CYS A N 1
ATOM 2619 C CA . CYS A 1 337 ? 13.135 -3.066 22.649 1.00 96.12 337 CYS A CA 1
ATOM 2620 C C . CYS A 1 337 ? 14.522 -3.533 22.205 1.00 96.12 337 CYS A C 1
ATOM 2622 O O . CYS A 1 337 ? 14.923 -3.296 21.067 1.00 96.12 337 CYS A O 1
ATOM 2624 N N . VAL A 1 338 ? 15.237 -4.209 23.104 1.00 94.00 338 VAL A N 1
ATOM 2625 C CA . VAL A 1 338 ? 16.571 -4.775 22.831 1.00 94.00 338 VAL A CA 1
ATOM 2626 C C . VAL A 1 338 ? 16.488 -6.301 22.781 1.00 94.00 338 VAL A C 1
ATOM 2628 O O . VAL A 1 338 ? 16.815 -6.931 21.780 1.00 94.00 338 VAL A O 1
ATOM 2631 N N . ASN A 1 339 ? 15.942 -6.909 23.836 1.00 95.44 339 ASN A N 1
ATOM 2632 C CA . ASN A 1 339 ? 15.858 -8.360 23.968 1.00 95.44 339 ASN A CA 1
ATOM 2633 C C . ASN A 1 339 ? 14.541 -8.907 23.421 1.00 95.44 339 ASN A C 1
ATOM 2635 O O . ASN A 1 339 ? 13.458 -8.438 23.775 1.00 95.44 339 ASN A O 1
ATOM 2639 N N . ARG A 1 340 ? 14.612 -9.966 22.601 1.00 95.31 340 ARG A N 1
ATOM 2640 C CA . ARG A 1 340 ? 13.419 -10.603 22.010 1.00 95.31 340 ARG A CA 1
ATOM 2641 C C . ARG A 1 340 ? 12.446 -11.085 23.080 1.00 95.31 340 ARG A C 1
ATOM 2643 O O . ARG A 1 340 ? 11.242 -10.905 22.927 1.00 95.31 340 ARG A O 1
ATOM 2650 N N . ASP A 1 341 ? 12.956 -11.758 24.105 1.00 95.88 341 ASP A N 1
ATOM 2651 C CA . ASP A 1 341 ? 12.109 -12.437 25.084 1.00 95.88 341 ASP A CA 1
ATOM 2652 C C . ASP A 1 341 ? 11.446 -11.437 26.038 1.00 95.88 341 ASP A C 1
ATOM 2654 O O . ASP A 1 341 ? 10.239 -11.523 26.246 1.00 95.88 341 ASP A O 1
ATOM 2658 N N . GLU A 1 342 ? 12.167 -10.399 26.470 1.00 96.88 342 GLU A N 1
ATOM 2659 C CA . GLU A 1 342 ? 11.580 -9.267 27.204 1.00 96.88 342 GLU A CA 1
ATOM 2660 C C . GLU A 1 342 ? 10.526 -8.538 26.369 1.00 96.88 342 GLU A C 1
ATOM 2662 O O . GLU A 1 342 ? 9.417 -8.314 26.840 1.00 96.88 342 GLU A O 1
ATOM 2667 N N . THR A 1 343 ? 10.822 -8.264 25.093 1.00 97.50 343 THR A N 1
ATOM 2668 C CA . THR A 1 343 ? 9.875 -7.627 24.165 1.00 97.50 343 THR A CA 1
ATOM 2669 C C . THR A 1 343 ? 8.585 -8.449 24.048 1.00 97.50 343 THR A C 1
ATOM 2671 O O . THR A 1 343 ? 7.487 -7.896 24.031 1.00 97.50 343 THR A O 1
ATOM 2674 N N . LYS A 1 344 ? 8.677 -9.787 23.995 1.00 97.56 344 LYS A N 1
ATOM 2675 C CA . LYS A 1 344 ? 7.492 -10.662 23.964 1.00 97.56 344 LYS A CA 1
ATOM 2676 C C . LYS A 1 344 ? 6.677 -10.578 25.251 1.00 97.56 344 LYS A C 1
ATOM 2678 O O . LYS A 1 344 ? 5.449 -10.534 25.170 1.00 97.56 344 LYS A O 1
ATOM 2683 N N . GLU A 1 345 ? 7.330 -10.586 26.409 1.00 98.00 345 GLU A N 1
ATOM 2684 C CA . GLU A 1 345 ? 6.643 -10.475 27.698 1.00 98.00 345 GLU A CA 1
ATOM 2685 C C . GLU A 1 345 ? 6.006 -9.093 27.884 1.00 98.00 345 GLU A C 1
ATOM 2687 O O . GLU A 1 345 ? 4.845 -9.010 28.285 1.00 98.00 345 GLU A O 1
ATOM 2692 N N . ASP A 1 346 ? 6.683 -8.021 27.471 1.00 98.12 346 ASP A N 1
ATOM 2693 C CA . ASP A 1 346 ? 6.142 -6.661 27.477 1.00 98.12 346 ASP A CA 1
ATOM 2694 C C . ASP A 1 346 ? 4.887 -6.554 26.597 1.00 98.12 346 ASP A C 1
ATOM 2696 O O . ASP A 1 346 ? 3.863 -6.027 27.032 1.00 98.12 346 ASP A O 1
ATOM 2700 N N . ILE A 1 347 ? 4.904 -7.123 25.382 1.00 98.06 347 ILE A N 1
ATOM 2701 C CA . ILE A 1 347 ? 3.720 -7.164 24.503 1.00 98.06 347 ILE A CA 1
ATOM 2702 C C . ILE A 1 347 ? 2.548 -7.861 25.205 1.00 98.06 347 ILE A C 1
ATOM 2704 O O . ILE A 1 347 ? 1.427 -7.341 25.210 1.00 98.06 347 ILE A O 1
ATOM 2708 N N . LYS A 1 348 ? 2.788 -9.032 25.813 1.00 97.12 348 LYS A N 1
ATOM 2709 C CA . LYS A 1 348 ? 1.751 -9.764 26.559 1.00 97.12 348 LYS A CA 1
ATOM 2710 C C . LYS A 1 348 ? 1.221 -8.929 27.723 1.00 97.12 348 LYS A C 1
ATOM 2712 O O . LYS A 1 348 ? 0.007 -8.870 27.924 1.00 97.12 348 LYS A O 1
ATOM 2717 N N . GLN A 1 349 ? 2.110 -8.268 28.460 1.00 97.94 349 GLN A N 1
ATOM 2718 C CA . GLN A 1 349 ? 1.765 -7.448 29.615 1.00 97.94 349 GLN A CA 1
ATOM 2719 C C . GLN A 1 349 ? 0.945 -6.211 29.221 1.00 97.94 349 GLN A C 1
ATOM 2721 O O . GLN A 1 349 ? -0.046 -5.891 29.878 1.00 97.94 349 GLN A O 1
ATOM 2726 N N . PHE A 1 350 ? 1.299 -5.527 28.131 1.00 97.88 350 PHE A N 1
ATOM 2727 C CA . PHE A 1 350 ? 0.535 -4.376 27.649 1.00 97.88 350 PHE A CA 1
ATOM 2728 C C . PHE A 1 350 ? -0.848 -4.783 27.136 1.00 97.88 350 PHE A C 1
ATOM 2730 O O . PHE A 1 350 ? -1.836 -4.106 27.430 1.00 97.88 350 PHE A O 1
ATOM 2737 N N . PHE A 1 351 ? -0.967 -5.916 26.437 1.00 97.06 351 PHE A N 1
ATOM 2738 C CA . PHE A 1 351 ? -2.275 -6.403 25.999 1.00 97.06 351 PHE A CA 1
ATOM 2739 C C . PHE A 1 351 ? -3.146 -6.932 27.139 1.00 97.06 351 PHE A C 1
ATOM 2741 O O . PHE A 1 351 ? -4.368 -6.808 27.048 1.00 97.06 351 PHE A O 1
ATOM 2748 N N . SER A 1 352 ? -2.565 -7.482 28.209 1.00 96.12 352 SER A N 1
ATOM 2749 C CA . SER A 1 352 ? -3.338 -7.916 29.376 1.00 96.12 352 SER A CA 1
ATOM 2750 C C . SER A 1 352 ? -3.843 -6.731 30.203 1.00 96.12 352 SER A C 1
ATOM 2752 O O . SER A 1 352 ? -5.019 -6.720 30.564 1.00 96.12 352 SER A O 1
ATOM 2754 N N . LYS A 1 353 ? -2.996 -5.718 30.440 1.00 97.69 353 LYS A N 1
ATOM 2755 C CA . LYS A 1 353 ? -3.320 -4.551 31.280 1.00 97.69 353 LYS A CA 1
ATOM 2756 C C . LYS A 1 353 ? -4.110 -3.468 30.547 1.00 97.69 353 LYS A C 1
ATOM 2758 O O . LYS A 1 353 ? -5.165 -3.057 31.011 1.00 97.69 353 LYS A O 1
ATOM 2763 N N . LEU A 1 354 ? -3.602 -2.995 29.409 1.00 97.31 354 LEU A N 1
ATOM 2764 C CA . LEU A 1 354 ? -4.133 -1.812 28.717 1.00 97.31 354 LEU A CA 1
ATOM 2765 C C . LEU A 1 354 ? -5.097 -2.163 27.586 1.00 97.31 354 LEU A C 1
ATOM 2767 O O . LEU A 1 354 ? -5.748 -1.277 27.039 1.00 97.31 354 LEU A O 1
ATOM 2771 N N . ARG A 1 355 ? -5.140 -3.438 27.168 1.00 97.81 355 ARG A N 1
ATOM 2772 C CA . ARG A 1 355 ? -5.841 -3.888 25.950 1.00 97.81 355 ARG A CA 1
ATOM 2773 C C . ARG A 1 355 ? -5.411 -3.123 24.685 1.00 97.81 355 ARG A C 1
ATOM 2775 O O . ARG A 1 355 ? -6.089 -3.199 23.667 1.00 97.81 355 ARG A O 1
ATOM 2782 N N . LYS A 1 356 ? -4.279 -2.415 24.718 1.00 97.44 356 LYS A N 1
ATOM 2783 C CA . LYS A 1 356 ? -3.748 -1.577 23.635 1.00 97.44 356 LYS A CA 1
ATOM 2784 C C . LYS A 1 356 ? -2.221 -1.567 23.709 1.00 97.44 356 LYS A C 1
ATOM 2786 O O . LYS A 1 356 ? -1.652 -1.427 24.791 1.00 97.44 356 LYS A O 1
ATOM 2791 N N . CYS A 1 357 ? -1.558 -1.714 22.568 1.00 98.06 357 CYS A N 1
ATOM 2792 C CA . CYS A 1 357 ? -0.102 -1.696 22.459 1.00 98.06 357 CYS A CA 1
ATOM 2793 C C . CYS A 1 357 ? 0.320 -0.805 21.285 1.00 98.06 357 CYS A C 1
ATOM 2795 O O . CYS A 1 357 ? -0.129 -1.021 20.157 1.00 98.06 357 CYS A O 1
ATOM 2797 N N . SER A 1 358 ? 1.142 0.204 21.565 1.00 98.06 358 SER A N 1
ATOM 2798 C CA . SER A 1 358 ? 1.700 1.127 20.574 1.00 98.06 358 SER A CA 1
ATOM 2799 C C . SER A 1 358 ? 3.136 0.724 20.243 1.00 98.06 358 SER A C 1
ATOM 2801 O O . SER A 1 358 ? 3.957 0.560 21.145 1.00 98.06 358 SER A O 1
ATOM 2803 N N . PHE A 1 359 ? 3.427 0.583 18.956 1.00 98.25 359 PHE A N 1
ATOM 2804 C CA . PHE A 1 359 ? 4.705 0.166 18.393 1.00 98.25 359 PHE A CA 1
ATOM 2805 C C . PHE A 1 359 ? 5.337 1.353 17.674 1.00 98.25 359 PHE A C 1
ATOM 2807 O O . PHE A 1 359 ? 4.722 1.918 16.769 1.00 98.25 359 PHE A O 1
ATOM 2814 N N . PHE A 1 360 ? 6.562 1.706 18.050 1.00 97.81 360 PHE A N 1
ATOM 2815 C CA . PHE A 1 360 ? 7.391 2.643 17.299 1.00 97.81 360 PHE A CA 1
ATOM 2816 C C . PHE A 1 360 ? 8.360 1.839 16.432 1.00 97.81 360 PHE A C 1
ATOM 2818 O O . PHE A 1 360 ? 9.192 1.090 16.960 1.00 97.81 360 PHE A O 1
ATOM 2825 N N . ILE A 1 361 ? 8.198 1.935 15.112 1.00 97.88 361 ILE A N 1
ATOM 2826 C CA . ILE A 1 361 ? 8.870 1.059 14.150 1.00 97.88 361 ILE A CA 1
ATOM 2827 C C . ILE A 1 361 ? 9.617 1.844 13.070 1.00 97.88 361 ILE A C 1
ATOM 2829 O O . ILE A 1 361 ? 9.241 2.959 12.710 1.00 97.88 361 ILE A O 1
ATOM 2833 N N . GLU A 1 362 ? 10.646 1.207 12.522 1.00 97.25 362 GLU A N 1
ATOM 2834 C CA . GLU A 1 362 ? 11.325 1.585 11.284 1.00 97.25 362 GLU A CA 1
ATOM 2835 C C . GLU A 1 362 ? 10.859 0.663 10.158 1.00 97.25 362 GLU A C 1
ATOM 2837 O O . GLU A 1 362 ? 10.998 -0.561 10.245 1.00 97.25 362 GLU A O 1
ATOM 2842 N N . ARG A 1 363 ? 10.330 1.255 9.090 1.00 97.50 363 ARG A N 1
ATOM 2843 C CA . ARG A 1 363 ? 9.902 0.552 7.884 1.00 97.50 363 ARG A CA 1
ATOM 2844 C C . ARG A 1 363 ? 10.904 0.791 6.754 1.00 97.50 363 ARG A C 1
ATOM 2846 O O . ARG A 1 363 ? 11.262 1.943 6.512 1.00 97.50 363 ARG A O 1
ATOM 2853 N N . PRO A 1 364 ? 11.366 -0.254 6.053 1.00 97.19 364 PRO A N 1
ATOM 2854 C CA . PRO A 1 364 ? 12.285 -0.084 4.932 1.00 97.19 364 PRO A CA 1
ATOM 2855 C C . PRO A 1 364 ? 11.575 0.521 3.709 1.00 97.19 364 PRO A C 1
ATOM 2857 O O . PRO A 1 364 ? 10.617 -0.052 3.189 1.00 97.19 364 PRO A O 1
ATOM 2860 N N . GLU A 1 365 ? 12.071 1.655 3.209 1.00 95.75 365 GLU A N 1
ATOM 2861 C CA . GLU A 1 365 ? 11.556 2.305 1.993 1.00 95.75 365 GLU A CA 1
ATOM 2862 C C . GLU A 1 365 ? 12.517 2.176 0.814 1.00 95.75 365 GLU A C 1
ATOM 2864 O O . GLU A 1 365 ? 12.088 1.839 -0.294 1.00 95.75 365 GLU A O 1
ATOM 2869 N N . SER A 1 366 ? 13.817 2.387 1.048 1.00 95.62 366 SER A N 1
ATOM 2870 C CA . SER A 1 366 ? 14.824 2.275 -0.007 1.00 95.62 366 SER A CA 1
ATOM 2871 C C . SER A 1 366 ? 15.038 0.821 -0.429 1.00 95.62 366 SER A C 1
ATOM 2873 O O . SER A 1 366 ? 14.845 -0.110 0.355 1.00 95.62 366 SER A O 1
ATOM 2875 N N . ALA A 1 367 ? 15.486 0.612 -1.669 1.00 92.69 367 ALA A N 1
ATOM 2876 C CA . ALA A 1 367 ? 15.826 -0.722 -2.167 1.00 92.69 367 ALA A CA 1
ATOM 2877 C C . ALA A 1 367 ? 16.891 -1.410 -1.289 1.00 92.69 367 ALA A C 1
ATOM 2879 O O . ALA A 1 367 ? 16.766 -2.591 -0.974 1.00 92.69 367 ALA A O 1
ATOM 2880 N N . GLU A 1 368 ? 17.890 -0.653 -0.823 1.00 93.19 368 GLU A N 1
ATOM 2881 C CA . GLU A 1 368 ? 18.939 -1.158 0.073 1.00 93.19 368 GLU A CA 1
ATOM 2882 C C . GLU A 1 368 ? 18.371 -1.580 1.441 1.00 93.19 368 GLU A C 1
ATOM 2884 O O . GLU A 1 368 ? 18.719 -2.644 1.956 1.00 93.19 368 GLU A O 1
ATOM 2889 N N . ALA A 1 369 ? 17.455 -0.791 2.014 1.00 95.50 369 ALA A N 1
ATOM 2890 C CA . ALA A 1 369 ? 16.806 -1.104 3.286 1.00 95.50 369 ALA A CA 1
ATOM 2891 C C . ALA A 1 369 ? 15.862 -2.312 3.173 1.00 95.50 369 ALA A C 1
ATOM 2893 O O . ALA A 1 369 ? 15.836 -3.159 4.067 1.00 95.50 369 ALA A O 1
ATOM 2894 N N . LYS A 1 370 ? 15.116 -2.422 2.066 1.00 95.38 370 LYS A N 1
ATOM 2895 C CA . LYS A 1 370 ? 14.238 -3.570 1.783 1.00 95.38 370 LYS A CA 1
ATOM 2896 C C . LYS A 1 370 ? 15.042 -4.858 1.653 1.00 95.38 370 LYS A C 1
ATOM 2898 O O . LYS A 1 370 ? 14.691 -5.852 2.281 1.00 95.38 370 LYS A O 1
ATOM 2903 N N . LEU A 1 371 ? 16.157 -4.813 0.923 1.00 93.31 371 LEU A N 1
ATOM 2904 C CA . LEU A 1 371 ? 17.069 -5.946 0.799 1.00 93.31 371 LEU A CA 1
ATOM 2905 C C . LEU A 1 371 ? 17.666 -6.341 2.157 1.00 93.31 371 LEU A C 1
ATOM 2907 O O . LEU A 1 371 ? 17.720 -7.522 2.495 1.00 93.31 371 LEU A O 1
ATOM 2911 N N . TRP A 1 372 ? 18.074 -5.362 2.971 1.00 94.00 372 TRP A N 1
ATOM 2912 C CA . TRP A 1 372 ? 18.548 -5.630 4.330 1.00 94.00 372 TRP A CA 1
ATOM 2913 C C . TRP A 1 372 ? 17.479 -6.329 5.178 1.00 94.00 372 TRP A C 1
ATOM 2915 O O . TRP A 1 372 ? 17.776 -7.319 5.851 1.00 94.00 372 TRP A O 1
ATOM 2925 N N . ALA A 1 373 ? 16.236 -5.842 5.126 1.00 95.69 373 ALA A N 1
ATOM 2926 C CA . ALA A 1 373 ? 15.120 -6.428 5.857 1.00 95.69 373 ALA A CA 1
ATOM 2927 C C . ALA A 1 373 ? 14.832 -7.859 5.380 1.00 95.69 373 ALA A C 1
ATOM 2929 O O . ALA A 1 373 ? 14.658 -8.753 6.204 1.00 95.69 373 ALA A O 1
ATOM 2930 N N . GLU A 1 374 ? 14.861 -8.104 4.071 1.00 94.94 374 GLU A N 1
ATOM 2931 C CA . GLU A 1 374 ? 14.689 -9.433 3.485 1.00 94.94 374 GLU A CA 1
ATOM 2932 C C . GLU A 1 374 ? 15.778 -10.412 3.945 1.00 94.94 374 GLU A C 1
ATOM 2934 O O . GLU A 1 374 ? 15.461 -11.500 4.429 1.00 94.94 374 GLU A O 1
ATOM 2939 N N . ILE A 1 375 ? 17.053 -10.011 3.898 1.00 93.00 375 ILE A N 1
ATOM 2940 C CA . ILE A 1 375 ? 18.173 -10.822 4.402 1.00 93.00 375 ILE A CA 1
ATOM 2941 C C . ILE A 1 375 ? 17.998 -11.111 5.898 1.00 93.00 375 ILE A C 1
ATOM 2943 O O . ILE A 1 375 ? 18.219 -12.237 6.348 1.00 93.00 375 ILE A O 1
ATOM 2947 N N . ALA A 1 376 ? 17.581 -10.120 6.689 1.00 93.12 376 ALA A N 1
ATOM 2948 C CA . ALA A 1 376 ? 17.366 -10.287 8.123 1.00 93.12 376 ALA A CA 1
ATOM 2949 C C . ALA A 1 376 ? 16.196 -11.242 8.442 1.00 93.12 376 ALA A C 1
ATOM 2951 O O . ALA A 1 376 ? 16.291 -12.042 9.380 1.00 93.12 376 ALA A O 1
ATOM 2952 N N . VAL A 1 377 ? 15.115 -11.201 7.656 1.00 93.94 377 VAL A N 1
ATOM 2953 C CA . VAL A 1 377 ? 13.949 -12.092 7.789 1.00 93.94 377 VAL A CA 1
ATOM 2954 C C . VAL A 1 377 ? 14.269 -13.517 7.335 1.00 93.94 377 VAL A C 1
ATOM 2956 O O . VAL A 1 377 ? 13.905 -14.474 8.025 1.00 93.94 377 VAL A O 1
ATOM 2959 N N . ASN A 1 378 ? 14.986 -13.669 6.224 1.00 92.75 378 ASN A N 1
ATOM 2960 C CA . ASN A 1 378 ? 15.303 -14.969 5.631 1.00 92.75 378 ASN A CA 1
ATOM 2961 C C . ASN A 1 378 ? 16.554 -15.615 6.222 1.00 92.75 378 ASN A C 1
ATOM 2963 O O . ASN A 1 378 ? 16.829 -16.779 5.934 1.00 92.75 378 ASN A O 1
ATOM 2967 N N . ARG A 1 379 ? 17.298 -14.898 7.077 1.00 88.38 379 ARG A N 1
ATOM 2968 C CA . ARG A 1 379 ? 18.450 -15.463 7.778 1.00 88.38 379 ARG A CA 1
ATOM 2969 C C . ARG A 1 379 ? 18.014 -16.772 8.448 1.00 88.38 379 ARG A C 1
ATOM 2971 O O . ARG A 1 379 ? 17.097 -16.725 9.279 1.00 88.38 379 ARG A O 1
ATOM 2978 N N . PRO A 1 380 ? 18.653 -17.913 8.122 1.00 84.06 380 PRO A N 1
ATOM 2979 C CA . PRO A 1 380 ? 18.347 -19.181 8.754 1.00 84.06 380 PRO A CA 1
ATOM 2980 C C . PRO A 1 380 ? 18.584 -18.984 10.242 1.00 84.06 380 PRO A C 1
ATOM 2982 O O . PRO A 1 380 ? 19.706 -18.758 10.698 1.00 84.06 380 PRO A O 1
ATOM 2985 N N . GLY A 1 381 ? 17.485 -18.930 10.990 1.00 69.81 381 GLY A N 1
ATOM 2986 C CA . GLY A 1 381 ? 17.554 -18.768 12.422 1.00 69.81 381 GLY A CA 1
ATOM 2987 C C . GLY A 1 381 ? 18.267 -19.996 12.943 1.00 69.81 381 GLY A C 1
ATOM 2988 O O . GLY A 1 381 ? 17.674 -21.074 12.947 1.00 69.81 381 GLY A O 1
ATOM 2989 N N . GLY A 1 382 ? 19.513 -19.826 13.391 1.00 55.38 382 GLY A N 1
ATOM 2990 C CA . GLY A 1 382 ? 20.063 -20.716 14.395 1.00 55.38 382 GLY A CA 1
ATOM 2991 C C . GLY A 1 382 ? 18.971 -20.826 15.442 1.00 55.38 382 GLY A C 1
ATOM 2992 O O . GLY A 1 382 ? 18.556 -19.812 16.020 1.00 55.38 382 GLY A O 1
ATOM 2993 N N . ARG A 1 383 ? 18.384 -22.023 15.579 1.00 52.94 383 ARG A N 1
ATOM 2994 C CA . ARG A 1 383 ? 17.505 -22.297 16.711 1.00 52.94 383 ARG A CA 1
ATOM 2995 C C . ARG A 1 383 ? 18.262 -21.764 17.909 1.00 52.94 383 ARG A C 1
ATOM 2997 O O . ARG A 1 383 ? 19.474 -21.934 17.981 1.00 52.94 383 ARG A O 1
ATOM 3004 N N . SER A 1 384 ? 17.557 -21.058 18.779 1.00 47.41 384 SER A N 1
ATOM 3005 C CA . SER A 1 384 ? 18.073 -20.667 20.081 1.00 47.41 384 SER A CA 1
ATOM 3006 C C . SER A 1 384 ? 18.382 -21.962 20.839 1.00 47.41 384 SER A C 1
ATOM 3008 O O . SER A 1 384 ? 17.597 -22.387 21.677 1.00 47.41 384 SER A O 1
ATOM 3010 N N . THR A 1 385 ? 19.462 -22.652 20.472 1.00 43.19 385 THR A N 1
ATOM 3011 C CA . THR A 1 385 ? 20.109 -23.654 21.288 1.00 43.19 385 THR A CA 1
ATOM 3012 C C . THR A 1 385 ? 20.526 -22.857 22.496 1.00 43.19 385 THR A C 1
ATOM 3014 O O . THR A 1 385 ? 21.223 -21.850 22.395 1.00 43.19 385 THR A O 1
ATOM 3017 N N . LYS A 1 386 ? 19.983 -23.239 23.640 1.00 50.81 386 LYS A N 1
ATOM 3018 C CA . LYS A 1 386 ? 20.195 -22.586 24.929 1.00 50.81 386 LYS A CA 1
ATOM 3019 C C . LYS A 1 386 ? 21.652 -22.710 25.412 1.00 50.81 386 LYS A C 1
ATOM 3021 O O . LYS A 1 386 ? 21.945 -22.363 26.549 1.00 50.81 386 LYS A O 1
ATOM 3026 N N . ASP A 1 387 ? 22.549 -23.149 24.536 1.00 43.81 387 ASP A N 1
ATOM 3027 C CA . ASP A 1 387 ? 23.913 -23.537 24.822 1.00 43.81 387 ASP A CA 1
ATOM 3028 C C . ASP A 1 387 ? 24.835 -22.422 24.332 1.00 43.81 387 ASP A C 1
ATOM 3030 O O . ASP A 1 387 ? 25.319 -22.382 23.201 1.00 43.81 387 ASP A O 1
ATOM 3034 N N . ASN A 1 388 ? 25.007 -21.456 25.228 1.00 48.56 388 ASN A N 1
ATOM 3035 C CA . ASN A 1 388 ? 26.143 -20.556 25.239 1.00 48.56 388 ASN A CA 1
ATOM 3036 C C . ASN A 1 388 ? 27.429 -21.380 25.404 1.00 48.56 388 ASN A C 1
ATOM 3038 O O . ASN A 1 388 ? 27.778 -21.741 26.524 1.00 48.56 388 ASN A O 1
ATOM 3042 N N . THR A 1 389 ? 28.192 -21.562 24.330 1.00 46.88 389 THR A N 1
ATOM 3043 C CA . THR A 1 389 ? 29.658 -21.628 24.410 1.00 46.88 389 THR A CA 1
ATOM 3044 C C . THR A 1 389 ? 30.273 -20.838 23.250 1.00 46.88 389 THR A C 1
ATOM 3046 O O . THR A 1 389 ? 30.265 -21.246 22.098 1.00 46.88 389 THR A O 1
ATOM 3049 N N . GLY A 1 390 ? 30.731 -19.634 23.608 1.00 51.28 390 GLY A N 1
ATOM 3050 C CA . GLY A 1 390 ? 31.619 -18.696 22.912 1.00 51.28 390 GLY A CA 1
ATOM 3051 C C . GLY A 1 390 ? 32.050 -18.943 21.457 1.00 51.28 390 GLY A C 1
ATOM 3052 O O . GLY A 1 390 ? 32.835 -19.840 21.183 1.00 51.28 390 GLY A O 1
ATOM 3053 N N . ALA A 1 391 ? 31.717 -17.949 20.617 1.00 49.06 391 ALA A N 1
ATOM 3054 C CA . ALA A 1 391 ? 32.248 -17.623 19.277 1.00 49.06 391 ALA A CA 1
ATOM 3055 C C . ALA A 1 391 ? 31.650 -18.395 18.071 1.00 49.06 391 ALA A C 1
ATOM 3057 O O . ALA A 1 391 ? 31.366 -19.577 18.203 1.00 49.06 391 ALA A O 1
ATOM 3058 N N . PRO A 1 392 ? 31.449 -17.760 16.881 1.00 53.25 392 PRO A N 1
ATOM 3059 C CA . PRO A 1 392 ? 31.982 -16.477 16.402 1.00 53.25 392 PRO A CA 1
ATOM 3060 C C . PRO A 1 392 ? 30.894 -15.531 15.826 1.00 53.25 392 PRO A C 1
ATOM 3062 O O . PRO A 1 392 ? 30.630 -15.502 14.626 1.00 53.25 392 PRO A O 1
ATOM 3065 N N . ALA A 1 393 ? 30.298 -14.657 16.645 1.00 55.25 393 ALA A N 1
ATOM 3066 C CA . ALA A 1 393 ? 29.353 -13.644 16.142 1.00 55.25 393 ALA A CA 1
ATOM 3067 C C . ALA A 1 393 ? 30.024 -12.544 15.283 1.00 55.25 393 ALA A C 1
ATOM 3069 O O . ALA A 1 393 ? 29.366 -11.896 14.467 1.00 55.25 393 ALA A O 1
ATOM 3070 N N . LYS A 1 394 ? 31.343 -12.336 15.430 1.00 56.88 394 LYS A N 1
ATOM 3071 C CA . LYS A 1 394 ? 32.081 -11.281 14.710 1.00 56.88 394 LYS A CA 1
ATOM 3072 C C . LYS A 1 394 ? 32.322 -11.600 13.229 1.00 56.88 394 LYS A C 1
ATOM 3074 O O . LYS A 1 394 ? 32.252 -10.680 12.418 1.00 56.88 394 LYS A O 1
ATOM 3079 N N . ALA A 1 395 ? 32.536 -12.868 12.864 1.00 60.84 395 ALA A N 1
ATOM 3080 C CA . ALA A 1 395 ? 32.756 -13.267 11.467 1.00 60.84 395 ALA A CA 1
ATOM 3081 C C . ALA A 1 395 ? 31.504 -13.011 10.604 1.00 60.84 395 ALA A C 1
ATOM 3083 O O . ALA A 1 395 ? 31.576 -12.359 9.563 1.00 60.84 395 ALA A O 1
ATOM 3084 N N . ASN A 1 396 ? 30.328 -13.368 11.127 1.00 66.25 396 ASN A N 1
ATOM 3085 C CA . ASN A 1 396 ? 29.055 -13.239 10.409 1.00 66.25 396 ASN A CA 1
ATOM 3086 C C . ASN A 1 396 ? 28.618 -11.778 10.170 1.00 66.25 396 ASN A C 1
ATOM 3088 O O . ASN A 1 396 ? 27.754 -11.521 9.330 1.00 66.25 396 ASN A O 1
ATOM 3092 N N . LYS A 1 397 ? 29.168 -10.803 10.914 1.00 69.69 397 LYS A N 1
ATOM 3093 C CA . LYS A 1 397 ? 28.871 -9.372 10.715 1.00 69.69 397 LYS A CA 1
ATOM 3094 C C . LYS A 1 397 ? 29.648 -8.784 9.536 1.00 69.69 397 LYS A C 1
ATOM 3096 O O . LYS A 1 397 ? 29.084 -7.984 8.789 1.00 69.69 397 LYS A O 1
ATOM 3101 N N . ALA A 1 398 ? 30.914 -9.172 9.373 1.00 72.81 398 ALA A N 1
ATOM 3102 C CA . ALA A 1 398 ? 31.731 -8.762 8.233 1.00 72.81 398 ALA A CA 1
ATOM 3103 C C . ALA A 1 398 ? 31.176 -9.360 6.934 1.00 72.81 398 ALA A C 1
ATOM 3105 O O . ALA A 1 398 ? 30.921 -8.628 5.981 1.00 72.81 398 ALA A O 1
ATOM 3106 N N . GLU A 1 399 ? 30.851 -10.653 6.957 1.00 77.06 399 GLU A N 1
ATOM 3107 C CA . GLU A 1 399 ? 30.278 -11.356 5.809 1.00 77.06 399 GLU A CA 1
ATOM 3108 C C . GLU A 1 399 ? 28.945 -10.743 5.351 1.00 77.06 399 GLU A C 1
ATOM 3110 O O . GLU A 1 399 ? 28.719 -10.567 4.157 1.00 77.06 399 GLU A O 1
ATOM 3115 N N . MET A 1 400 ? 28.084 -10.316 6.285 1.00 72.12 400 MET A N 1
ATOM 3116 C CA . MET A 1 400 ? 26.817 -9.659 5.939 1.00 72.12 400 MET A CA 1
ATOM 3117 C C . MET A 1 400 ? 27.024 -8.292 5.279 1.00 72.12 400 MET A C 1
ATOM 3119 O O . MET A 1 400 ? 26.345 -7.974 4.303 1.00 72.12 400 MET A O 1
ATOM 3123 N N . LYS A 1 401 ? 27.959 -7.479 5.790 1.00 78.44 401 LYS A N 1
ATOM 3124 C CA . LYS A 1 401 ? 28.291 -6.192 5.162 1.00 78.44 401 LYS A CA 1
ATOM 3125 C C . LYS A 1 401 ? 28.839 -6.394 3.749 1.00 78.44 401 LYS A C 1
ATOM 3127 O O . LYS A 1 401 ? 28.455 -5.649 2.849 1.00 78.44 401 LYS A O 1
ATOM 3132 N N . ASP A 1 402 ? 29.667 -7.413 3.548 1.00 81.25 402 ASP A N 1
ATOM 3133 C CA . ASP A 1 402 ? 30.230 -7.733 2.238 1.00 81.25 402 ASP A CA 1
ATOM 3134 C C . ASP A 1 402 ? 29.183 -8.293 1.268 1.00 81.25 402 ASP A C 1
ATOM 3136 O O . ASP A 1 402 ? 29.155 -7.878 0.111 1.00 81.25 402 ASP A O 1
ATOM 3140 N N . ALA A 1 403 ? 28.283 -9.172 1.720 1.00 77.94 403 ALA A N 1
ATOM 3141 C CA . ALA A 1 403 ? 27.202 -9.712 0.894 1.00 77.94 403 ALA A CA 1
ATOM 3142 C C . ALA A 1 403 ? 26.266 -8.603 0.387 1.00 77.94 403 ALA A C 1
ATOM 3144 O O . ALA A 1 403 ? 26.003 -8.517 -0.814 1.00 77.94 403 ALA A O 1
ATOM 3145 N N . VAL A 1 404 ? 25.846 -7.694 1.278 1.00 80.88 404 VAL A N 1
ATOM 3146 C CA . VAL A 1 404 ? 25.031 -6.525 0.905 1.00 80.88 404 VAL A CA 1
ATOM 3147 C C . VAL A 1 404 ? 25.787 -5.642 -0.087 1.00 80.88 404 VAL A C 1
ATOM 3149 O O . VAL A 1 404 ? 25.232 -5.247 -1.111 1.00 80.88 404 VAL A O 1
ATOM 3152 N N . ARG A 1 405 ? 27.077 -5.376 0.157 1.00 84.56 405 ARG A N 1
ATOM 3153 C CA . ARG A 1 405 ? 27.901 -4.557 -0.740 1.00 84.56 405 ARG A CA 1
ATOM 3154 C C . ARG A 1 405 ? 28.025 -5.169 -2.140 1.00 84.56 405 ARG A C 1
ATOM 3156 O O . ARG A 1 405 ? 27.885 -4.436 -3.117 1.00 84.56 405 ARG A O 1
ATOM 3163 N N . ARG A 1 406 ? 28.237 -6.487 -2.251 1.00 85.19 406 ARG A N 1
ATOM 3164 C CA . ARG A 1 406 ? 28.304 -7.202 -3.542 1.00 85.19 406 ARG A CA 1
ATOM 3165 C C . ARG A 1 406 ? 26.980 -7.133 -4.295 1.00 85.19 406 ARG A C 1
ATOM 3167 O O . ARG A 1 406 ? 26.972 -6.877 -5.495 1.00 85.19 406 ARG A O 1
ATOM 3174 N N . GLN A 1 407 ? 25.862 -7.321 -3.601 1.00 80.75 407 GLN A N 1
ATOM 3175 C CA . GLN A 1 407 ? 24.546 -7.307 -4.233 1.00 80.75 407 GLN A CA 1
ATOM 3176 C C . GLN A 1 407 ? 24.153 -5.902 -4.712 1.00 80.75 407 GLN A C 1
ATOM 3178 O O . GLN A 1 407 ? 23.662 -5.753 -5.828 1.00 80.75 407 GLN A O 1
ATOM 3183 N N . VAL A 1 408 ? 24.467 -4.859 -3.932 1.00 83.62 408 VAL A N 1
ATOM 3184 C CA . VAL A 1 408 ? 24.294 -3.456 -4.353 1.00 83.62 408 VAL A CA 1
ATOM 3185 C C . VAL A 1 408 ? 25.172 -3.126 -5.563 1.00 83.62 408 VAL A C 1
ATOM 3187 O O . VAL A 1 408 ? 24.712 -2.460 -6.489 1.00 83.62 408 VAL A O 1
ATOM 3190 N N . GLN A 1 409 ? 26.418 -3.610 -5.605 1.00 88.31 409 GLN A N 1
ATOM 3191 C CA . GLN A 1 409 ? 27.283 -3.443 -6.779 1.00 88.31 409 GLN A CA 1
ATOM 3192 C C . GLN A 1 409 ? 26.715 -4.139 -8.022 1.00 88.31 409 GLN A C 1
ATOM 3194 O O . GLN A 1 409 ? 26.705 -3.532 -9.091 1.00 88.31 409 GLN A O 1
ATOM 3199 N N . MET A 1 410 ? 26.186 -5.360 -7.888 1.00 87.88 410 MET A N 1
ATOM 3200 C CA . MET A 1 410 ? 25.538 -6.065 -9.001 1.00 87.88 410 MET A CA 1
ATOM 3201 C C . MET A 1 410 ? 24.283 -5.337 -9.497 1.00 87.88 410 MET A C 1
ATOM 3203 O O . MET A 1 410 ? 24.119 -5.180 -10.705 1.00 87.88 410 MET A O 1
ATOM 3207 N N . ALA A 1 411 ? 23.446 -4.819 -8.592 1.00 78.31 411 ALA A N 1
ATOM 3208 C CA . ALA A 1 411 ? 22.261 -4.042 -8.961 1.00 78.31 411 ALA A CA 1
ATOM 3209 C C . ALA A 1 411 ? 22.627 -2.742 -9.701 1.00 78.31 411 ALA A C 1
ATOM 3211 O O . ALA A 1 411 ? 22.015 -2.408 -10.714 1.00 78.31 411 ALA A O 1
ATOM 3212 N N . ARG A 1 412 ? 23.673 -2.031 -9.250 1.00 85.81 412 ARG A N 1
ATOM 3213 C CA . ARG A 1 412 ? 24.193 -0.842 -9.951 1.00 85.81 412 ARG A CA 1
ATOM 3214 C C . ARG A 1 412 ? 24.745 -1.185 -11.333 1.00 85.81 412 ARG A C 1
ATOM 3216 O O . ARG A 1 412 ? 24.510 -0.434 -12.273 1.00 85.81 412 ARG A O 1
ATOM 3223 N N . HIS A 1 413 ? 25.447 -2.311 -11.467 1.00 87.81 413 HIS A N 1
ATOM 3224 C CA . HIS A 1 413 ? 25.977 -2.755 -12.755 1.00 87.81 413 HIS A CA 1
ATOM 3225 C C . HIS A 1 413 ? 24.862 -3.136 -13.739 1.00 87.81 413 HIS A C 1
ATOM 3227 O O . HIS A 1 413 ? 24.898 -2.708 -14.886 1.00 87.81 413 HIS A O 1
ATOM 3233 N N . GLN A 1 414 ? 23.830 -3.854 -13.284 1.00 80.88 414 GLN A N 1
ATOM 3234 C CA . GLN A 1 414 ? 22.651 -4.159 -14.104 1.00 80.88 414 GLN A CA 1
ATOM 3235 C C . GLN A 1 414 ? 21.918 -2.892 -14.559 1.00 80.88 414 GLN A C 1
ATOM 3237 O O . GLN A 1 414 ? 21.527 -2.798 -15.716 1.00 80.88 414 GLN A O 1
ATOM 3242 N N . HIS A 1 415 ? 21.774 -1.896 -13.681 1.00 83.56 415 HIS A N 1
ATOM 3243 C CA . HIS A 1 415 ? 21.167 -0.618 -14.054 1.00 83.56 415 HIS A CA 1
ATOM 3244 C C . HIS A 1 415 ? 22.011 0.148 -15.086 1.00 83.56 415 HIS A C 1
ATOM 3246 O O . HIS A 1 415 ? 21.454 0.787 -15.970 1.00 83.56 415 HIS A O 1
ATOM 3252 N N . ALA A 1 416 ? 23.343 0.073 -15.001 1.00 86.50 416 ALA A N 1
ATOM 3253 C CA . ALA A 1 416 ? 24.244 0.705 -15.966 1.00 86.50 416 ALA A CA 1
ATOM 3254 C C . ALA A 1 416 ? 24.238 0.024 -17.345 1.00 86.50 416 ALA A C 1
ATOM 3256 O O . ALA A 1 416 ? 24.476 0.697 -18.332 1.00 86.50 416 ALA A O 1
ATOM 3257 N N . LEU A 1 417 ? 23.968 -1.284 -17.420 1.00 84.38 417 LEU A N 1
ATOM 3258 C CA . LEU A 1 417 ? 23.850 -2.013 -18.693 1.00 84.38 417 LEU A CA 1
ATOM 3259 C C . LEU A 1 417 ? 22.515 -1.769 -19.416 1.00 84.38 417 LEU A C 1
ATOM 3261 O O . LEU A 1 417 ? 22.405 -2.056 -20.604 1.00 84.38 417 LEU A O 1
ATOM 3265 N N . ASN A 1 418 ? 21.502 -1.280 -18.699 1.00 76.88 418 ASN A N 1
ATOM 3266 C CA . ASN A 1 418 ? 20.170 -1.014 -19.243 1.00 76.88 418 ASN A CA 1
ATOM 3267 C C . ASN A 1 418 ? 19.999 0.426 -19.769 1.00 76.88 418 ASN A C 1
ATOM 3269 O O . ASN A 1 418 ? 18.919 0.759 -20.259 1.00 76.88 418 ASN A O 1
ATOM 3273 N N . HIS A 1 419 ? 21.033 1.263 -19.655 1.00 70.25 419 HIS A N 1
ATOM 3274 C CA . HIS A 1 419 ? 21.126 2.612 -20.219 1.00 70.25 419 HIS A CA 1
ATOM 3275 C C . HIS A 1 419 ? 22.223 2.648 -21.276 1.00 70.25 419 HIS A C 1
ATOM 3277 O O . HIS A 1 419 ? 22.032 3.390 -22.265 1.00 70.25 419 HIS A O 1
#

InterPro domains:
  IPR001478 PDZ domain [PF00595] (292-342)
  IPR001478 PDZ domain [PS50106] (292-338)
  IPR001478 PDZ domain [SM00228] (294-365)
  IPR036034 PDZ superfamily [G3DSA:2.30.42.10] (282-374)
  IPR036034 PDZ superfamily [SSF50156] (282-346)
  IPR040264 Uncharacterized protein T15H9.4-like [PTHR31327] (262-391)

Radius of gyration: 30.79 Å; chains: 1; bounding box: 86×56×86 Å

pLDDT: mean 76.58, std 21.37, range [30.64, 98.25]

Foldseek 3Di:
DDDDDPLVVLVVLLVCLPDVVNPPDPDPPLSVVQSVVSNVVCVLCPPQFDSSQFDADPSRHTPPQNSCLSSQALVSLVSCQLVLPPHPSLSSLVPYDPVRVVVLVVVCVVDPLNSSVLVNCLSVLNADAPPDPVLVVQLVSCVVSVNVNSNVSNVVRNCVVVVVDDPPPPPVVVVVVVCVVVVVVVVVVVVCVVVVNDDDDDDDDDDDDDDDDDDDDDDDDDDDDDDDDDDDDDDDDDPPPPDLPVPDPPPPPQLADDDDPVFVVVQVVVVVVDDDDDPQWDKGKFKFAADPPADQQWDWDAFLVLWIFTQGRDPPGSCRRTDDQLKIFQDKPNHGRRDPVVVVVVVVVCCVPVSMIMTIIIDGHDPLSSVVSSCRNPVPDPPPPVDDDDDDSPVVVVVVVVVSVVVVVVVVVVVVVVD

Organism: NCBI:txid289476